Protein AF-A0A5M6C715-F1 (afdb_monomer)

Structure (mmCIF, N/CA/C/O backbone):
data_AF-A0A5M6C715-F1
#
_entry.id   AF-A0A5M6C715-F1
#
loop_
_atom_site.group_PDB
_atom_site.id
_atom_site.type_symbol
_atom_site.label_atom_id
_atom_site.label_alt_id
_atom_site.label_comp_id
_atom_site.label_asym_id
_atom_site.label_entity_id
_atom_site.label_seq_id
_atom_site.pdbx_PDB_ins_code
_atom_site.Cartn_x
_atom_site.Cartn_y
_atom_site.Cartn_z
_atom_site.occupancy
_atom_site.B_iso_or_equiv
_atom_site.auth_seq_id
_atom_site.auth_comp_id
_atom_site.auth_asym_id
_atom_site.auth_atom_id
_atom_site.pdbx_PDB_model_num
ATOM 1 N N . MET A 1 1 ? -2.049 -54.029 -29.406 1.00 42.44 1 MET A N 1
ATOM 2 C CA . MET A 1 1 ? -2.277 -53.420 -30.731 1.00 42.44 1 MET A CA 1
ATOM 3 C C . MET A 1 1 ? -1.573 -52.079 -30.721 1.00 42.44 1 MET A C 1
ATOM 5 O O . MET A 1 1 ? -2.089 -51.138 -30.138 1.00 42.44 1 MET A O 1
ATOM 9 N N . ASN A 1 2 ? -0.345 -52.061 -31.240 1.00 42.41 2 ASN A N 1
ATOM 10 C CA . ASN A 1 2 ? 0.445 -50.852 -31.456 1.00 42.41 2 ASN A CA 1
ATOM 11 C C . ASN A 1 2 ? -0.103 -50.161 -32.704 1.00 42.41 2 ASN A C 1
ATOM 13 O O . ASN A 1 2 ? -0.203 -50.813 -33.741 1.00 42.41 2 ASN A O 1
ATOM 17 N N . SER A 1 3 ? -0.476 -48.888 -32.599 1.00 48.03 3 SER A N 1
ATOM 18 C CA . SER A 1 3 ? -0.854 -48.067 -33.748 1.00 48.03 3 SER A CA 1
ATOM 19 C C . SER A 1 3 ? 0.257 -47.070 -34.053 1.00 48.03 3 SER A C 1
ATOM 21 O O . SER A 1 3 ? 0.543 -46.180 -33.253 1.00 48.03 3 SER A O 1
ATOM 23 N N . ASP A 1 4 ? 0.849 -47.284 -35.220 1.00 56.34 4 ASP A N 1
ATOM 24 C CA . ASP A 1 4 ? 1.847 -46.501 -35.938 1.00 56.34 4 ASP A CA 1
ATOM 25 C C . ASP A 1 4 ? 1.695 -44.975 -35.811 1.00 56.34 4 ASP A C 1
ATOM 27 O O . ASP A 1 4 ? 0.746 -44.374 -36.322 1.00 56.34 4 ASP A O 1
ATOM 31 N N . ALA A 1 5 ? 2.698 -44.337 -35.205 1.00 50.59 5 ALA A N 1
ATOM 32 C CA . ALA A 1 5 ? 2.987 -42.927 -35.419 1.00 50.59 5 ALA A CA 1
ATOM 33 C C . ALA A 1 5 ? 3.745 -42.805 -36.750 1.00 50.59 5 ALA A C 1
ATOM 35 O O . ALA A 1 5 ? 4.927 -43.125 -36.835 1.00 50.59 5 ALA A O 1
ATOM 36 N N . LYS A 1 6 ? 3.038 -42.408 -37.813 1.00 55.91 6 LYS A N 1
ATOM 37 C CA . LYS A 1 6 ? 3.650 -42.063 -39.100 1.00 55.91 6 LYS A CA 1
ATOM 38 C C . LYS A 1 6 ? 4.364 -40.719 -38.980 1.00 55.91 6 LYS A C 1
ATOM 40 O O . LYS A 1 6 ? 3.710 -39.696 -38.786 1.00 55.91 6 LYS A O 1
ATOM 45 N N . ASP A 1 7 ? 5.678 -40.750 -39.168 1.00 56.16 7 ASP A N 1
ATOM 46 C CA . ASP A 1 7 ? 6.518 -39.593 -39.459 1.00 56.16 7 ASP A CA 1
ATOM 47 C C . ASP A 1 7 ? 5.948 -38.824 -40.664 1.00 56.16 7 ASP A C 1
ATOM 49 O O . ASP A 1 7 ? 5.970 -39.300 -41.801 1.00 56.16 7 ASP A O 1
ATOM 53 N N . GLN A 1 8 ? 5.386 -37.639 -40.418 1.00 46.41 8 GLN A N 1
ATOM 54 C CA . GLN A 1 8 ? 5.122 -36.668 -41.476 1.00 46.41 8 GLN A CA 1
ATOM 55 C C . GLN A 1 8 ? 6.442 -35.970 -41.805 1.00 46.41 8 GLN A C 1
ATOM 57 O O . GLN A 1 8 ? 6.926 -35.149 -41.027 1.00 46.41 8 GLN A O 1
ATOM 62 N N . GLU A 1 9 ? 7.018 -36.304 -42.962 1.00 56.84 9 GLU A N 1
ATOM 63 C CA . GLU A 1 9 ? 8.110 -35.537 -43.561 1.00 56.84 9 GLU A CA 1
ATOM 64 C C . GLU A 1 9 ? 7.719 -34.048 -43.632 1.00 56.84 9 GLU A C 1
ATOM 66 O O . GLU A 1 9 ? 6.632 -33.722 -44.128 1.00 56.84 9 GLU A O 1
ATOM 71 N N . PRO A 1 10 ? 8.572 -33.124 -43.151 1.00 54.81 10 PRO A N 1
ATOM 72 C CA . PRO A 1 10 ? 8.289 -31.700 -43.224 1.00 54.81 10 PRO A CA 1
ATOM 73 C C . PRO A 1 10 ? 8.176 -31.295 -44.695 1.00 54.81 10 PRO A C 1
ATOM 75 O O . PRO A 1 10 ? 9.129 -31.411 -45.466 1.00 54.81 10 PRO A O 1
ATOM 78 N N . SER A 1 11 ? 6.993 -30.817 -45.088 1.00 59.91 11 SER A N 1
ATOM 79 C CA . SER A 1 11 ? 6.740 -30.281 -46.424 1.00 59.91 11 SER A CA 1
ATOM 80 C C . SER A 1 11 ? 7.835 -29.271 -46.780 1.00 59.91 11 SER A C 1
ATOM 82 O O . SER A 1 11 ? 7.972 -28.263 -46.078 1.00 59.91 11 SER A O 1
ATOM 84 N N . LYS A 1 12 ? 8.609 -29.535 -47.843 1.00 64.38 12 LYS A N 1
ATOM 85 C CA . LYS A 1 12 ? 9.605 -28.604 -48.398 1.00 64.38 12 LYS A CA 1
ATOM 86 C C . LYS A 1 12 ? 8.918 -27.266 -48.682 1.00 64.38 12 LYS A C 1
ATOM 88 O O . LYS A 1 12 ? 8.213 -27.136 -49.679 1.00 64.38 12 LYS A O 1
ATOM 93 N N . LYS A 1 13 ? 9.066 -26.293 -47.779 1.00 68.50 13 LYS A N 1
ATOM 94 C CA . LYS A 1 13 ? 8.599 -24.923 -48.001 1.00 68.50 13 LYS A CA 1
ATOM 95 C C . LYS A 1 13 ? 9.434 -24.345 -49.140 1.00 68.50 13 LYS A C 1
ATOM 97 O O . LYS A 1 13 ? 10.658 -24.379 -49.061 1.00 68.50 13 LYS A O 1
ATOM 102 N N . GLU A 1 14 ? 8.783 -23.861 -50.195 1.00 69.25 14 GLU A N 1
ATOM 103 C CA . GLU A 1 14 ? 9.457 -23.130 -51.270 1.00 69.25 14 GLU A CA 1
ATOM 104 C C . GLU A 1 14 ? 10.216 -21.940 -50.669 1.00 69.25 14 GLU A C 1
ATOM 106 O O . GLU A 1 14 ? 9.618 -21.026 -50.096 1.00 69.25 14 GLU A O 1
ATOM 111 N N . GLU A 1 15 ? 11.543 -21.976 -50.760 1.00 74.06 15 GLU A N 1
ATOM 112 C CA . GLU A 1 15 ? 12.403 -20.886 -50.314 1.00 74.06 15 GLU A CA 1
ATOM 113 C C . GLU A 1 15 ? 12.181 -19.675 -51.233 1.00 74.06 15 GLU A C 1
ATOM 115 O O . GLU A 1 15 ? 12.421 -19.739 -52.439 1.00 74.06 15 GLU A O 1
ATOM 120 N N . ARG A 1 16 ? 11.694 -18.560 -50.675 1.00 77.06 16 ARG A N 1
ATOM 121 C CA . ARG A 1 16 ? 11.564 -17.290 -51.403 1.00 77.06 16 ARG A CA 1
ATOM 122 C C . ARG A 1 16 ? 12.898 -16.549 -51.373 1.00 77.06 16 ARG A C 1
ATOM 124 O O . ARG A 1 16 ? 13.437 -16.298 -50.296 1.00 77.06 16 ARG A O 1
ATOM 131 N N . TYR A 1 17 ? 13.394 -16.184 -52.554 1.00 79.94 17 TYR A N 1
ATOM 132 C CA . TYR A 1 17 ? 14.665 -15.488 -52.751 1.00 79.94 17 TYR A CA 1
ATOM 133 C C . TYR A 1 17 ? 14.431 -14.034 -53.165 1.00 79.94 17 TYR A C 1
ATOM 135 O O . TYR A 1 17 ? 13.761 -13.772 -54.163 1.00 79.94 17 TYR A O 1
ATOM 143 N N . HIS A 1 18 ? 15.037 -13.097 -52.435 1.00 77.81 18 HIS A N 1
ATOM 144 C CA . HIS A 1 18 ? 15.078 -11.678 -52.790 1.00 77.81 18 HIS A CA 1
ATOM 145 C C . HIS A 1 18 ? 16.540 -11.239 -52.945 1.00 77.81 18 HIS A C 1
ATOM 147 O O . HIS A 1 18 ? 17.351 -11.425 -52.036 1.00 77.81 18 HIS A O 1
ATOM 153 N N . ARG A 1 19 ? 16.891 -10.691 -54.113 1.00 80.94 19 ARG A N 1
ATOM 154 C CA . ARG A 1 19 ? 18.262 -10.287 -54.457 1.00 80.94 19 ARG A CA 1
ATOM 155 C C . ARG A 1 19 ? 18.351 -8.765 -54.539 1.00 80.94 19 ARG A C 1
ATOM 157 O O . ARG A 1 19 ? 17.631 -8.167 -55.337 1.00 80.94 19 ARG A O 1
ATOM 164 N N . TYR A 1 20 ? 19.251 -8.160 -53.766 1.00 73.75 20 TYR A N 1
ATOM 165 C CA . TYR A 1 20 ? 19.563 -6.729 -53.851 1.00 73.75 20 TYR A CA 1
ATOM 166 C C . TYR A 1 20 ? 20.879 -6.527 -54.583 1.00 73.75 20 TYR A C 1
ATOM 168 O O . TYR A 1 20 ? 21.851 -7.201 -54.269 1.00 73.75 20 TYR A O 1
ATOM 176 N N . HIS A 1 21 ? 20.870 -5.604 -55.552 1.00 64.62 21 HIS A N 1
ATOM 177 C CA . HIS A 1 21 ? 22.023 -5.035 -56.262 1.00 64.62 21 HIS A CA 1
ATOM 178 C C . HIS A 1 21 ? 23.316 -5.867 -56.194 1.00 64.62 21 HIS A C 1
ATOM 180 O O . HIS A 1 21 ? 24.138 -5.676 -55.305 1.00 64.62 21 HIS A O 1
ATOM 186 N N . THR A 1 22 ? 23.520 -6.754 -57.167 1.00 60.31 22 THR A N 1
ATOM 187 C CA . THR A 1 22 ? 24.778 -7.493 -57.313 1.00 60.31 22 THR A CA 1
ATOM 188 C C . THR A 1 22 ? 25.868 -6.543 -57.805 1.00 60.31 22 THR A C 1
ATOM 190 O O . THR A 1 22 ? 25.785 -6.057 -58.937 1.00 60.31 22 THR A O 1
ATOM 193 N N . SER A 1 23 ? 26.867 -6.252 -56.968 1.00 60.84 23 SER A N 1
ATOM 194 C CA . SER A 1 23 ? 28.121 -5.663 -57.447 1.00 60.84 23 SER A CA 1
ATOM 195 C C . SER A 1 23 ? 28.817 -6.636 -58.402 1.00 60.84 23 SER A C 1
ATOM 197 O O . SER A 1 23 ? 28.644 -7.851 -58.301 1.00 60.84 23 SER A O 1
ATOM 199 N N . HIS A 1 24 ? 29.630 -6.106 -59.316 1.00 61.41 24 HIS A N 1
ATOM 200 C CA . HIS A 1 24 ? 30.467 -6.914 -60.204 1.00 61.41 24 HIS A CA 1
ATOM 201 C C . HIS A 1 24 ? 31.550 -7.716 -59.452 1.00 61.41 24 HIS A C 1
ATOM 203 O O . HIS A 1 24 ? 32.090 -8.662 -60.019 1.00 61.41 24 HIS A O 1
ATOM 209 N N . ASP A 1 25 ? 31.807 -7.402 -58.175 1.00 65.12 25 ASP A N 1
ATOM 210 C CA . ASP A 1 25 ? 32.863 -8.026 -57.362 1.00 65.12 25 ASP A CA 1
ATOM 211 C C . ASP A 1 25 ? 32.444 -9.336 -56.653 1.00 65.12 25 ASP A C 1
ATOM 213 O O . ASP A 1 25 ? 33.209 -9.887 -55.863 1.00 65.12 25 ASP A O 1
ATOM 217 N N . ASN A 1 26 ? 31.258 -9.880 -56.964 1.00 63.00 26 ASN A N 1
ATOM 218 C CA . ASN A 1 26 ? 30.814 -11.255 -56.657 1.00 63.00 26 ASN A CA 1
ATOM 219 C C . ASN A 1 26 ? 30.853 -11.727 -55.183 1.00 63.00 26 ASN A C 1
ATOM 221 O O . ASN A 1 26 ? 30.684 -12.919 -54.927 1.00 63.00 26 ASN A O 1
ATOM 225 N N . ARG A 1 27 ? 31.015 -10.848 -54.188 1.00 83.38 27 ARG A N 1
ATOM 226 C CA . ARG A 1 27 ? 30.917 -11.237 -52.768 1.00 83.38 27 ARG A CA 1
ATOM 227 C C . ARG A 1 27 ? 29.476 -11.118 -52.275 1.00 83.38 27 ARG A C 1
ATOM 229 O O . ARG A 1 27 ? 29.084 -10.108 -51.691 1.00 83.38 27 ARG A O 1
ATOM 236 N N . GLU A 1 28 ? 28.687 -12.154 -52.546 1.00 89.75 28 GLU A N 1
ATOM 237 C CA . GLU A 1 28 ? 27.314 -12.281 -52.049 1.00 89.75 28 GLU A CA 1
ATOM 238 C C . GLU A 1 28 ? 27.306 -12.764 -50.585 1.00 89.75 28 GLU A C 1
ATOM 240 O O . GLU A 1 28 ? 27.994 -13.713 -50.217 1.00 89.75 28 GLU A O 1
ATOM 245 N N . VAL A 1 29 ? 26.501 -12.115 -49.743 1.00 91.50 29 VAL A N 1
ATOM 246 C CA . VAL A 1 29 ? 26.232 -12.519 -48.356 1.00 91.50 29 VAL A CA 1
ATOM 247 C C . VAL A 1 29 ? 24.763 -12.884 -48.237 1.00 91.50 29 VAL A C 1
ATOM 249 O O . VAL A 1 29 ? 23.883 -12.147 -48.689 1.00 91.50 29 VAL A O 1
ATOM 252 N N . HIS A 1 30 ? 24.485 -14.019 -47.600 1.00 93.62 30 HIS A N 1
ATOM 253 C CA . HIS A 1 30 ? 23.122 -14.457 -47.331 1.00 93.62 30 HIS A CA 1
ATOM 254 C C . HIS A 1 30 ? 22.691 -14.021 -45.932 1.00 93.62 30 HIS A C 1
ATOM 256 O O . HIS A 1 30 ? 23.274 -14.460 -44.945 1.00 93.62 30 HIS A O 1
ATOM 262 N N . LEU A 1 31 ? 21.641 -13.205 -45.846 1.00 95.44 31 LEU A N 1
ATOM 263 C CA . LEU A 1 31 ? 20.945 -12.904 -44.595 1.00 95.44 31 LEU A CA 1
ATOM 264 C C . LEU A 1 31 ? 19.631 -13.688 -44.550 1.00 95.44 31 LEU A C 1
ATOM 266 O O . LEU A 1 31 ? 18.914 -13.756 -45.549 1.00 95.44 31 LEU A O 1
ATOM 270 N N . ILE A 1 32 ? 19.286 -14.267 -43.404 1.00 96.56 32 ILE A N 1
ATOM 271 C CA . ILE A 1 32 ? 17.999 -14.940 -43.197 1.00 96.56 32 ILE A CA 1
ATOM 272 C C . ILE A 1 32 ? 17.180 -14.120 -42.204 1.00 96.56 32 ILE A C 1
ATOM 274 O O . ILE A 1 32 ? 17.616 -13.846 -41.089 1.00 96.56 32 ILE A O 1
ATOM 278 N N . SER A 1 33 ? 15.991 -13.699 -42.622 1.00 97.38 33 SER A N 1
ATOM 279 C CA . SER A 1 33 ? 15.014 -13.055 -41.735 1.00 97.38 33 SER A CA 1
ATOM 280 C C . SER A 1 33 ? 14.391 -14.050 -40.760 1.00 97.38 33 SER A C 1
ATOM 282 O O . SER A 1 33 ? 14.377 -15.257 -41.000 1.00 97.38 33 SER A O 1
ATOM 284 N N . ARG A 1 34 ? 13.801 -13.545 -39.676 1.00 97.44 34 ARG A N 1
ATOM 285 C CA . ARG A 1 34 ? 13.132 -14.357 -38.648 1.00 97.44 34 ARG A CA 1
ATOM 286 C C . ARG A 1 34 ? 12.021 -15.259 -39.199 1.00 97.44 34 ARG A C 1
ATOM 288 O O . ARG A 1 34 ? 11.748 -16.313 -38.636 1.00 97.44 34 ARG A O 1
ATOM 295 N N . ASP A 1 35 ? 11.351 -14.841 -40.265 1.00 96.31 35 ASP A N 1
ATOM 296 C CA . ASP A 1 35 ? 10.308 -15.601 -40.959 1.00 96.31 35 ASP A CA 1
ATOM 297 C C . ASP A 1 35 ? 10.858 -16.543 -42.047 1.00 96.31 35 ASP A C 1
ATOM 299 O O . ASP A 1 35 ? 10.091 -17.171 -42.778 1.00 96.31 35 ASP A O 1
ATOM 303 N N . GLY A 1 36 ? 12.183 -16.705 -42.114 1.00 95.19 36 GLY A N 1
ATOM 304 C CA . GLY A 1 36 ? 12.871 -17.676 -42.963 1.00 95.19 36 GLY A CA 1
ATOM 305 C C . GLY A 1 36 ? 13.098 -17.209 -44.400 1.00 95.19 36 GLY A C 1
ATOM 306 O O . GLY A 1 36 ? 13.560 -17.996 -45.225 1.00 95.19 36 GLY A O 1
ATOM 307 N N . VAL A 1 37 ? 12.791 -15.950 -44.729 1.00 95.50 37 VAL A N 1
ATOM 308 C CA . VAL A 1 37 ? 13.071 -15.394 -46.060 1.00 95.50 37 VAL A CA 1
ATOM 309 C C . VAL A 1 37 ? 14.565 -15.116 -46.181 1.00 95.50 37 VAL A C 1
ATOM 311 O O . VAL A 1 37 ? 15.142 -14.432 -45.327 1.00 95.50 37 VAL A O 1
ATOM 314 N N . ARG A 1 38 ? 15.176 -15.645 -47.247 1.00 95.50 38 ARG A N 1
ATOM 315 C CA . ARG A 1 38 ? 16.597 -15.476 -47.555 1.00 95.50 38 ARG A CA 1
ATOM 316 C C . ARG A 1 38 ? 16.795 -14.265 -48.461 1.00 95.50 38 ARG A C 1
ATOM 318 O O . ARG A 1 38 ? 16.228 -14.174 -49.553 1.00 95.50 38 ARG A O 1
ATOM 325 N N . PHE A 1 39 ? 17.666 -13.376 -48.017 1.00 94.94 39 PHE A N 1
ATOM 326 C CA . PHE A 1 39 ? 18.095 -12.193 -48.736 1.00 94.94 39 PHE A CA 1
ATOM 327 C C . PHE A 1 39 ? 19.540 -12.351 -49.185 1.00 94.94 39 PHE A C 1
ATOM 329 O O . PHE A 1 39 ? 20.396 -12.769 -48.406 1.00 94.94 39 PHE A O 1
ATOM 336 N N . VAL A 1 40 ? 19.801 -12.023 -50.447 1.00 93.06 40 VAL A N 1
ATOM 337 C CA . VAL A 1 40 ? 21.154 -11.960 -51.006 1.00 93.06 40 VAL A CA 1
ATOM 338 C C . VAL A 1 40 ? 21.559 -10.493 -51.070 1.00 93.06 40 VAL A C 1
ATOM 340 O O . VAL A 1 40 ? 20.887 -9.700 -51.735 1.00 93.06 40 VAL A O 1
ATOM 343 N N . ALA A 1 41 ? 22.620 -10.142 -50.349 1.00 92.94 41 ALA A N 1
ATOM 344 C CA . ALA A 1 41 ? 23.115 -8.780 -50.203 1.00 92.94 41 ALA A CA 1
ATOM 345 C C . ALA A 1 41 ? 24.591 -8.680 -50.604 1.00 92.94 41 ALA A C 1
ATOM 347 O O . ALA A 1 41 ? 25.342 -9.651 -50.529 1.00 92.94 41 ALA A O 1
ATOM 348 N N . ASP A 1 42 ? 25.002 -7.486 -51.017 1.00 91.44 42 ASP A N 1
ATOM 349 C CA . ASP A 1 42 ? 26.389 -7.180 -51.351 1.00 91.44 42 ASP A CA 1
ATOM 350 C C . ASP A 1 42 ? 27.238 -7.007 -50.078 1.00 91.44 42 ASP A C 1
ATOM 352 O O . ASP A 1 42 ? 26.919 -6.177 -49.220 1.00 91.44 42 ASP A O 1
ATOM 356 N N . ALA A 1 43 ? 28.325 -7.780 -49.959 1.00 91.81 43 ALA A N 1
ATOM 357 C CA . ALA A 1 43 ? 29.230 -7.726 -48.808 1.00 91.81 43 ALA A CA 1
ATOM 358 C C . ALA A 1 43 ? 29.829 -6.329 -48.598 1.00 91.81 43 ALA A C 1
ATOM 360 O O . ALA A 1 43 ? 29.950 -5.875 -47.461 1.00 91.81 43 ALA A O 1
ATOM 361 N N . GLY A 1 44 ? 30.192 -5.649 -49.690 1.00 91.12 44 GLY A N 1
ATOM 362 C CA . GLY A 1 44 ? 30.818 -4.329 -49.653 1.00 91.12 44 GLY A CA 1
ATOM 363 C C . GLY A 1 44 ? 29.879 -3.266 -49.092 1.00 91.12 44 GLY A C 1
ATOM 364 O O . GLY A 1 44 ? 30.278 -2.484 -48.237 1.00 91.12 44 GLY A O 1
ATOM 365 N N . ARG A 1 45 ? 28.606 -3.275 -49.498 1.00 92.56 45 ARG A N 1
ATOM 366 C CA . ARG A 1 45 ? 27.576 -2.372 -48.957 1.00 92.56 45 ARG A CA 1
ATOM 367 C C . ARG A 1 45 ? 27.281 -2.633 -47.488 1.00 92.56 45 ARG A C 1
ATOM 369 O O . ARG A 1 45 ? 27.129 -1.680 -46.731 1.00 92.56 45 ARG A O 1
ATOM 376 N N . LEU A 1 46 ? 27.208 -3.902 -47.081 1.00 94.88 46 LEU A N 1
ATOM 377 C CA . LEU A 1 46 ? 27.034 -4.259 -45.672 1.00 94.88 46 LEU A CA 1
ATOM 378 C C . LEU A 1 46 ? 28.220 -3.779 -44.828 1.00 94.88 46 LEU A C 1
ATOM 380 O O . LEU A 1 46 ? 28.006 -3.149 -43.796 1.00 94.88 46 LEU A O 1
ATOM 384 N N . ALA A 1 47 ? 29.447 -4.021 -45.294 1.00 93.81 47 ALA A N 1
ATOM 385 C CA . ALA A 1 47 ? 30.670 -3.565 -44.639 1.00 93.81 47 ALA A CA 1
ATOM 386 C C . ALA A 1 47 ? 30.782 -2.033 -44.594 1.00 93.81 47 ALA A C 1
ATOM 388 O O . ALA A 1 47 ? 31.164 -1.467 -43.574 1.00 93.81 47 ALA A O 1
ATOM 389 N N . GLY A 1 48 ? 30.407 -1.348 -45.675 1.00 93.19 48 GLY A N 1
ATOM 390 C CA . GLY A 1 48 ? 30.378 0.112 -45.717 1.00 93.19 48 GLY A CA 1
ATOM 391 C C . GLY A 1 48 ? 29.363 0.692 -44.735 1.00 93.19 48 GLY A C 1
ATOM 392 O O . GLY A 1 48 ? 29.658 1.648 -44.037 1.00 93.19 48 GLY A O 1
ATOM 393 N N . ALA A 1 49 ? 28.185 0.080 -44.616 1.00 95.88 49 ALA A N 1
ATOM 394 C CA . ALA A 1 49 ? 27.131 0.588 -43.749 1.00 95.88 49 ALA A CA 1
ATOM 395 C C . ALA A 1 49 ? 27.312 0.262 -42.258 1.00 95.88 49 ALA A C 1
ATOM 397 O O . ALA A 1 49 ? 26.562 0.810 -41.451 1.00 95.88 49 ALA A O 1
ATOM 398 N N . SER A 1 50 ? 28.229 -0.634 -41.876 1.00 97.06 50 SER A N 1
ATOM 399 C CA . SER A 1 50 ? 28.337 -1.164 -40.510 1.00 97.06 50 SER A CA 1
ATOM 400 C C . SER A 1 50 ? 29.733 -1.688 -40.190 1.00 97.06 50 SER A C 1
ATOM 402 O O . SER A 1 50 ? 30.285 -2.533 -40.898 1.00 97.06 50 SER A O 1
ATOM 404 N N . VAL A 1 51 ? 30.264 -1.258 -39.042 1.00 95.75 51 VAL A N 1
ATOM 405 C CA . VAL A 1 51 ? 31.567 -1.725 -38.543 1.00 95.75 51 VAL A CA 1
ATOM 406 C C . VAL A 1 51 ? 31.532 -3.226 -38.256 1.00 95.75 51 VAL A C 1
ATOM 408 O O . VAL A 1 51 ? 32.427 -3.954 -38.675 1.00 95.75 51 VAL A O 1
ATOM 411 N N . VAL A 1 52 ? 30.456 -3.707 -37.626 1.00 95.81 52 VAL A N 1
ATOM 412 C CA . VAL A 1 52 ? 30.293 -5.128 -37.285 1.00 95.81 52 VAL A CA 1
ATOM 413 C C . VAL A 1 52 ? 30.254 -6.004 -38.536 1.00 95.81 52 VAL A C 1
ATOM 415 O O . VAL A 1 52 ? 30.894 -7.053 -38.567 1.00 95.81 52 VAL A O 1
ATOM 418 N N . PHE A 1 53 ? 29.525 -5.595 -39.580 1.00 95.12 53 PHE A N 1
ATOM 419 C CA . PHE A 1 53 ? 29.498 -6.349 -40.834 1.00 95.12 53 PHE A CA 1
ATOM 420 C C . PHE A 1 53 ? 30.856 -6.325 -41.538 1.00 95.12 53 PHE A C 1
ATOM 422 O O . PHE A 1 53 ? 31.271 -7.359 -42.053 1.00 95.12 53 PHE A O 1
ATOM 429 N N . ARG A 1 54 ? 31.577 -5.198 -41.527 1.00 93.50 54 ARG A N 1
ATOM 430 C CA . ARG A 1 54 ? 32.932 -5.114 -42.094 1.00 93.50 54 ARG A CA 1
ATOM 431 C C . ARG A 1 54 ? 33.892 -6.097 -41.433 1.00 93.50 54 ARG A C 1
ATOM 433 O O . ARG A 1 54 ? 34.566 -6.845 -42.143 1.00 93.50 54 ARG A O 1
ATOM 440 N N . ASP A 1 55 ? 33.892 -6.134 -40.104 1.00 91.81 55 ASP A N 1
ATOM 441 C CA . ASP A 1 55 ? 34.749 -7.025 -39.320 1.00 91.81 55 ASP A CA 1
ATOM 442 C C . ASP A 1 55 ? 34.358 -8.494 -39.535 1.00 91.81 55 ASP A C 1
ATOM 444 O O . ASP A 1 55 ? 35.207 -9.342 -39.800 1.00 91.81 55 ASP A O 1
ATOM 448 N N . MET A 1 56 ? 33.057 -8.800 -39.499 1.00 91.62 56 MET A N 1
ATOM 449 C CA . MET A 1 56 ? 32.539 -10.160 -39.688 1.00 91.62 56 MET A CA 1
ATOM 450 C C . MET A 1 56 ? 32.815 -10.714 -41.092 1.00 91.62 56 MET A C 1
ATOM 452 O O . MET A 1 56 ? 33.036 -11.914 -41.253 1.00 91.62 56 MET A O 1
ATOM 456 N N . LEU A 1 57 ? 32.808 -9.852 -42.109 1.00 89.25 57 LEU A N 1
ATOM 457 C CA . LEU A 1 57 ? 33.044 -10.228 -43.503 1.00 89.25 57 LEU A CA 1
ATOM 458 C C . LEU A 1 57 ? 34.527 -10.142 -43.902 1.00 89.25 57 LEU A C 1
ATOM 460 O O . LEU A 1 57 ? 34.858 -10.445 -45.049 1.00 89.25 57 LEU A O 1
ATOM 464 N N . ASN A 1 58 ? 35.417 -9.760 -42.974 1.00 85.06 58 ASN A N 1
ATOM 465 C CA . ASN A 1 58 ? 36.847 -9.539 -43.211 1.00 85.06 58 ASN A CA 1
ATOM 466 C C . ASN A 1 58 ? 37.118 -8.659 -44.443 1.00 85.06 58 ASN A C 1
ATOM 468 O O . ASN A 1 58 ? 38.024 -8.929 -45.237 1.00 85.06 58 ASN A O 1
ATOM 472 N N . VAL A 1 59 ? 36.311 -7.616 -44.642 1.00 75.69 59 VAL A N 1
ATOM 473 C CA . VAL A 1 59 ? 36.535 -6.655 -45.726 1.00 75.69 59 VAL A CA 1
ATOM 474 C C . VAL A 1 59 ? 37.614 -5.688 -45.247 1.00 75.69 59 VAL A C 1
ATOM 476 O O . VAL A 1 59 ? 37.324 -4.677 -44.617 1.00 75.69 59 VAL A O 1
ATOM 479 N N . THR A 1 60 ? 38.881 -6.048 -45.464 1.00 66.75 60 THR A N 1
ATOM 480 C CA . THR A 1 60 ? 40.012 -5.159 -45.190 1.00 66.75 60 THR A CA 1
ATOM 481 C C . THR A 1 60 ? 40.106 -4.107 -46.294 1.00 66.75 60 THR A C 1
ATOM 483 O O . THR A 1 60 ? 40.118 -4.464 -47.472 1.00 66.75 60 THR A O 1
ATOM 486 N N . ASP A 1 61 ? 40.231 -2.828 -45.924 1.00 64.00 61 ASP A N 1
ATOM 487 C CA . ASP A 1 61 ? 40.377 -1.665 -46.829 1.00 64.00 61 ASP A CA 1
ATOM 488 C C . ASP A 1 61 ? 41.740 -1.639 -47.568 1.00 64.00 61 ASP A C 1
ATOM 490 O O . ASP A 1 61 ? 42.358 -0.596 -47.773 1.00 64.00 61 ASP A O 1
ATOM 494 N N . SER A 1 62 ? 42.283 -2.806 -47.917 1.00 57.03 62 SER A N 1
ATOM 495 C CA . SER A 1 62 ? 43.634 -2.973 -48.442 1.00 57.03 62 SER A CA 1
ATOM 496 C C . SER A 1 62 ? 43.725 -2.525 -49.901 1.00 57.03 62 SER A C 1
ATOM 498 O O . SER A 1 62 ? 43.772 -3.342 -50.815 1.00 57.03 62 SER A O 1
ATOM 500 N N . GLU A 1 63 ? 43.840 -1.215 -50.116 1.00 58.56 63 GLU A N 1
ATOM 501 C CA . GLU A 1 63 ? 44.343 -0.637 -51.371 1.00 58.56 63 GLU A CA 1
ATOM 502 C C . GLU A 1 63 ? 45.844 -0.946 -51.594 1.00 58.56 63 GLU A C 1
ATOM 504 O O . GLU A 1 63 ? 46.382 -0.736 -52.680 1.00 58.56 63 GLU A O 1
ATOM 509 N N . SER A 1 64 ? 46.549 -1.494 -50.594 1.00 54.06 64 SER A N 1
ATOM 510 C CA . SER A 1 64 ? 47.952 -1.910 -50.695 1.00 54.06 64 SER A CA 1
ATOM 511 C C . SER A 1 64 ? 48.084 -3.365 -51.159 1.00 54.06 64 SER A C 1
ATOM 513 O O . SER A 1 64 ? 48.264 -4.296 -50.373 1.00 54.06 64 SER A O 1
ATOM 515 N N . GLY A 1 65 ? 48.003 -3.541 -52.477 1.00 56.78 65 GLY A N 1
ATOM 516 C CA . GLY A 1 65 ? 48.119 -4.819 -53.171 1.00 56.78 65 GLY A CA 1
ATOM 517 C C . GLY A 1 65 ? 49.309 -5.688 -52.744 1.00 56.78 65 GLY A C 1
ATOM 518 O O . GLY A 1 65 ? 50.473 -5.330 -52.913 1.00 56.78 65 GLY A O 1
ATOM 519 N N . THR A 1 66 ? 48.989 -6.896 -52.286 1.00 58.12 66 THR A N 1
ATOM 520 C CA . THR A 1 66 ? 49.772 -8.105 -52.566 1.00 58.12 66 THR A CA 1
ATOM 521 C C . THR A 1 66 ? 48.774 -9.192 -52.971 1.00 58.12 66 THR A C 1
ATOM 523 O O . THR A 1 66 ? 48.011 -9.698 -52.156 1.00 58.12 66 THR A O 1
ATOM 526 N N . GLU A 1 67 ? 48.720 -9.494 -54.268 1.00 60.44 67 GLU A N 1
ATOM 527 C CA . GLU A 1 67 ? 47.661 -10.247 -54.971 1.00 60.44 67 GLU A CA 1
ATOM 528 C C . GLU A 1 67 ? 47.519 -11.742 -54.590 1.00 60.44 67 GLU A C 1
ATOM 530 O O . GLU A 1 67 ? 46.862 -12.498 -55.300 1.00 60.44 67 GLU A O 1
ATOM 535 N N . ASN A 1 68 ? 48.093 -12.211 -53.477 1.00 57.38 68 ASN A N 1
ATOM 536 C CA . ASN A 1 68 ? 48.316 -13.647 -53.258 1.00 57.38 68 ASN A CA 1
ATOM 537 C C . ASN A 1 68 ? 47.454 -14.338 -52.185 1.00 57.38 68 ASN A C 1
ATOM 539 O O . ASN A 1 68 ? 47.642 -15.536 -51.987 1.00 57.38 68 ASN A O 1
ATOM 543 N N . ASP A 1 69 ? 46.487 -13.670 -51.538 1.00 55.25 69 ASP A N 1
ATOM 544 C CA . ASP A 1 69 ? 45.623 -14.320 -50.518 1.00 55.25 69 ASP A CA 1
ATOM 545 C C . ASP A 1 69 ? 44.105 -14.229 -50.802 1.00 55.25 69 ASP A C 1
ATOM 547 O O . ASP A 1 69 ? 43.264 -14.556 -49.967 1.00 55.25 69 ASP A O 1
ATOM 551 N N . ALA A 1 70 ? 43.722 -13.847 -52.027 1.00 56.19 70 ALA A N 1
ATOM 552 C CA . ALA A 1 70 ? 42.322 -13.665 -52.436 1.00 56.19 70 ALA A CA 1
ATOM 553 C C . ALA A 1 70 ? 41.508 -14.973 -52.598 1.00 56.19 70 ALA A C 1
ATOM 555 O O . ALA A 1 70 ? 40.322 -14.915 -52.911 1.00 56.19 70 ALA A O 1
ATOM 556 N N . SER A 1 71 ? 42.108 -16.151 -52.378 1.00 55.72 71 SER A N 1
ATOM 557 C CA . SER A 1 71 ? 41.436 -17.455 -52.552 1.00 55.72 71 SER A CA 1
ATOM 558 C C . SER A 1 71 ? 40.877 -18.070 -51.262 1.00 55.72 71 SER A C 1
ATOM 560 O O . SER A 1 71 ? 40.288 -19.148 -51.309 1.00 55.72 71 SER A O 1
ATOM 562 N N . ARG A 1 72 ? 41.036 -17.413 -50.102 1.00 52.25 72 ARG A N 1
ATOM 563 C CA . ARG A 1 72 ? 40.628 -17.973 -48.797 1.00 52.25 72 ARG A CA 1
ATOM 564 C C . ARG A 1 72 ? 39.331 -17.427 -48.208 1.00 52.25 72 ARG A C 1
ATOM 566 O O . ARG A 1 72 ? 38.921 -17.888 -47.145 1.00 52.25 72 ARG A O 1
ATOM 573 N N . ILE A 1 73 ? 38.636 -16.519 -48.889 1.00 54.56 73 ILE A N 1
ATOM 574 C CA . ILE A 1 73 ? 37.326 -16.043 -48.424 1.00 54.56 73 ILE A CA 1
ATOM 575 C C . ILE A 1 73 ? 36.244 -17.027 -48.892 1.00 54.56 73 ILE A C 1
ATOM 577 O O . ILE A 1 73 ? 35.605 -16.856 -49.919 1.00 54.56 73 ILE A O 1
ATOM 581 N N . HIS A 1 74 ? 36.157 -18.112 -48.120 1.00 53.09 74 HIS A N 1
ATOM 582 C CA . HIS A 1 74 ? 35.012 -18.978 -47.844 1.00 53.09 74 HIS A CA 1
ATOM 583 C C . HIS A 1 74 ? 33.823 -18.963 -48.823 1.00 53.09 74 HIS A C 1
ATOM 585 O O . HIS A 1 74 ? 32.848 -18.246 -48.625 1.00 53.09 74 HIS A O 1
ATOM 591 N N . ASP A 1 75 ? 33.803 -19.959 -49.707 1.00 53.91 75 ASP A N 1
ATOM 592 C CA . ASP A 1 75 ? 32.625 -20.431 -50.462 1.00 53.91 75 ASP A CA 1
ATOM 593 C C . ASP A 1 75 ? 31.569 -21.144 -49.568 1.00 53.91 75 ASP A C 1
ATOM 595 O O . ASP A 1 75 ? 30.659 -21.807 -50.049 1.00 53.91 75 ASP A O 1
ATOM 599 N N . ASN A 1 76 ? 31.700 -21.046 -48.236 1.00 57.41 76 ASN A N 1
ATOM 600 C CA . ASN A 1 76 ? 30.893 -21.764 -47.237 1.00 57.41 76 ASN A CA 1
ATOM 601 C C . ASN A 1 76 ? 30.370 -20.842 -46.119 1.00 57.41 76 ASN A C 1
ATOM 603 O O . ASN A 1 76 ? 30.134 -21.304 -45.000 1.00 57.41 76 ASN A O 1
ATOM 607 N N . GLY A 1 77 ? 30.233 -19.537 -46.375 1.00 74.31 77 GLY A N 1
ATOM 608 C CA . GLY A 1 77 ? 29.670 -18.605 -45.399 1.00 74.31 77 GLY A CA 1
ATOM 609 C C . GLY A 1 77 ? 28.257 -19.032 -45.007 1.00 74.31 77 GLY A C 1
ATOM 610 O O . GLY A 1 77 ? 27.323 -18.900 -45.798 1.00 74.31 77 GLY A O 1
ATOM 611 N N . ALA A 1 78 ? 28.103 -19.577 -43.797 1.00 87.75 78 ALA A N 1
ATOM 612 C CA . ALA A 1 78 ? 26.791 -19.884 -43.250 1.00 87.75 78 ALA A CA 1
ATOM 613 C C . ALA A 1 78 ? 25.924 -18.611 -43.310 1.00 87.75 78 ALA A C 1
ATOM 615 O O . ALA A 1 78 ? 26.426 -17.533 -42.977 1.00 87.75 78 ALA A O 1
ATOM 616 N N . PRO A 1 79 ? 24.654 -18.701 -43.749 1.00 93.56 79 PRO A N 1
ATOM 617 C CA . PRO A 1 79 ? 23.782 -17.538 -43.782 1.00 93.56 79 PRO A CA 1
ATOM 618 C C . PRO A 1 79 ? 23.701 -16.871 -42.407 1.00 93.56 79 PRO A C 1
ATOM 620 O O . PRO A 1 79 ? 23.585 -17.549 -41.388 1.00 93.56 79 PRO A O 1
ATOM 623 N N . ILE A 1 80 ? 23.742 -15.543 -42.382 1.00 94.94 80 ILE A N 1
ATOM 624 C CA . ILE A 1 80 ? 23.634 -14.772 -41.147 1.00 94.94 80 ILE A CA 1
ATOM 625 C C . ILE A 1 80 ? 22.154 -14.673 -40.792 1.00 94.94 80 ILE A C 1
ATOM 627 O O . ILE A 1 80 ? 21.370 -14.009 -41.474 1.00 94.94 80 ILE A O 1
ATOM 631 N N . GLU A 1 81 ? 21.764 -15.349 -39.722 1.00 96.50 81 GLU A N 1
ATOM 632 C CA . GLU A 1 81 ? 20.409 -15.271 -39.194 1.00 96.50 81 GLU A CA 1
ATOM 633 C C . GLU A 1 81 ? 20.179 -13.934 -38.479 1.00 96.50 81 GLU A C 1
ATOM 635 O O . GLU A 1 81 ? 20.999 -13.462 -37.690 1.00 96.50 81 GLU A O 1
ATOM 640 N N . THR A 1 82 ? 19.037 -13.313 -38.760 1.00 96.69 82 THR A N 1
ATOM 641 C CA . THR A 1 82 ? 18.626 -12.022 -38.206 1.00 96.69 82 THR A CA 1
ATOM 642 C C . THR A 1 82 ? 17.305 -12.162 -37.454 1.00 96.69 82 THR A C 1
ATOM 644 O O . THR A 1 82 ? 16.451 -12.985 -37.779 1.00 96.69 82 THR A O 1
ATOM 647 N N . ASP A 1 83 ? 17.112 -11.320 -36.444 1.00 96.38 83 ASP A N 1
ATOM 648 C CA . ASP A 1 83 ? 15.887 -11.229 -35.641 1.00 96.38 83 ASP A CA 1
ATOM 649 C C . ASP A 1 83 ? 14.795 -10.360 -36.294 1.00 96.38 83 ASP A C 1
ATOM 651 O O . ASP A 1 83 ? 13.653 -10.309 -35.814 1.00 96.38 83 ASP A O 1
ATOM 655 N N . LEU A 1 84 ? 15.112 -9.700 -37.411 1.00 97.62 84 LEU A N 1
ATOM 656 C CA . LEU A 1 84 ? 14.174 -8.868 -38.152 1.00 97.62 84 LEU A CA 1
ATOM 657 C C . LEU A 1 84 ? 13.222 -9.710 -39.018 1.00 97.62 84 LEU A C 1
ATOM 659 O O . LEU A 1 84 ? 13.647 -10.678 -39.648 1.00 97.62 84 LEU A O 1
ATOM 663 N N . PRO A 1 85 ? 11.929 -9.342 -39.092 1.00 97.69 85 PRO A N 1
ATOM 664 C CA . PRO A 1 85 ? 11.040 -9.868 -40.120 1.00 97.69 85 PRO A CA 1
ATOM 665 C C . PRO A 1 85 ? 11.451 -9.355 -41.508 1.00 97.69 85 PRO A C 1
ATOM 667 O O . PRO A 1 85 ? 12.052 -8.280 -41.634 1.00 97.69 85 PRO A O 1
ATOM 670 N N . SER A 1 86 ? 11.119 -10.126 -42.543 1.00 97.25 86 SER A N 1
ATOM 671 C CA . SER A 1 86 ? 11.561 -9.904 -43.921 1.00 97.25 86 SER A CA 1
ATOM 672 C C . SER A 1 86 ? 11.257 -8.496 -44.433 1.00 97.25 86 SER A C 1
ATOM 674 O O . SER A 1 86 ? 12.075 -7.884 -45.110 1.00 97.25 86 SER A O 1
ATOM 676 N N . ASP A 1 87 ? 10.102 -7.951 -44.065 1.00 96.62 87 ASP A N 1
ATOM 677 C CA . ASP A 1 87 ? 9.626 -6.640 -44.489 1.00 96.62 87 ASP A CA 1
ATOM 678 C C . ASP A 1 87 ? 10.342 -5.462 -43.810 1.00 96.62 87 ASP A C 1
ATOM 680 O O . ASP A 1 87 ? 10.240 -4.340 -44.290 1.00 96.62 87 ASP A O 1
ATOM 684 N N . ILE A 1 88 ? 11.042 -5.669 -42.692 1.00 97.88 88 ILE A N 1
ATOM 685 C CA . ILE A 1 88 ? 11.921 -4.658 -42.077 1.00 97.88 88 ILE A CA 1
ATOM 686 C C . ILE A 1 88 ? 13.348 -4.821 -42.606 1.00 97.88 88 ILE A C 1
ATOM 688 O O . ILE A 1 88 ? 14.012 -3.821 -42.883 1.00 97.88 88 ILE A O 1
ATOM 692 N N . LEU A 1 89 ? 13.802 -6.066 -42.784 1.00 97.50 89 LEU A N 1
ATOM 693 C CA . LEU A 1 89 ? 15.122 -6.360 -43.338 1.00 97.50 89 LEU A CA 1
ATOM 694 C C . LEU A 1 89 ? 15.259 -5.860 -44.787 1.00 97.50 89 LEU A C 1
ATOM 696 O O . LEU A 1 89 ? 16.290 -5.294 -45.137 1.00 97.50 89 LEU A O 1
ATOM 700 N N . ASP A 1 90 ? 14.201 -5.966 -45.594 1.00 96.31 90 ASP A N 1
ATOM 701 C CA . ASP A 1 90 ? 14.114 -5.368 -46.935 1.00 96.31 90 ASP A CA 1
ATOM 702 C C . ASP A 1 90 ? 14.350 -3.846 -46.897 1.00 96.31 90 ASP A C 1
ATOM 704 O O . ASP A 1 90 ? 15.174 -3.311 -47.641 1.00 96.31 90 ASP A O 1
ATOM 708 N N . VAL A 1 91 ? 13.709 -3.130 -45.963 1.00 96.69 91 VAL A N 1
ATOM 709 C CA . VAL A 1 91 ? 13.928 -1.681 -45.803 1.00 96.69 91 VAL A CA 1
ATOM 710 C C . VAL A 1 91 ? 15.370 -1.369 -45.422 1.00 96.69 91 VAL A C 1
ATOM 712 O O . VAL A 1 91 ? 15.937 -0.418 -45.961 1.00 96.69 91 VAL A O 1
ATOM 715 N N . PHE A 1 92 ? 15.972 -2.153 -44.526 1.0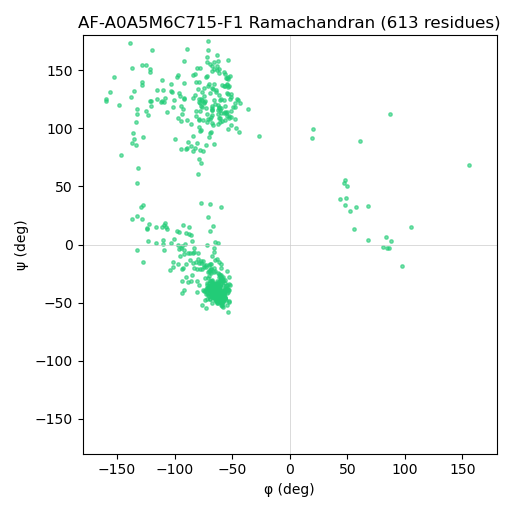0 97.50 92 PHE A N 1
ATOM 716 C CA . PHE A 1 92 ? 17.378 -1.996 -44.153 1.00 97.50 92 PHE A CA 1
ATOM 717 C C . PHE A 1 92 ? 18.301 -2.156 -45.369 1.00 97.50 92 PHE A C 1
ATOM 719 O O . PHE A 1 92 ? 19.082 -1.252 -45.668 1.00 97.50 92 PHE A O 1
ATOM 726 N N . LEU A 1 93 ? 18.154 -3.254 -46.115 1.00 96.25 93 LEU A N 1
ATOM 727 C CA . LEU A 1 93 ? 18.987 -3.571 -47.278 1.00 96.25 93 LEU A CA 1
ATOM 728 C C . LEU A 1 93 ? 18.836 -2.550 -48.413 1.00 96.25 93 LEU A C 1
ATOM 730 O O . LEU A 1 93 ? 19.825 -2.171 -49.048 1.00 96.25 93 LEU A O 1
ATOM 734 N N . ASN A 1 94 ? 17.626 -2.033 -48.625 1.00 93.50 94 ASN A N 1
ATOM 735 C CA . ASN A 1 94 ? 17.399 -0.922 -49.547 1.00 93.50 94 ASN A CA 1
ATOM 736 C C . ASN A 1 94 ? 18.024 0.387 -49.042 1.00 93.50 94 ASN A C 1
ATOM 738 O O . ASN A 1 94 ? 18.560 1.155 -49.838 1.00 93.50 94 ASN A O 1
ATOM 742 N N . SER A 1 95 ? 17.995 0.641 -47.730 1.00 94.88 95 SER A N 1
ATOM 743 C CA . SER A 1 95 ? 18.524 1.877 -47.135 1.00 94.88 95 SER A CA 1
ATOM 744 C C . SER A 1 95 ? 20.046 1.969 -47.224 1.00 94.88 95 SER A C 1
ATOM 746 O O . SER A 1 95 ? 20.560 3.048 -47.496 1.00 94.88 95 SER A O 1
ATOM 748 N N . ILE A 1 96 ? 20.761 0.853 -47.053 1.00 95.38 96 ILE A N 1
ATOM 749 C CA . ILE A 1 96 ? 22.227 0.798 -47.223 1.00 95.38 96 ILE A CA 1
ATOM 750 C C . ILE A 1 96 ? 22.654 0.773 -48.697 1.00 95.38 96 ILE A C 1
ATOM 752 O O . ILE A 1 96 ? 23.820 0.958 -49.025 1.00 95.38 96 ILE A O 1
ATOM 756 N N . SER A 1 97 ? 21.706 0.517 -49.600 1.00 92.06 97 SER A N 1
ATOM 757 C CA . SER A 1 97 ? 21.952 0.408 -51.038 1.00 92.06 97 SER A CA 1
ATOM 758 C C . SER A 1 97 ? 21.959 1.746 -51.774 1.00 92.06 97 SER A C 1
ATOM 760 O O . SER A 1 97 ? 22.281 1.783 -52.965 1.00 92.06 97 SER A O 1
ATOM 762 N N . VAL A 1 98 ? 21.597 2.833 -51.092 1.00 89.06 98 VAL A N 1
ATOM 763 C CA . VAL A 1 98 ? 21.477 4.178 -51.658 1.00 89.06 98 VAL A CA 1
ATOM 764 C C . VAL A 1 98 ? 22.402 5.151 -50.931 1.00 89.06 98 VAL A C 1
ATOM 766 O O . VAL A 1 98 ? 22.635 5.031 -49.734 1.00 89.06 98 VAL A O 1
ATOM 769 N N . SER A 1 99 ? 22.901 6.160 -51.644 1.00 84.06 99 SER A N 1
ATOM 770 C CA . SER A 1 99 ? 23.792 7.185 -51.075 1.00 84.06 99 SER A CA 1
ATOM 771 C C . SER A 1 99 ? 23.103 8.110 -50.068 1.00 84.06 99 SER A C 1
ATOM 773 O O . SER A 1 99 ? 23.760 8.759 -49.260 1.00 84.06 99 SER A O 1
ATOM 775 N N . THR A 1 100 ? 21.774 8.207 -50.119 1.00 88.50 100 THR A N 1
ATOM 776 C CA . THR A 1 100 ? 20.960 8.964 -49.163 1.00 88.50 100 THR A CA 1
ATOM 777 C C . THR A 1 100 ? 19.867 8.040 -48.629 1.00 88.50 100 THR A C 1
ATOM 779 O O . THR A 1 100 ? 18.820 7.913 -49.271 1.00 88.50 100 THR A O 1
ATOM 782 N N . PRO A 1 101 ? 20.113 7.351 -47.497 1.00 92.19 101 PRO A N 1
ATOM 783 C CA . PRO A 1 101 ? 19.173 6.395 -46.925 1.00 92.19 101 PRO A CA 1
ATOM 784 C C . PRO A 1 101 ? 17.785 7.003 -46.728 1.00 92.19 101 PRO A C 1
ATOM 786 O O . PRO A 1 101 ? 17.656 8.122 -46.230 1.00 92.19 101 PRO A O 1
ATOM 789 N N . CYS A 1 102 ? 16.737 6.259 -47.084 1.00 90.62 102 CYS A N 1
ATOM 790 C CA . CYS A 1 102 ? 15.351 6.670 -46.876 1.00 90.62 102 CYS A CA 1
ATOM 791 C C . CYS A 1 102 ? 14.539 5.529 -46.255 1.00 90.62 102 CYS A C 1
ATOM 793 O O . CYS A 1 102 ? 14.332 4.480 -46.867 1.00 90.62 102 CYS A O 1
ATOM 795 N N . VAL A 1 103 ? 14.042 5.755 -45.038 1.00 95.38 103 VAL A N 1
ATOM 796 C CA . VAL A 1 103 ? 13.266 4.766 -44.283 1.00 95.38 103 VAL A CA 1
ATOM 797 C C . VAL A 1 103 ? 11.773 4.996 -44.510 1.00 95.38 103 VAL A C 1
ATOM 799 O O . VAL A 1 103 ? 11.177 5.924 -43.965 1.00 95.38 103 VAL A O 1
ATOM 802 N N . HIS A 1 104 ? 11.143 4.120 -45.290 1.00 93.12 104 HIS A N 1
ATOM 803 C CA . HIS A 1 104 ? 9.736 4.235 -45.695 1.00 93.12 104 HIS A CA 1
ATOM 804 C C . HIS A 1 104 ? 8.747 3.499 -44.766 1.00 93.12 104 HIS A C 1
ATOM 806 O O . HIS A 1 104 ? 7.586 3.287 -45.112 1.00 93.12 104 HIS A O 1
ATOM 812 N N . LEU A 1 105 ? 9.168 3.139 -43.550 1.00 95.31 105 LEU A N 1
ATOM 813 C CA . LEU A 1 105 ? 8.307 2.521 -42.535 1.00 95.31 105 LEU A CA 1
ATOM 814 C C . LEU A 1 105 ? 7.437 3.583 -41.851 1.00 95.31 105 LEU A C 1
ATOM 816 O O . LEU A 1 105 ? 7.969 4.572 -41.362 1.00 95.31 105 LEU A O 1
ATOM 820 N N . ASN A 1 106 ? 6.111 3.423 -41.832 1.00 95.75 106 ASN A N 1
ATOM 821 C CA . ASN A 1 106 ? 5.182 4.356 -41.161 1.00 95.75 106 ASN A CA 1
ATOM 822 C C . ASN A 1 106 ? 4.794 3.920 -39.737 1.00 95.75 106 ASN A C 1
ATOM 824 O O . ASN A 1 106 ? 4.157 4.683 -39.020 1.00 95.75 106 ASN A O 1
ATOM 828 N N . ASP A 1 107 ? 5.145 2.698 -39.346 1.00 96.94 107 ASP A N 1
ATOM 829 C CA . ASP A 1 107 ? 4.777 2.127 -38.055 1.00 96.94 107 ASP A CA 1
ATOM 830 C C . ASP A 1 107 ? 5.898 2.311 -37.023 1.00 96.94 107 ASP A C 1
ATOM 832 O O . ASP A 1 107 ? 7.053 1.972 -37.289 1.00 96.94 107 ASP A O 1
ATOM 836 N N . PHE A 1 108 ? 5.543 2.824 -35.843 1.00 97.25 108 PHE A N 1
ATOM 837 C CA . PHE A 1 108 ? 6.490 3.129 -34.768 1.00 97.25 108 PHE A CA 1
ATOM 838 C C . PHE A 1 108 ? 7.276 1.888 -34.316 1.00 97.25 108 PHE A C 1
ATOM 840 O O . PHE A 1 108 ? 8.499 1.942 -34.211 1.00 97.25 108 PHE A O 1
ATOM 847 N N . GLU A 1 109 ? 6.607 0.747 -34.120 1.00 97.81 109 GLU A N 1
ATOM 848 C CA . GLU A 1 109 ? 7.248 -0.476 -33.614 1.00 97.81 109 GLU A CA 1
ATOM 849 C C . GLU A 1 109 ? 8.215 -1.074 -34.635 1.00 97.81 109 GLU A C 1
ATOM 851 O O . GLU A 1 109 ? 9.275 -1.600 -34.285 1.00 97.81 109 GLU A O 1
ATOM 856 N N . ARG A 1 110 ? 7.874 -0.985 -35.922 1.00 97.75 110 ARG A N 1
ATOM 857 C CA . ARG A 1 110 ? 8.757 -1.416 -37.008 1.00 97.75 110 ARG A CA 1
ATOM 858 C C . ARG A 1 110 ? 9.992 -0.527 -37.124 1.00 97.75 110 ARG A C 1
ATOM 860 O O . ARG A 1 110 ? 11.089 -1.058 -37.288 1.00 97.75 110 ARG A O 1
ATOM 867 N N . VAL A 1 111 ? 9.842 0.795 -37.007 1.00 98.19 111 VAL A N 1
ATOM 868 C CA . VAL A 1 111 ? 10.991 1.719 -37.017 1.00 98.19 111 VAL A CA 1
ATOM 869 C C . VAL A 1 111 ? 11.871 1.509 -35.781 1.00 98.19 111 VAL A C 1
ATOM 871 O O . VAL A 1 111 ? 13.092 1.497 -35.903 1.00 98.19 111 VAL A O 1
ATOM 874 N N . GLN A 1 112 ? 11.275 1.269 -34.611 1.00 97.94 112 GLN A N 1
ATOM 875 C CA . GLN A 1 112 ? 11.995 0.959 -33.374 1.00 97.94 112 GLN A CA 1
ATOM 876 C C . GLN A 1 112 ? 12.854 -0.310 -33.513 1.00 97.94 112 GLN A C 1
ATOM 878 O O . GLN A 1 112 ? 14.035 -0.297 -33.161 1.00 97.94 112 GLN A O 1
ATOM 883 N N . LYS A 1 113 ? 12.294 -1.388 -34.084 1.00 97.81 113 LYS A N 1
ATOM 884 C CA . LYS A 1 113 ? 13.032 -2.632 -34.378 1.00 97.81 113 LYS A CA 1
ATOM 885 C C . LYS A 1 113 ? 14.186 -2.394 -35.348 1.00 97.81 113 LYS A C 1
ATOM 887 O O . LYS A 1 113 ? 15.281 -2.898 -35.115 1.00 97.81 113 LYS A O 1
ATOM 892 N N . LEU A 1 114 ? 13.956 -1.601 -36.397 1.00 98.19 114 LEU A N 1
ATOM 893 C CA . LEU A 1 114 ? 15.007 -1.224 -37.340 1.00 98.19 114 LEU A CA 1
ATOM 894 C C . LEU A 1 114 ? 16.125 -0.430 -36.649 1.00 98.19 114 LEU A C 1
ATOM 896 O O . LEU A 1 114 ? 17.291 -0.728 -36.870 1.00 98.19 114 LEU A O 1
ATOM 900 N N . LEU A 1 115 ? 15.790 0.528 -35.777 1.00 98.06 115 LEU A N 1
ATOM 901 C CA . LEU A 1 115 ? 16.791 1.292 -35.028 1.00 98.06 115 LEU A CA 1
ATOM 902 C C . LEU A 1 115 ? 17.624 0.387 -34.116 1.00 98.06 115 LEU A C 1
ATOM 904 O O . LEU A 1 115 ? 18.848 0.463 -34.148 1.00 98.06 115 LEU A O 1
ATOM 908 N N . THR A 1 116 ? 16.969 -0.499 -33.358 1.00 97.31 116 THR A N 1
ATOM 909 C CA . THR A 1 116 ? 17.658 -1.465 -32.487 1.00 97.31 116 THR A CA 1
ATOM 910 C C . THR A 1 116 ? 18.614 -2.345 -33.293 1.00 97.31 116 THR A C 1
ATOM 912 O O . THR A 1 116 ? 19.738 -2.587 -32.858 1.00 97.31 116 THR A O 1
ATOM 915 N N . PHE A 1 117 ? 18.195 -2.795 -34.479 1.00 97.62 117 PHE A N 1
ATOM 916 C CA . PHE A 1 117 ? 19.047 -3.565 -35.379 1.00 97.62 117 PHE A CA 1
ATOM 917 C C . PHE A 1 117 ? 20.242 -2.743 -35.877 1.00 97.62 117 PHE A C 1
ATOM 919 O O . PHE A 1 117 ? 21.376 -3.199 -35.768 1.00 97.62 117 PHE A O 1
ATOM 926 N N . CYS A 1 118 ? 20.019 -1.514 -36.350 1.00 97.88 118 CYS A N 1
ATOM 927 C CA . CYS A 1 118 ? 21.105 -0.649 -36.810 1.00 97.88 118 CYS A CA 1
ATOM 928 C C . CYS A 1 118 ? 22.133 -0.363 -35.703 1.00 97.88 118 CYS A C 1
ATOM 930 O O . CYS A 1 118 ? 23.331 -0.354 -35.969 1.00 97.88 118 CYS A O 1
ATOM 932 N N . GLU A 1 119 ? 21.685 -0.157 -34.462 1.00 96.75 119 GLU A N 1
ATOM 933 C CA . GLU A 1 119 ? 22.566 0.070 -33.310 1.00 96.75 119 GLU A CA 1
ATOM 934 C C . GLU A 1 119 ? 23.314 -1.210 -32.900 1.00 96.75 119 GLU A C 1
ATOM 936 O O . GLU A 1 119 ? 24.501 -1.152 -32.597 1.00 96.75 119 GLU A O 1
ATOM 941 N N . LYS A 1 120 ? 22.658 -2.378 -32.953 1.00 96.25 120 LYS A N 1
ATOM 942 C CA . LYS A 1 120 ? 23.273 -3.689 -32.669 1.00 96.25 120 LYS A CA 1
ATOM 943 C C . LYS A 1 120 ? 24.432 -4.012 -33.613 1.00 96.25 120 LYS A C 1
ATOM 945 O O . LYS A 1 120 ? 25.402 -4.629 -33.188 1.00 96.25 120 LYS A O 1
ATOM 950 N N . PHE A 1 121 ? 24.319 -3.607 -34.875 1.00 96.56 121 PHE A N 1
ATOM 951 C CA . PHE A 1 121 ? 25.355 -3.806 -35.887 1.00 96.56 121 PHE A CA 1
ATOM 952 C C . PHE A 1 121 ? 26.273 -2.588 -36.058 1.00 96.56 121 PHE A C 1
ATOM 954 O O . PHE A 1 121 ? 27.046 -2.558 -37.006 1.00 96.56 121 PHE A O 1
ATOM 961 N N . ASP A 1 122 ? 26.218 -1.592 -35.171 1.00 97.38 122 ASP A N 1
ATOM 962 C CA . ASP A 1 122 ? 27.053 -0.382 -35.244 1.00 97.38 122 ASP A CA 1
ATOM 963 C C . ASP A 1 122 ? 27.060 0.252 -36.649 1.00 97.38 122 ASP A C 1
ATOM 965 O O . ASP A 1 122 ? 28.086 0.365 -37.329 1.00 97.38 122 ASP A O 1
ATOM 969 N N . CYS A 1 123 ? 25.856 0.550 -37.144 1.00 97.62 123 CYS A N 1
ATOM 970 C CA . CYS A 1 123 ? 25.684 1.144 -38.461 1.00 97.62 123 CYS A CA 1
ATOM 971 C C . CYS A 1 123 ? 26.194 2.588 -38.516 1.00 97.62 123 CYS A C 1
ATOM 973 O O . CYS A 1 123 ? 26.187 3.313 -37.521 1.00 97.62 123 CYS A O 1
ATOM 975 N N . GLU A 1 124 ? 26.548 3.045 -39.716 1.00 96.81 124 GLU A N 1
ATOM 976 C CA . GLU A 1 124 ? 26.996 4.414 -39.939 1.00 96.81 124 GLU A CA 1
ATOM 977 C C . GLU A 1 124 ? 25.996 5.454 -39.418 1.00 96.81 124 GLU A C 1
ATOM 979 O O . GLU A 1 124 ? 24.771 5.336 -39.556 1.00 96.81 124 GLU A O 1
ATOM 984 N N . LYS A 1 125 ? 26.542 6.553 -38.887 1.00 96.00 125 LYS A N 1
ATOM 985 C CA . LYS A 1 125 ? 25.768 7.641 -38.284 1.00 96.00 125 LYS A CA 1
ATOM 986 C C . LYS A 1 125 ? 24.693 8.206 -39.218 1.00 96.00 125 LYS A C 1
ATOM 988 O O . LYS A 1 125 ? 23.597 8.500 -38.757 1.00 96.00 125 LYS A O 1
ATOM 993 N N . ASN A 1 126 ? 24.970 8.315 -40.519 1.00 95.50 126 ASN A N 1
ATOM 994 C CA . ASN A 1 126 ? 24.006 8.828 -41.499 1.00 95.50 126 ASN A CA 1
ATOM 995 C C . ASN A 1 126 ? 22.737 7.962 -41.569 1.00 95.50 126 ASN A C 1
ATOM 997 O O . ASN A 1 126 ? 21.624 8.492 -41.619 1.00 95.50 126 ASN A O 1
ATOM 1001 N N . LEU A 1 127 ? 22.894 6.634 -41.537 1.00 96.50 127 LEU A N 1
ATOM 1002 C CA . LEU A 1 127 ? 21.769 5.704 -41.513 1.00 96.50 127 LEU A CA 1
ATOM 1003 C C . LEU A 1 127 ? 21.029 5.786 -40.175 1.00 96.50 127 LEU A C 1
ATOM 1005 O O . LEU A 1 127 ? 19.804 5.905 -40.166 1.00 96.50 127 LEU A O 1
ATOM 1009 N N . LEU A 1 128 ? 21.760 5.772 -39.055 1.00 96.94 128 LEU A N 1
ATOM 1010 C CA . LEU A 1 128 ? 21.175 5.894 -37.715 1.00 96.94 128 LEU A CA 1
ATOM 1011 C C . LEU A 1 128 ? 20.363 7.183 -37.555 1.00 96.94 128 LEU A C 1
ATOM 1013 O O . LEU A 1 128 ? 19.238 7.139 -37.059 1.00 96.94 128 LEU A O 1
ATOM 1017 N N . ASP A 1 129 ? 20.889 8.319 -38.011 1.00 95.81 129 ASP A N 1
ATOM 1018 C CA . ASP A 1 129 ? 20.212 9.612 -37.938 1.00 95.81 129 ASP A CA 1
ATOM 1019 C C . ASP A 1 129 ? 18.941 9.623 -38.802 1.00 95.81 129 ASP A C 1
ATOM 1021 O O . ASP A 1 129 ? 17.906 10.123 -38.356 1.00 95.81 129 ASP A O 1
ATOM 1025 N N . CYS A 1 130 ? 18.964 9.002 -39.988 1.00 96.69 130 CYS A N 1
ATOM 1026 C CA . CYS A 1 130 ? 17.771 8.838 -40.825 1.00 96.69 130 CYS A CA 1
ATOM 1027 C C . CYS A 1 130 ? 16.694 7.980 -40.135 1.00 96.69 130 CYS A C 1
ATOM 1029 O O . CYS A 1 130 ? 15.526 8.377 -40.062 1.00 96.69 130 CYS A O 1
ATOM 1031 N N . VAL A 1 131 ? 17.077 6.837 -39.553 1.00 97.69 131 VAL A N 1
ATOM 1032 C CA . VAL A 1 131 ? 16.148 5.964 -38.814 1.00 97.69 131 VAL A CA 1
ATOM 1033 C C . VAL A 1 131 ? 15.594 6.678 -37.572 1.00 97.69 131 VAL A C 1
ATOM 1035 O O . VAL A 1 131 ? 14.392 6.606 -37.319 1.00 97.69 131 VAL A O 1
ATOM 1038 N N . ARG A 1 132 ? 16.418 7.430 -36.826 1.00 97.69 132 ARG A N 1
ATOM 1039 C CA . ARG A 1 132 ? 15.982 8.226 -35.661 1.00 97.69 132 ARG A CA 1
ATOM 1040 C C . ARG A 1 132 ? 15.011 9.336 -36.044 1.00 97.69 132 ARG A C 1
ATOM 1042 O O . ARG A 1 132 ? 13.974 9.480 -35.402 1.00 97.69 132 ARG A O 1
ATOM 1049 N N . GLN A 1 133 ? 15.301 10.094 -37.102 1.00 96.50 133 GLN A N 1
ATOM 1050 C CA . GLN A 1 133 ? 14.379 11.110 -37.622 1.00 96.50 133 GLN A CA 1
ATOM 1051 C C . GLN A 1 133 ? 13.034 10.490 -37.989 1.00 96.50 133 GLN A C 1
ATOM 1053 O O . GLN A 1 133 ? 11.978 11.044 -37.669 1.00 96.50 133 GLN A O 1
ATOM 1058 N N . ARG A 1 134 ? 13.066 9.308 -38.611 1.00 97.56 134 ARG A N 1
ATOM 1059 C CA . ARG A 1 134 ? 11.849 8.580 -38.933 1.00 97.56 134 ARG A CA 1
ATOM 1060 C C . ARG A 1 134 ? 11.099 8.132 -37.682 1.00 97.56 134 ARG A C 1
ATOM 1062 O O . ARG A 1 134 ? 9.884 8.311 -37.633 1.00 97.56 134 ARG A O 1
ATOM 1069 N N . LEU A 1 135 ? 11.809 7.632 -36.670 1.00 97.94 135 LEU A N 1
ATOM 1070 C CA . LEU A 1 135 ? 11.224 7.229 -35.391 1.00 97.94 135 LEU A CA 1
ATOM 1071 C C . LEU A 1 135 ? 10.497 8.408 -34.740 1.00 97.94 135 LEU A C 1
ATOM 1073 O O . LEU A 1 135 ? 9.331 8.272 -34.377 1.00 97.94 135 LEU A O 1
ATOM 1077 N N . PHE A 1 136 ? 11.137 9.581 -34.685 1.00 97.19 136 PHE A N 1
ATOM 1078 C CA . PHE A 1 136 ? 10.527 10.806 -34.164 1.00 97.19 136 PHE A CA 1
ATOM 1079 C C . PHE A 1 136 ? 9.274 11.212 -34.937 1.00 97.19 136 PHE A C 1
ATOM 1081 O O . PHE A 1 136 ? 8.272 11.562 -34.322 1.00 97.19 136 PHE A O 1
ATOM 1088 N N . ALA A 1 137 ? 9.292 11.117 -36.268 1.00 96.56 137 ALA A N 1
ATOM 1089 C CA . ALA A 1 137 ? 8.115 11.413 -37.079 1.00 96.56 137 ALA A CA 1
ATOM 1090 C C . ALA A 1 137 ? 6.949 10.449 -36.785 1.00 96.56 137 ALA A C 1
ATOM 1092 O O . ALA A 1 137 ? 5.803 10.886 -36.689 1.00 96.56 137 ALA A O 1
ATOM 1093 N N . THR A 1 138 ? 7.235 9.154 -36.604 1.00 97.25 138 THR A N 1
ATOM 1094 C CA . THR A 1 138 ? 6.222 8.134 -36.265 1.00 97.25 138 THR A CA 1
ATOM 1095 C C . THR A 1 138 ? 5.785 8.153 -34.798 1.00 97.25 138 THR A C 1
ATOM 1097 O O . THR A 1 138 ? 4.748 7.587 -34.467 1.00 97.25 138 THR A O 1
ATOM 1100 N N . ALA A 1 139 ? 6.547 8.808 -33.918 1.00 97.00 139 ALA A N 1
ATOM 1101 C CA . ALA A 1 139 ? 6.249 8.920 -32.491 1.00 97.00 139 ALA A CA 1
ATOM 1102 C C . ALA A 1 139 ? 5.191 9.985 -32.167 1.00 97.00 139 ALA A C 1
ATOM 1104 O O . ALA A 1 139 ? 4.761 10.081 -31.020 1.00 97.00 139 ALA A O 1
ATOM 1105 N N . LYS A 1 140 ? 4.767 10.792 -33.146 1.00 95.38 140 LYS A N 1
ATOM 1106 C CA . LYS A 1 140 ? 3.730 11.809 -32.950 1.00 95.38 140 LYS A CA 1
ATOM 1107 C C . LYS A 1 140 ? 2.406 11.145 -32.544 1.00 95.38 140 LYS A C 1
ATOM 1109 O O . LYS A 1 140 ? 1.864 10.337 -33.293 1.00 95.38 140 LYS A O 1
ATOM 1114 N N . GLY A 1 141 ? 1.888 11.488 -31.366 1.00 94.81 141 GLY A N 1
ATOM 1115 C CA . GLY A 1 141 ? 0.748 10.831 -30.714 1.00 94.81 141 GLY A CA 1
ATOM 1116 C C . GLY A 1 141 ? 1.104 9.582 -29.890 1.00 94.81 141 GLY A C 1
ATOM 1117 O O . GLY A 1 141 ? 0.224 8.991 -29.265 1.00 94.81 141 GLY A O 1
ATOM 1118 N N . ARG A 1 142 ? 2.377 9.173 -29.882 1.00 96.44 142 ARG A N 1
ATOM 1119 C CA . ARG A 1 142 ? 2.950 8.059 -29.105 1.00 96.44 142 ARG A CA 1
ATOM 1120 C C . ARG A 1 142 ? 4.174 8.515 -28.306 1.00 96.44 142 ARG A C 1
ATOM 1122 O O . ARG A 1 142 ? 5.119 7.758 -28.094 1.00 96.44 142 ARG A O 1
ATOM 1129 N N . GLU A 1 143 ? 4.172 9.758 -27.837 1.00 96.44 143 GLU A N 1
ATOM 1130 C CA . GLU A 1 143 ? 5.330 10.380 -27.190 1.00 96.44 143 GLU A CA 1
ATOM 1131 C C . GLU A 1 143 ? 5.764 9.611 -25.935 1.00 96.44 143 GLU A C 1
ATOM 1133 O O . GLU A 1 143 ? 6.952 9.518 -25.640 1.00 96.44 143 GLU A O 1
ATOM 1138 N N . TRP A 1 144 ? 4.814 9.016 -25.206 1.00 96.94 144 TRP A N 1
ATOM 1139 C CA . TRP A 1 144 ? 5.114 8.184 -24.039 1.00 96.94 144 TRP A CA 1
ATOM 1140 C C . TRP A 1 144 ? 5.812 6.878 -24.399 1.00 96.94 144 TRP A C 1
ATOM 1142 O O . TRP A 1 144 ? 6.691 6.458 -23.654 1.00 96.94 144 TRP A O 1
ATOM 1152 N N . ASP A 1 145 ? 5.469 6.261 -25.529 1.00 97.31 145 ASP A N 1
ATOM 1153 C CA . ASP A 1 145 ? 6.139 5.039 -25.978 1.00 97.31 145 ASP A CA 1
ATOM 1154 C C . ASP A 1 145 ? 7.586 5.351 -26.380 1.00 97.31 145 ASP A C 1
ATOM 1156 O O . ASP A 1 145 ? 8.497 4.605 -26.031 1.00 97.31 145 ASP A O 1
ATOM 1160 N N . LEU A 1 146 ? 7.819 6.507 -27.016 1.00 97.81 146 LEU A N 1
ATOM 1161 C CA . LEU A 1 146 ? 9.170 7.006 -27.286 1.00 97.81 146 LEU A CA 1
ATOM 1162 C C . LEU A 1 146 ? 9.938 7.317 -25.992 1.00 97.81 146 LEU A C 1
ATOM 1164 O O . LEU A 1 146 ? 11.125 7.019 -25.908 1.00 97.81 146 LEU A O 1
ATOM 1168 N N . LEU A 1 147 ? 9.277 7.891 -24.980 1.00 97.62 147 LEU A N 1
ATOM 1169 C CA . LEU A 1 147 ? 9.901 8.185 -23.688 1.00 97.62 147 LEU A CA 1
ATOM 1170 C C . LEU A 1 147 ? 10.286 6.909 -22.926 1.00 97.62 147 LEU A C 1
ATOM 1172 O O . LEU A 1 147 ? 11.366 6.849 -22.344 1.00 97.62 147 LEU A O 1
ATOM 1176 N N . ILE A 1 148 ? 9.424 5.890 -22.950 1.00 97.56 148 ILE A N 1
ATOM 1177 C CA . ILE A 1 148 ? 9.693 4.574 -22.358 1.00 97.56 148 ILE A CA 1
ATOM 1178 C C . ILE A 1 148 ? 10.848 3.899 -23.090 1.00 97.56 148 ILE A C 1
ATOM 1180 O O . ILE A 1 148 ? 11.809 3.485 -22.450 1.00 97.56 148 ILE A O 1
ATOM 1184 N N . TYR A 1 149 ? 10.815 3.886 -24.422 1.00 97.69 149 TYR A N 1
ATOM 1185 C CA . TYR A 1 149 ? 11.895 3.322 -25.224 1.00 97.69 149 TYR A CA 1
ATOM 1186 C C . TYR A 1 149 ? 13.240 4.027 -24.980 1.00 97.69 149 TYR A C 1
ATOM 1188 O O . TYR A 1 149 ? 14.272 3.373 -24.846 1.00 97.69 149 TYR A O 1
ATOM 1196 N N . ALA A 1 150 ? 13.236 5.357 -24.849 1.00 97.62 150 ALA A N 1
ATOM 1197 C CA . ALA A 1 150 ? 14.422 6.119 -24.472 1.00 97.62 150 ALA A CA 1
ATOM 1198 C C . ALA A 1 150 ? 14.926 5.742 -23.070 1.00 97.62 150 ALA A C 1
ATOM 1200 O O . ALA A 1 150 ? 16.128 5.603 -22.857 1.00 97.62 150 ALA A O 1
ATOM 1201 N N . SER A 1 151 ? 14.008 5.542 -22.124 1.00 97.56 151 SER A N 1
ATOM 1202 C CA . SER A 1 151 ? 14.315 5.189 -20.739 1.00 97.56 151 SER A CA 1
ATOM 1203 C C . SER A 1 151 ? 14.929 3.798 -20.582 1.00 97.56 151 SER A C 1
ATOM 1205 O O . SER A 1 151 ? 15.851 3.637 -19.784 1.00 97.56 151 SER A O 1
ATOM 1207 N N . GLU A 1 152 ? 14.475 2.815 -21.362 1.00 96.88 152 GLU A N 1
ATOM 1208 C CA . GLU A 1 152 ? 15.048 1.460 -21.403 1.00 96.88 152 GLU A CA 1
ATOM 1209 C C . GLU A 1 152 ? 16.510 1.452 -21.875 1.00 96.88 152 GLU A C 1
ATOM 1211 O O . GLU A 1 152 ? 17.268 0.541 -21.544 1.00 96.88 152 GLU A O 1
ATOM 1216 N N . ARG A 1 153 ? 16.908 2.473 -22.641 1.00 95.38 153 ARG A N 1
ATOM 1217 C CA . ARG A 1 153 ? 18.231 2.604 -23.269 1.00 95.38 153 ARG A CA 1
ATOM 1218 C C . ARG A 1 153 ? 19.096 3.704 -22.650 1.00 95.38 153 ARG A C 1
ATOM 1220 O O . ARG A 1 153 ? 20.198 3.940 -23.131 1.00 95.38 153 ARG A O 1
ATOM 1227 N N . ASP A 1 154 ? 18.573 4.399 -21.640 1.00 95.56 154 ASP A N 1
ATOM 1228 C CA . ASP A 1 154 ? 19.119 5.648 -21.092 1.00 95.56 154 ASP A CA 1
ATOM 1229 C C . ASP A 1 154 ? 19.485 6.705 -22.166 1.00 95.56 154 ASP A C 1
ATOM 1231 O O . ASP A 1 154 ? 20.414 7.500 -22.022 1.00 95.56 154 ASP A O 1
ATOM 1235 N N . ASP A 1 155 ? 18.720 6.769 -23.263 1.00 95.94 155 ASP A N 1
ATOM 1236 C CA . ASP A 1 155 ? 18.920 7.743 -24.344 1.00 95.94 155 ASP A CA 1
ATOM 1237 C C . ASP A 1 155 ? 18.271 9.088 -23.977 1.00 95.94 155 ASP A C 1
ATOM 1239 O O . ASP A 1 155 ? 17.140 9.421 -24.349 1.00 95.94 155 ASP A O 1
ATOM 1243 N N . ARG A 1 156 ? 18.999 9.892 -23.197 1.00 94.31 156 ARG A N 1
ATOM 1244 C CA . ARG A 1 156 ? 18.541 11.215 -22.738 1.00 94.31 156 ARG A CA 1
ATOM 1245 C C . ARG A 1 156 ? 18.172 12.169 -23.884 1.00 94.31 156 ARG A C 1
ATOM 1247 O O . ARG A 1 156 ? 17.139 12.833 -23.755 1.00 94.31 156 ARG A O 1
ATOM 1254 N N . PRO A 1 157 ? 18.936 12.273 -24.993 1.00 95.31 157 PRO A N 1
ATOM 1255 C CA . PRO A 1 157 ? 18.519 13.048 -26.162 1.00 95.31 157 PRO A CA 1
ATOM 1256 C C . PRO A 1 157 ? 17.160 12.624 -26.730 1.00 95.31 157 PRO A C 1
ATOM 1258 O O . PRO A 1 157 ? 16.322 13.491 -26.991 1.00 95.31 157 PRO A O 1
ATOM 1261 N N . MET A 1 158 ? 16.916 11.319 -26.880 1.00 97.19 158 MET A N 1
ATOM 1262 C CA . MET A 1 158 ? 15.638 10.783 -27.353 1.00 97.19 158 MET A CA 1
ATOM 1263 C C . MET A 1 158 ? 14.503 11.087 -26.373 1.00 97.19 158 MET A C 1
ATOM 1265 O O . MET A 1 158 ? 13.440 11.548 -26.788 1.00 97.19 158 MET A O 1
ATOM 1269 N N . GLY A 1 159 ? 14.742 10.923 -25.070 1.00 96.75 159 GLY A N 1
ATOM 1270 C CA . GLY A 1 159 ? 13.762 11.261 -24.037 1.00 96.75 159 GLY A CA 1
ATOM 1271 C C . GLY A 1 159 ? 13.426 12.748 -24.001 1.00 96.75 159 GLY A C 1
ATOM 1272 O O . GLY A 1 159 ? 12.260 13.125 -23.913 1.00 96.75 159 GLY A O 1
ATOM 1273 N N . ALA A 1 160 ? 14.427 13.616 -24.153 1.00 95.31 160 ALA A N 1
ATOM 1274 C CA . ALA A 1 160 ? 14.213 15.053 -24.272 1.00 95.31 160 ALA A CA 1
ATOM 1275 C C . ALA A 1 160 ? 13.378 15.393 -25.516 1.00 95.31 160 ALA A C 1
ATOM 1277 O O . ALA A 1 160 ? 12.483 16.237 -25.437 1.00 95.31 160 ALA A O 1
ATOM 1278 N N . GLN A 1 161 ? 13.630 14.727 -26.644 1.00 95.56 161 GLN A N 1
ATOM 1279 C CA . GLN A 1 161 ? 12.854 14.895 -27.872 1.00 95.56 161 GLN A CA 1
ATOM 1280 C C . GLN A 1 161 ? 11.419 14.354 -27.747 1.00 95.56 161 GLN A C 1
ATOM 1282 O O . GLN A 1 161 ? 10.508 14.895 -28.372 1.00 95.56 161 GLN A O 1
ATOM 1287 N N . ALA A 1 162 ? 11.197 13.313 -26.942 1.00 96.56 162 ALA A N 1
ATOM 1288 C CA . ALA A 1 162 ? 9.860 12.833 -26.602 1.00 96.56 162 ALA A CA 1
ATOM 1289 C C . ALA A 1 162 ? 9.112 13.866 -25.748 1.00 96.56 162 ALA A C 1
ATOM 1291 O O . ALA A 1 162 ? 8.010 14.281 -26.097 1.00 96.56 162 ALA A O 1
ATOM 1292 N N . LEU A 1 163 ? 9.748 14.357 -24.679 1.00 95.19 163 LEU A N 1
ATOM 1293 C CA . LEU A 1 163 ? 9.174 15.366 -23.784 1.00 95.19 163 LEU A CA 1
ATOM 1294 C C . LEU A 1 163 ? 8.868 16.683 -24.503 1.00 95.19 163 LEU A C 1
ATOM 1296 O O . LEU A 1 163 ? 7.855 17.302 -24.207 1.00 95.19 163 LEU A O 1
ATOM 1300 N N . SER A 1 164 ? 9.701 17.122 -25.454 1.00 94.44 164 SER A N 1
ATOM 1301 C CA . SER A 1 164 ? 9.457 18.367 -26.202 1.00 94.44 164 SER A CA 1
ATOM 1302 C C . SER A 1 164 ? 8.244 18.291 -27.133 1.00 94.44 164 SER A C 1
ATOM 1304 O O . SER A 1 164 ? 7.693 19.332 -27.489 1.00 94.44 164 SER A O 1
ATOM 1306 N N . GLN A 1 165 ? 7.825 17.082 -27.513 1.00 93.81 165 GLN A N 1
ATOM 1307 C CA . GLN A 1 165 ? 6.637 16.837 -28.332 1.00 93.81 165 GLN A CA 1
ATOM 1308 C C . GLN A 1 165 ? 5.368 16.646 -27.495 1.00 93.81 165 GLN A C 1
ATOM 1310 O O . GLN A 1 165 ? 4.265 16.760 -28.028 1.00 93.81 165 GLN A O 1
ATOM 1315 N N . MET A 1 166 ? 5.498 16.383 -26.191 1.00 94.38 166 MET A N 1
ATOM 1316 C CA . MET A 1 166 ? 4.348 16.212 -25.309 1.00 94.38 166 MET A CA 1
ATOM 1317 C C . MET A 1 166 ? 3.635 17.542 -25.063 1.00 94.38 166 MET A C 1
ATOM 1319 O O . MET A 1 166 ? 4.245 18.575 -24.786 1.00 94.38 166 MET A O 1
ATOM 1323 N N . THR A 1 167 ? 2.307 17.497 -25.116 1.00 91.25 167 THR A N 1
ATOM 1324 C CA . THR A 1 167 ? 1.457 18.559 -24.572 1.00 91.25 167 THR A CA 1
ATOM 1325 C C . THR A 1 167 ? 1.150 18.277 -23.102 1.00 91.25 167 THR A C 1
ATOM 1327 O O . THR A 1 167 ? 1.394 17.171 -22.614 1.00 91.25 167 THR A O 1
ATOM 1330 N N . ARG A 1 168 ? 0.584 19.262 -22.387 1.00 85.94 168 ARG A N 1
ATOM 1331 C CA . ARG A 1 168 ? 0.068 19.036 -21.026 1.00 85.94 168 ARG A CA 1
ATOM 1332 C C . ARG A 1 168 ? -0.900 17.857 -21.022 1.00 85.94 168 ARG A C 1
ATOM 1334 O O . ARG A 1 168 ? -0.678 16.934 -20.258 1.00 85.94 168 ARG A O 1
ATOM 1341 N N . ASP A 1 169 ? -1.862 17.836 -21.938 1.00 89.38 169 ASP A N 1
ATOM 1342 C CA . ASP A 1 169 ? -2.880 16.785 -22.011 1.00 89.38 169 ASP A CA 1
ATOM 1343 C C . ASP A 1 169 ? -2.272 15.413 -22.331 1.00 89.38 169 ASP A C 1
ATOM 1345 O O . ASP A 1 169 ? -2.634 14.409 -21.720 1.00 89.38 169 ASP A O 1
ATOM 1349 N N . THR A 1 170 ? -1.284 15.363 -23.233 1.00 90.12 170 THR A N 1
ATOM 1350 C CA . THR A 1 170 ? -0.541 14.129 -23.540 1.00 90.12 170 THR A CA 1
ATOM 1351 C C . THR A 1 170 ? 0.204 13.605 -22.310 1.00 90.12 170 THR A C 1
ATOM 1353 O O . THR A 1 170 ? 0.252 12.394 -22.080 1.00 90.12 170 THR A O 1
ATOM 1356 N N . PHE A 1 171 ? 0.802 14.503 -21.523 1.00 89.75 171 PHE A N 1
ATOM 1357 C CA . PHE A 1 171 ? 1.580 14.147 -20.342 1.00 89.75 171 PHE A CA 1
ATOM 1358 C C . PHE A 1 171 ? 0.690 13.765 -19.157 1.00 89.75 171 PHE A C 1
ATOM 1360 O O . PHE A 1 171 ? 0.863 12.694 -18.589 1.00 89.75 171 PHE A O 1
ATOM 1367 N N . THR A 1 172 ? -0.276 14.611 -18.797 1.00 84.88 172 THR A N 1
ATOM 1368 C CA . THR A 1 172 ? -1.085 14.492 -17.576 1.00 84.88 172 THR A CA 1
ATOM 1369 C C . THR A 1 172 ? -2.362 13.682 -17.756 1.00 84.88 172 THR A C 1
ATOM 1371 O O . THR A 1 172 ? -3.192 13.725 -16.859 1.00 84.88 172 THR A O 1
ATOM 1374 N N . CYS A 1 173 ? -2.566 12.981 -18.879 1.00 83.19 173 CYS A N 1
ATOM 1375 C CA . CYS A 1 173 ? -3.763 12.164 -19.104 1.00 83.19 173 CYS A CA 1
ATOM 1376 C C . CYS A 1 173 ? -4.003 11.222 -17.904 1.00 83.19 173 CYS A C 1
ATOM 1378 O O . CYS A 1 173 ? -3.294 10.223 -17.735 1.00 83.19 173 CYS A O 1
ATOM 1380 N N . GLU A 1 174 ? -4.967 11.591 -17.049 1.00 64.38 174 GLU A N 1
ATOM 1381 C CA . GLU A 1 174 ? -5.037 11.150 -15.644 1.00 64.38 174 GLU A CA 1
ATOM 1382 C C . GLU A 1 174 ? -5.191 9.634 -15.518 1.00 64.38 174 GLU A C 1
ATOM 1384 O O . GLU A 1 174 ? -4.573 9.011 -14.658 1.00 64.38 174 GLU A O 1
ATOM 1389 N N . SER A 1 175 ? -5.903 9.021 -16.465 1.00 75.94 175 SER A N 1
ATOM 1390 C CA . SER A 1 175 ? -6.147 7.576 -16.499 1.00 75.94 175 SER A CA 1
ATOM 1391 C C . SER A 1 175 ? -4.893 6.723 -16.729 1.00 75.94 175 SER A C 1
ATOM 1393 O O . SER A 1 175 ? -4.898 5.542 -16.389 1.00 75.94 175 SER A O 1
ATOM 1395 N N . TYR A 1 176 ? -3.803 7.282 -17.274 1.00 84.38 176 TYR A N 1
ATOM 1396 C CA . TYR A 1 176 ? -2.620 6.495 -17.656 1.00 84.38 176 TYR A CA 1
ATOM 1397 C C . TYR A 1 176 ? -1.282 7.067 -17.197 1.00 84.38 176 TYR A C 1
ATOM 1399 O O . TYR A 1 176 ? -0.261 6.409 -17.409 1.00 84.38 176 TYR A O 1
ATOM 1407 N N . PHE A 1 177 ? -1.251 8.250 -16.578 1.00 88.81 177 PHE A N 1
ATOM 1408 C CA . PHE A 1 177 ? 0.001 8.896 -16.176 1.00 88.81 177 PHE A CA 1
ATOM 1409 C C . PHE A 1 177 ? 0.877 7.964 -15.328 1.00 88.81 177 PHE A C 1
ATOM 1411 O O . PHE A 1 177 ? 1.982 7.602 -15.733 1.00 88.81 177 PHE A O 1
ATOM 1418 N N . TRP A 1 178 ? 0.352 7.479 -14.201 1.00 87.88 178 TRP A N 1
ATOM 1419 C CA . TRP A 1 178 ? 1.103 6.602 -13.300 1.00 87.88 178 TRP A CA 1
ATOM 1420 C C . TRP A 1 178 ? 1.446 5.254 -13.925 1.00 87.88 178 TRP A C 1
ATOM 1422 O O . TRP A 1 178 ? 2.550 4.751 -13.728 1.00 87.88 178 TRP A O 1
ATOM 1432 N N . ALA A 1 179 ? 0.541 4.688 -14.726 1.00 91.25 179 ALA A N 1
ATOM 1433 C CA . ALA A 1 179 ? 0.796 3.440 -15.439 1.00 91.25 179 ALA A CA 1
ATOM 1434 C C . ALA A 1 179 ? 1.966 3.572 -16.428 1.00 91.25 179 ALA A C 1
ATOM 1436 O O . ALA A 1 179 ? 2.727 2.626 -16.610 1.00 91.25 179 ALA A O 1
ATOM 1437 N N . ARG A 1 180 ? 2.130 4.744 -17.052 1.00 94.00 180 ARG A N 1
ATOM 1438 C CA . ARG A 1 180 ? 3.230 5.037 -17.978 1.00 94.00 180 ARG A CA 1
ATOM 1439 C C . ARG A 1 180 ? 4.521 5.391 -17.250 1.00 94.00 180 ARG A C 1
ATOM 1441 O O . ARG A 1 180 ? 5.566 4.875 -17.629 1.00 94.00 180 ARG A O 1
ATOM 1448 N N . VAL A 1 181 ? 4.456 6.173 -16.169 1.00 93.12 181 VAL A N 1
ATOM 1449 C CA . VAL A 1 181 ? 5.623 6.442 -15.310 1.00 93.12 181 VAL A CA 1
ATOM 1450 C C . VAL A 1 181 ? 6.197 5.132 -14.768 1.00 93.12 181 VAL A C 1
ATOM 1452 O O . VAL A 1 181 ? 7.400 4.924 -14.866 1.00 93.12 181 VAL A O 1
ATOM 1455 N N . LYS A 1 182 ? 5.355 4.194 -14.312 1.00 92.12 182 LYS A N 1
ATOM 1456 C CA . LYS A 1 182 ? 5.797 2.874 -13.822 1.00 92.12 182 LYS A CA 1
ATOM 1457 C C . LYS A 1 182 ? 6.546 2.033 -14.870 1.00 92.12 182 LYS A C 1
ATOM 1459 O O . LYS A 1 182 ? 7.268 1.122 -14.476 1.00 92.12 182 LYS A O 1
ATOM 1464 N N . LYS A 1 183 ? 6.393 2.321 -16.170 1.00 95.38 183 LYS A N 1
ATOM 1465 C CA . LYS A 1 183 ? 7.129 1.650 -17.259 1.00 95.38 183 LYS A CA 1
ATOM 1466 C C . LYS A 1 183 ? 8.518 2.240 -17.516 1.00 95.38 183 LYS A C 1
ATOM 1468 O O . LYS A 1 183 ? 9.312 1.601 -18.194 1.00 95.38 183 LYS A O 1
ATOM 1473 N N . LEU A 1 184 ? 8.814 3.437 -17.010 1.00 95.62 184 LEU A N 1
ATOM 1474 C CA . LEU A 1 184 ? 10.153 4.020 -17.104 1.00 95.62 184 LEU A CA 1
ATOM 1475 C C . LEU A 1 184 ? 11.120 3.283 -16.164 1.00 95.62 184 LEU A C 1
ATOM 1477 O O . LEU A 1 184 ? 10.709 2.721 -15.148 1.00 95.62 184 LEU A O 1
ATOM 1481 N N . SER A 1 185 ? 12.417 3.338 -16.444 1.00 94.44 185 SER A N 1
ATOM 1482 C CA . SER A 1 185 ? 13.451 2.927 -15.493 1.00 94.44 185 SER A CA 1
ATOM 1483 C C . SER A 1 185 ? 13.392 3.785 -14.222 1.00 94.44 185 SER A C 1
ATOM 1485 O O . SER A 1 185 ? 12.977 4.944 -14.250 1.00 94.44 185 SER A O 1
ATOM 1487 N N . ILE A 1 186 ? 13.794 3.222 -13.079 1.00 86.25 186 ILE A N 1
ATOM 1488 C CA . ILE A 1 186 ? 13.651 3.867 -11.757 1.00 86.25 186 ILE A CA 1
ATOM 1489 C C . ILE A 1 186 ? 14.324 5.248 -11.719 1.00 86.25 186 ILE A C 1
ATOM 1491 O O . ILE A 1 186 ? 13.769 6.196 -11.164 1.00 86.25 186 ILE A O 1
ATOM 1495 N N . GLU A 1 187 ? 15.488 5.379 -12.352 1.00 88.62 187 GLU A N 1
ATOM 1496 C CA . GLU A 1 187 ? 16.227 6.642 -12.447 1.00 88.62 187 GLU A CA 1
ATOM 1497 C C . GLU A 1 187 ? 15.443 7.700 -13.232 1.00 88.62 187 GLU A C 1
ATOM 1499 O O . GLU A 1 187 ? 15.337 8.851 -12.809 1.00 88.62 187 GLU A O 1
ATOM 1504 N N . TRP A 1 188 ? 14.819 7.300 -14.341 1.00 93.94 188 TRP A N 1
ATOM 1505 C CA . TRP A 1 188 ? 13.988 8.179 -15.157 1.00 93.94 188 TRP A CA 1
ATOM 1506 C C . TRP A 1 188 ? 12.685 8.562 -14.460 1.00 93.94 188 TRP A C 1
ATOM 1508 O O . TRP A 1 188 ? 12.248 9.702 -14.603 1.00 93.94 188 TRP A O 1
ATOM 1518 N N . GLN A 1 189 ? 12.085 7.655 -13.682 1.00 92.31 189 GLN A N 1
ATOM 1519 C CA . GLN A 1 189 ? 10.918 7.966 -12.851 1.00 92.31 189 GLN A CA 1
ATOM 1520 C C . GLN A 1 189 ? 11.246 9.084 -11.860 1.00 92.31 189 GLN A C 1
ATOM 1522 O O . GLN A 1 189 ? 10.543 10.093 -11.814 1.00 92.31 189 GLN A O 1
ATOM 1527 N N . ALA A 1 190 ? 12.337 8.926 -11.106 1.00 82.88 190 ALA A N 1
ATOM 1528 C CA . ALA A 1 190 ? 12.785 9.917 -10.134 1.00 82.88 190 ALA A CA 1
ATOM 1529 C C . ALA A 1 190 ? 13.112 11.261 -10.801 1.00 82.88 190 ALA A C 1
ATOM 1531 O O . ALA A 1 190 ? 12.601 12.296 -10.370 1.00 82.88 190 ALA A O 1
ATOM 1532 N N . ASP A 1 191 ? 13.892 11.245 -11.885 1.00 86.69 191 ASP A N 1
ATOM 1533 C CA . ASP A 1 191 ? 14.269 12.453 -12.621 1.00 86.69 191 ASP A CA 1
ATOM 1534 C C . ASP A 1 191 ? 13.050 13.193 -13.179 1.00 86.69 191 ASP A C 1
ATOM 1536 O O . ASP A 1 191 ? 12.935 14.413 -13.043 1.00 86.69 191 ASP A O 1
ATOM 1540 N N . LEU A 1 192 ? 12.128 12.465 -13.812 1.00 89.94 192 LEU A N 1
ATOM 1541 C CA . LEU A 1 192 ? 10.944 13.052 -14.423 1.00 89.94 192 LEU A CA 1
ATOM 1542 C C . LEU A 1 192 ? 10.023 13.662 -13.362 1.00 89.94 192 LEU A C 1
ATOM 1544 O O . LEU A 1 192 ? 9.580 14.800 -13.524 1.00 89.94 192 LEU A O 1
ATOM 1548 N N . LEU A 1 193 ? 9.774 12.947 -12.260 1.00 86.62 193 LEU A N 1
ATOM 1549 C CA . LEU A 1 193 ? 8.956 13.445 -11.152 1.00 86.62 193 LEU A CA 1
ATOM 1550 C C . LEU A 1 193 ? 9.600 14.658 -10.484 1.00 86.62 193 LEU A C 1
ATOM 1552 O O . LEU A 1 193 ? 8.927 15.663 -10.257 1.00 86.62 193 LEU A O 1
ATOM 1556 N N . GLN A 1 194 ? 10.910 14.611 -10.237 1.00 82.69 194 GLN A N 1
ATOM 1557 C CA . GLN A 1 194 ? 11.643 15.747 -9.696 1.00 82.69 194 GLN A CA 1
ATOM 1558 C C . GLN A 1 194 ? 11.504 16.972 -10.607 1.00 82.69 194 GLN A C 1
ATOM 1560 O O . GLN A 1 194 ? 11.200 18.066 -10.132 1.00 82.69 194 GLN A O 1
ATOM 1565 N N . LEU A 1 195 ? 11.681 16.805 -11.919 1.00 84.38 195 LEU A N 1
ATOM 1566 C CA . LEU A 1 195 ? 11.564 17.905 -12.876 1.00 84.38 195 LEU A CA 1
ATOM 1567 C C . LEU A 1 195 ? 10.154 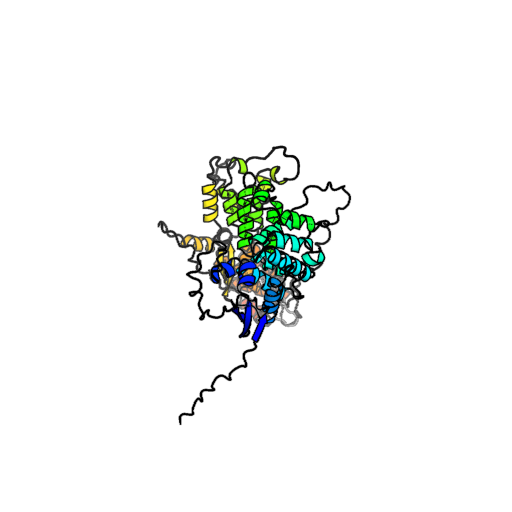18.491 -12.948 1.00 84.38 195 LEU A C 1
ATOM 1569 O O . LEU A 1 195 ? 10.025 19.700 -13.142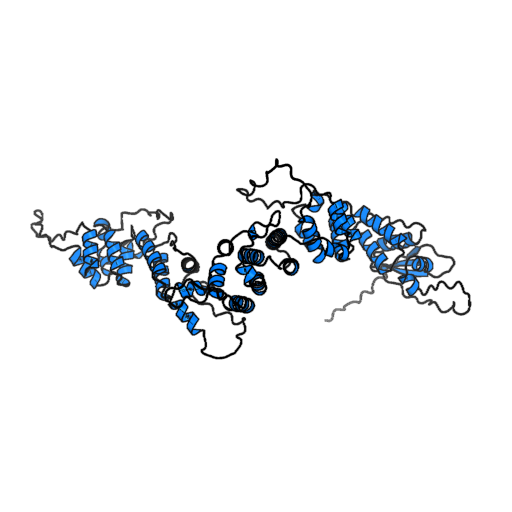 1.00 84.38 195 LEU A O 1
ATOM 1573 N N . CYS A 1 196 ? 9.123 17.664 -12.774 1.00 81.81 196 CYS A N 1
ATOM 1574 C CA . CYS A 1 196 ? 7.735 18.117 -12.757 1.00 81.81 196 CYS A CA 1
ATOM 1575 C C . CYS A 1 196 ? 7.362 18.863 -11.467 1.00 81.81 196 CYS A C 1
ATOM 1577 O O . CYS A 1 196 ? 6.489 19.729 -11.493 1.00 81.81 196 CYS A O 1
ATOM 1579 N N . LEU A 1 197 ? 8.016 18.541 -10.347 1.00 73.56 197 LEU A N 1
ATOM 1580 C CA . LEU A 1 197 ? 7.714 19.104 -9.026 1.00 73.56 197 LEU A CA 1
ATOM 1581 C C . LEU A 1 197 ? 8.619 20.277 -8.639 1.00 73.56 197 LEU A C 1
ATOM 1583 O O . LEU A 1 197 ? 8.295 21.058 -7.740 1.00 73.56 197 LEU A O 1
ATOM 1587 N N . GLU A 1 198 ? 9.749 20.447 -9.320 1.00 76.31 198 GLU A N 1
ATOM 1588 C CA . GLU A 1 198 ? 10.586 21.627 -9.172 1.00 76.31 198 GLU A CA 1
ATOM 1589 C C . GLU A 1 198 ? 9.840 22.895 -9.599 1.00 76.31 198 GLU A C 1
ATOM 1591 O O . GLU A 1 198 ? 9.736 23.223 -10.784 1.00 76.31 198 GLU A O 1
ATOM 1596 N N . ARG A 1 199 ? 9.391 23.675 -8.609 1.00 55.91 199 ARG A N 1
ATOM 1597 C CA . ARG A 1 199 ? 8.831 25.007 -8.851 1.00 55.91 199 ARG A CA 1
ATOM 1598 C C . ARG A 1 199 ? 9.815 25.875 -9.649 1.00 55.91 199 ARG A C 1
ATOM 1600 O O . ARG A 1 199 ? 11.008 25.912 -9.324 1.00 55.91 199 ARG A O 1
ATOM 1607 N N . PRO A 1 200 ? 9.346 26.638 -10.653 1.00 52.50 200 PRO A N 1
ATOM 1608 C CA . PRO A 1 200 ? 10.182 27.642 -11.292 1.00 52.50 200 PRO A CA 1
ATOM 1609 C C . PRO A 1 200 ? 10.611 28.681 -10.243 1.00 52.50 200 PRO A C 1
ATOM 1611 O O . PRO A 1 200 ? 9.783 29.394 -9.689 1.00 52.50 200 PRO A O 1
ATOM 1614 N N . ARG A 1 201 ? 11.922 28.771 -9.969 1.00 45.25 201 ARG A N 1
ATOM 1615 C CA . ARG A 1 201 ? 12.524 29.659 -8.948 1.00 45.25 201 ARG A CA 1
ATOM 1616 C C . ARG A 1 201 ? 12.367 31.168 -9.228 1.00 45.25 201 ARG A C 1
ATOM 1618 O O . ARG A 1 201 ? 12.868 31.980 -8.463 1.00 45.25 201 ARG A O 1
ATOM 1625 N N . THR A 1 202 ? 11.692 31.563 -10.306 1.00 40.09 202 THR A N 1
ATOM 1626 C CA . THR A 1 202 ? 11.593 32.960 -10.755 1.00 40.09 202 THR A CA 1
ATOM 1627 C C . THR A 1 202 ? 10.238 33.238 -11.399 1.00 40.09 202 THR A C 1
ATOM 1629 O O . THR A 1 202 ? 10.130 33.301 -12.621 1.00 40.09 202 THR A O 1
ATOM 1632 N N . ILE A 1 203 ? 9.203 33.403 -10.580 1.00 35.50 203 ILE A N 1
ATOM 1633 C CA . ILE A 1 203 ? 8.025 34.198 -10.942 1.00 35.50 203 ILE A CA 1
ATOM 1634 C C . ILE A 1 203 ? 7.764 35.108 -9.742 1.00 35.50 203 ILE A C 1
ATOM 1636 O O . ILE A 1 203 ? 7.436 34.625 -8.658 1.00 35.50 203 ILE A O 1
ATOM 1640 N N . SER A 1 204 ? 7.962 36.419 -9.898 1.00 33.41 204 SER A N 1
ATOM 1641 C CA . SER A 1 204 ? 7.457 37.381 -8.921 1.00 33.41 204 SER A CA 1
ATOM 1642 C C . SER A 1 204 ? 5.934 37.359 -9.010 1.00 33.41 204 SER A C 1
ATOM 1644 O O . SER A 1 204 ? 5.334 37.856 -9.960 1.00 33.41 204 SER A O 1
ATOM 1646 N N . ILE A 1 205 ? 5.293 36.725 -8.033 1.00 31.94 205 ILE A N 1
ATOM 1647 C CA . ILE A 1 205 ? 3.836 36.687 -7.954 1.00 31.94 205 ILE A CA 1
ATOM 1648 C C . ILE A 1 205 ? 3.367 38.089 -7.555 1.00 31.94 205 ILE A C 1
ATOM 1650 O O . ILE A 1 205 ? 3.496 38.497 -6.399 1.00 31.94 205 ILE A O 1
ATOM 1654 N N . ASN A 1 206 ? 2.818 38.830 -8.519 1.00 30.47 206 ASN A N 1
ATOM 1655 C CA . ASN A 1 206 ? 1.942 39.954 -8.216 1.00 30.47 206 ASN A CA 1
ATOM 1656 C C . ASN A 1 206 ? 0.691 39.402 -7.515 1.00 30.47 206 ASN A C 1
ATOM 1658 O O . ASN A 1 206 ? 0.110 38.395 -7.916 1.00 30.47 206 ASN A O 1
ATOM 1662 N N . ARG A 1 207 ? 0.334 40.031 -6.401 1.00 33.06 207 ARG A N 1
ATOM 1663 C CA . ARG A 1 207 ? -0.352 39.439 -5.245 1.00 33.06 207 ARG A CA 1
ATOM 1664 C C . ARG A 1 207 ? -1.867 39.198 -5.401 1.00 33.06 207 ARG A C 1
ATOM 1666 O O . ARG A 1 207 ? -2.580 39.348 -4.414 1.00 33.06 207 ARG A O 1
ATOM 1673 N N . THR A 1 208 ? -2.381 38.826 -6.576 1.00 28.11 208 THR A N 1
ATOM 1674 C CA . THR A 1 208 ? -3.837 38.947 -6.835 1.00 28.11 208 THR A CA 1
ATOM 1675 C C . THR A 1 208 ? -4.592 37.677 -7.233 1.00 28.11 208 THR A C 1
ATOM 1677 O O . THR A 1 208 ? -5.799 37.760 -7.421 1.00 28.11 208 THR A O 1
ATOM 1680 N N . VAL A 1 209 ? -3.991 36.484 -7.282 1.00 31.52 209 VAL A N 1
ATOM 1681 C CA . VAL A 1 209 ? -4.788 35.256 -7.506 1.00 31.52 209 VAL A CA 1
ATOM 1682 C C . VAL A 1 209 ? -4.391 34.160 -6.522 1.00 31.52 209 VAL A C 1
ATOM 1684 O O . VAL A 1 209 ? -3.550 33.310 -6.787 1.00 31.52 209 VAL A O 1
ATOM 1687 N N . VAL A 1 210 ? -5.011 34.201 -5.342 1.00 31.34 210 VAL A N 1
ATOM 1688 C CA . VAL A 1 210 ? -5.064 33.078 -4.399 1.00 31.34 210 VAL A CA 1
ATOM 1689 C C . VAL A 1 210 ? -6.423 32.409 -4.590 1.00 31.34 210 VAL A C 1
ATOM 1691 O O . VAL A 1 210 ? -7.397 32.789 -3.948 1.00 31.34 210 VAL A O 1
ATOM 1694 N N . TYR A 1 211 ? -6.491 31.424 -5.485 1.00 31.06 211 TYR A N 1
ATOM 1695 C CA . TYR A 1 211 ? -7.665 30.562 -5.664 1.00 31.06 211 TYR A CA 1
ATOM 1696 C C . TYR A 1 211 ? -7.266 29.078 -5.728 1.00 31.06 211 TYR A C 1
ATOM 1698 O O . TYR A 1 211 ? -7.657 28.356 -6.625 1.00 31.06 211 TYR A O 1
ATOM 1706 N N . CYS A 1 212 ? -6.508 28.597 -4.733 1.00 29.58 212 CYS A N 1
ATOM 1707 C CA . CYS A 1 212 ? -6.262 27.154 -4.543 1.00 29.58 212 CYS A CA 1
ATOM 1708 C C . CYS A 1 212 ? -6.533 26.682 -3.104 1.00 29.58 212 CYS A C 1
ATOM 1710 O O . CYS A 1 212 ? -5.858 25.788 -2.604 1.00 29.58 212 CYS A O 1
ATOM 1712 N N . ARG A 1 213 ? -7.501 27.284 -2.395 1.00 29.58 213 ARG A N 1
ATOM 1713 C CA . ARG A 1 213 ? -7.830 26.888 -1.007 1.00 29.58 213 ARG A CA 1
ATOM 1714 C C . ARG A 1 213 ? -9.280 26.453 -0.777 1.00 29.58 213 ARG A C 1
ATOM 1716 O O . ARG A 1 213 ? -9.710 26.426 0.369 1.00 29.58 213 ARG A O 1
ATOM 1723 N N . LYS A 1 214 ? -10.043 26.117 -1.825 1.00 29.52 214 LYS A N 1
ATOM 1724 C CA . LYS A 1 214 ? -11.480 25.814 -1.670 1.00 29.52 214 LYS A CA 1
ATOM 1725 C C . LYS A 1 214 ? -12.038 24.609 -2.443 1.00 29.52 214 LYS A C 1
ATOM 1727 O O . LYS A 1 214 ? -13.243 24.545 -2.624 1.00 29.52 214 LYS A O 1
ATOM 1732 N N . LEU A 1 215 ? -11.202 23.649 -2.852 1.00 30.80 215 LEU A N 1
ATOM 1733 C CA . LEU A 1 215 ? -11.660 22.434 -3.558 1.00 30.80 215 LEU A CA 1
ATOM 1734 C C . LEU A 1 215 ? -11.415 21.110 -2.806 1.00 30.80 215 LEU A C 1
ATOM 1736 O O . LEU A 1 215 ? -11.536 20.053 -3.402 1.00 30.80 215 LEU A O 1
ATOM 1740 N N . VAL A 1 216 ? -11.109 21.130 -1.501 1.00 36.38 216 VAL A N 1
ATOM 1741 C CA . VAL A 1 216 ? -10.879 19.887 -0.713 1.00 36.38 216 VAL A CA 1
ATOM 1742 C C . VAL A 1 216 ? -11.986 19.623 0.317 1.00 36.38 216 VAL A C 1
ATOM 1744 O O . VAL A 1 216 ? -11.854 18.792 1.205 1.00 36.38 216 VAL A O 1
ATOM 1747 N N . THR A 1 217 ? -13.129 20.291 0.198 1.00 36.44 217 THR A N 1
ATOM 1748 C CA . THR A 1 217 ? -14.307 19.953 0.999 1.00 36.44 217 THR A CA 1
ATOM 1749 C C . THR A 1 217 ? -15.461 19.656 0.053 1.00 36.44 217 THR A C 1
ATOM 1751 O O . THR A 1 217 ? -15.952 20.573 -0.596 1.00 36.44 217 THR A O 1
ATOM 1754 N N . GLU A 1 218 ? -15.857 18.376 0.017 1.00 36.25 218 GLU A N 1
ATOM 1755 C CA . GLU A 1 218 ? -17.184 17.848 -0.372 1.00 36.25 218 GLU A CA 1
ATOM 1756 C C . GLU A 1 218 ? -17.403 17.143 -1.726 1.00 36.25 218 GLU A C 1
ATOM 1758 O O . GLU A 1 218 ? -18.547 16.839 -2.046 1.00 36.25 218 GLU A O 1
ATOM 1763 N N . THR A 1 219 ? -16.383 16.714 -2.474 1.00 35.16 219 THR A N 1
ATOM 1764 C CA . THR A 1 219 ? -16.617 15.745 -3.574 1.00 35.16 219 THR A CA 1
ATOM 1765 C C . THR A 1 219 ? -15.680 14.544 -3.488 1.00 35.16 219 THR A C 1
ATOM 1767 O O . THR A 1 219 ? -14.501 14.678 -3.178 1.00 35.16 219 THR A O 1
ATOM 1770 N N . LYS A 1 220 ? -16.235 13.345 -3.715 1.00 39.53 220 LYS A N 1
ATOM 1771 C CA . LYS A 1 220 ? -15.551 12.036 -3.771 1.00 39.53 220 LYS A CA 1
ATOM 1772 C C . LYS A 1 220 ? -14.669 11.878 -5.025 1.00 39.53 220 LYS A C 1
ATOM 1774 O O . LYS A 1 220 ? -14.410 10.754 -5.442 1.00 39.53 220 LYS A O 1
ATOM 1779 N N . ASP A 1 221 ? -14.228 12.978 -5.620 1.00 41.03 221 ASP A N 1
ATOM 1780 C CA . ASP A 1 221 ? -13.526 12.958 -6.895 1.00 41.03 221 ASP A CA 1
ATOM 1781 C C . ASP A 1 221 ? -12.013 12.999 -6.697 1.00 41.03 221 ASP A C 1
ATOM 1783 O O . ASP A 1 221 ? -11.485 13.561 -5.731 1.00 41.03 221 ASP A O 1
ATOM 1787 N N . GLU A 1 222 ? -11.329 12.309 -7.606 1.00 40.06 222 GLU A N 1
ATOM 1788 C CA . GLU A 1 222 ? -9.901 12.051 -7.567 1.00 40.06 222 GLU A CA 1
ATOM 1789 C C . GLU A 1 222 ? -9.071 13.345 -7.414 1.00 40.06 222 GLU A C 1
ATOM 1791 O O . GLU A 1 222 ? -9.413 14.410 -7.930 1.00 40.06 222 GLU A O 1
ATOM 1796 N N . PRO A 1 223 ? -7.955 13.282 -6.676 1.00 42.16 223 PRO A N 1
ATOM 1797 C CA . PRO A 1 223 ? -7.147 14.444 -6.344 1.00 42.16 223 PRO A CA 1
ATOM 1798 C C . PRO A 1 223 ? -6.411 14.961 -7.583 1.00 42.16 223 PRO A C 1
ATOM 1800 O O . PRO A 1 223 ? -5.422 14.368 -8.014 1.00 42.16 223 PRO A O 1
ATOM 1803 N N . VAL A 1 224 ? -6.853 16.109 -8.096 1.00 48.03 224 VAL A N 1
ATOM 1804 C CA . VAL A 1 224 ? -6.191 16.841 -9.184 1.00 48.03 224 VAL A CA 1
ATOM 1805 C C . VAL A 1 224 ? -4.780 17.249 -8.746 1.00 48.03 224 VAL A C 1
ATOM 1807 O O . VAL A 1 224 ? -4.595 17.992 -7.777 1.00 48.03 224 VAL A O 1
ATOM 1810 N N . LEU A 1 225 ? -3.763 16.753 -9.454 1.00 50.06 225 LEU A N 1
ATOM 1811 C CA . LEU A 1 225 ? -2.361 17.066 -9.173 1.00 50.06 225 LEU A CA 1
ATOM 1812 C C . LEU A 1 225 ? -2.061 18.538 -9.523 1.00 50.06 225 LEU A C 1
ATOM 1814 O O . LEU A 1 225 ? -2.358 18.968 -10.641 1.00 50.06 225 LEU A O 1
ATOM 1818 N N . PRO A 1 226 ? -1.425 19.321 -8.627 1.00 49.91 226 PRO A N 1
ATOM 1819 C CA . PRO A 1 226 ? -1.048 20.704 -8.901 1.00 49.91 226 PRO A CA 1
ATOM 1820 C C . PRO A 1 226 ? 0.200 20.746 -9.798 1.00 49.91 226 PRO A C 1
ATOM 1822 O O . PRO A 1 226 ? 1.293 21.098 -9.354 1.00 49.91 226 PRO A O 1
ATOM 1825 N N . PHE A 1 227 ? 0.066 20.354 -11.066 1.00 54.62 227 PHE A N 1
ATOM 1826 C CA . PHE A 1 227 ? 1.117 20.574 -12.058 1.00 54.62 227 PHE A CA 1
ATOM 1827 C C . PHE A 1 227 ? 1.206 22.061 -12.418 1.00 54.62 227 PHE A C 1
ATOM 1829 O O . PHE A 1 227 ? 0.205 22.775 -12.444 1.00 54.62 227 PHE A O 1
ATOM 1836 N N . VAL A 1 228 ? 2.431 22.523 -12.682 1.00 53.34 228 VAL A N 1
ATOM 1837 C CA . VAL A 1 228 ? 2.761 23.923 -12.978 1.00 53.34 228 VAL A CA 1
ATOM 1838 C C . VAL A 1 228 ? 1.902 24.437 -14.142 1.00 53.34 228 VAL A C 1
ATOM 1840 O O . VAL A 1 228 ? 2.061 23.975 -15.271 1.00 53.34 228 VAL A O 1
ATOM 1843 N N . GLU A 1 229 ? 1.016 25.402 -13.867 1.00 50.44 229 GLU A N 1
ATOM 1844 C CA . GLU A 1 229 ? 0.041 25.948 -14.832 1.00 50.44 229 GLU A CA 1
ATOM 1845 C C . GLU A 1 229 ? 0.681 26.587 -16.076 1.00 50.44 229 GLU A C 1
ATOM 1847 O O . GLU A 1 229 ? 0.029 26.693 -17.110 1.00 50.44 229 GLU A O 1
ATOM 1852 N N . GLU A 1 230 ? 1.976 26.907 -16.028 1.00 46.25 230 GLU A N 1
ATOM 1853 C CA . GLU A 1 230 ? 2.753 27.383 -17.172 1.00 46.25 230 GLU A CA 1
ATOM 1854 C C . GLU A 1 230 ? 4.133 26.716 -17.211 1.00 46.25 230 GLU A C 1
ATOM 1856 O O . GLU A 1 230 ? 5.129 27.233 -16.698 1.00 46.25 230 GLU A O 1
ATOM 1861 N N . THR A 1 231 ? 4.230 25.549 -17.847 1.00 52.91 231 THR A N 1
ATOM 1862 C CA . THR A 1 231 ? 5.527 25.000 -18.261 1.00 52.91 231 THR A CA 1
ATOM 1863 C C . THR A 1 231 ? 5.519 24.700 -19.749 1.00 52.91 231 THR A C 1
ATOM 1865 O O . THR A 1 231 ? 4.814 23.827 -20.238 1.00 52.91 231 THR A O 1
ATOM 1868 N N . SER A 1 232 ? 6.353 25.428 -20.493 1.00 68.00 232 SER A N 1
ATOM 1869 C CA . SER A 1 232 ? 6.809 24.971 -21.801 1.00 68.00 232 SER A CA 1
ATOM 1870 C C . SER A 1 232 ? 7.539 23.645 -21.582 1.00 68.00 232 SER A C 1
ATOM 1872 O O . SER A 1 232 ? 8.596 23.635 -20.946 1.00 68.00 232 SER A O 1
ATOM 1874 N N . TRP A 1 233 ? 6.993 22.532 -22.078 1.00 79.06 233 TRP A N 1
ATOM 1875 C CA . TRP A 1 233 ? 7.633 21.209 -22.031 1.00 79.06 233 TRP A CA 1
ATOM 1876 C C . TRP A 1 233 ? 9.039 21.215 -22.640 1.00 79.06 233 TRP A C 1
ATOM 1878 O O . TRP A 1 233 ? 9.902 20.449 -22.222 1.00 79.06 233 TRP A O 1
ATOM 1888 N N . SER A 1 234 ? 9.330 22.186 -23.508 1.00 78.62 234 SER A N 1
ATOM 1889 C CA . SER A 1 234 ? 10.680 22.507 -23.983 1.00 78.62 234 SER A CA 1
ATOM 1890 C C . SER A 1 234 ? 11.677 22.770 -22.846 1.00 78.62 234 SER A C 1
ATOM 1892 O O . SER A 1 234 ? 12.843 22.410 -22.955 1.00 78.62 234 SER A O 1
ATOM 1894 N N . ARG A 1 235 ? 11.247 23.367 -21.726 1.00 79.50 235 ARG A N 1
ATOM 1895 C CA . ARG A 1 235 ? 12.098 23.616 -20.549 1.00 79.50 235 ARG A CA 1
ATOM 1896 C C . ARG A 1 235 ? 12.345 22.345 -19.743 1.00 79.50 235 ARG A C 1
ATOM 1898 O O . ARG A 1 235 ? 13.458 22.156 -19.254 1.00 79.50 235 ARG A O 1
ATOM 1905 N N . VAL A 1 236 ? 11.326 21.495 -19.597 1.00 80.94 236 VAL A N 1
ATOM 1906 C CA . VAL A 1 236 ? 11.470 20.176 -18.959 1.00 80.94 236 VAL A CA 1
ATOM 1907 C C . VAL A 1 236 ? 12.420 19.327 -19.795 1.00 80.94 236 VAL A C 1
ATOM 1909 O O . VAL A 1 236 ? 13.418 18.855 -19.268 1.00 80.94 236 VAL A O 1
ATOM 1912 N N . SER A 1 237 ? 12.191 19.263 -21.107 1.00 84.44 237 SER A N 1
ATOM 1913 C CA . SER A 1 237 ? 13.066 18.639 -22.102 1.00 84.44 237 SER A CA 1
ATOM 1914 C C . SER A 1 237 ? 14.509 19.157 -22.030 1.00 84.44 237 SER A C 1
ATOM 1916 O O . SER A 1 237 ? 15.443 18.365 -21.921 1.00 84.44 237 SER A O 1
ATOM 1918 N N . PHE A 1 238 ? 14.712 20.479 -21.993 1.00 84.12 238 PHE A N 1
ATOM 1919 C CA . PHE A 1 238 ? 16.044 21.075 -21.877 1.00 84.12 238 PHE A CA 1
ATOM 1920 C C . PHE A 1 238 ? 16.758 20.652 -20.588 1.00 84.12 238 PHE A C 1
ATOM 1922 O O . PHE A 1 238 ? 17.907 20.220 -20.634 1.00 84.12 238 PHE A O 1
ATOM 1929 N N . LYS A 1 239 ? 16.074 20.729 -19.437 1.00 82.38 239 LYS A N 1
ATOM 1930 C CA . LYS A 1 239 ? 16.629 20.273 -18.154 1.00 82.38 239 LYS A CA 1
ATOM 1931 C C . LYS A 1 239 ? 16.904 18.767 -18.155 1.00 82.38 239 LYS A C 1
ATOM 1933 O O . LYS A 1 239 ? 17.886 18.338 -17.561 1.00 82.38 239 LYS A O 1
ATOM 1938 N N . PHE A 1 240 ? 16.048 17.988 -18.810 1.00 82.19 240 PHE A N 1
ATOM 1939 C CA . PHE A 1 240 ? 16.178 16.541 -18.932 1.00 82.19 240 PHE A CA 1
ATOM 1940 C C . PHE A 1 240 ? 17.400 16.150 -19.775 1.00 82.19 240 PHE A C 1
ATOM 1942 O O . PHE A 1 240 ? 18.086 15.180 -19.465 1.00 82.19 240 PHE A O 1
ATOM 1949 N N . LYS A 1 241 ? 17.721 16.947 -20.801 1.00 82.81 241 LYS A N 1
ATOM 1950 C CA . LYS A 1 241 ? 18.890 16.757 -21.668 1.00 82.81 241 LYS A CA 1
ATOM 1951 C C . LYS A 1 241 ? 20.229 17.030 -20.967 1.00 82.81 241 LYS A C 1
ATOM 1953 O O . LYS A 1 241 ? 21.249 16.530 -21.430 1.00 82.81 241 LYS A O 1
ATOM 1958 N N . MET A 1 242 ? 20.254 17.826 -19.893 1.00 80.06 242 MET A N 1
ATOM 1959 C CA . MET A 1 242 ? 21.503 18.131 -19.179 1.00 80.06 242 MET A CA 1
ATOM 1960 C C . MET A 1 242 ? 22.084 16.875 -18.518 1.00 80.06 242 MET A C 1
ATOM 1962 O O . MET A 1 242 ? 21.333 16.086 -17.931 1.00 80.06 242 MET A O 1
ATOM 1966 N N . SER A 1 243 ? 23.410 16.718 -18.615 1.00 58.94 243 SER A N 1
ATOM 1967 C CA . SER A 1 243 ? 24.156 15.567 -18.098 1.00 58.94 243 SER A CA 1
ATOM 1968 C C . SER A 1 243 ? 24.036 15.445 -16.573 1.00 58.94 243 SER A C 1
ATOM 1970 O O . SER A 1 243 ? 23.758 16.426 -15.879 1.00 58.94 243 SER A O 1
ATOM 1972 N N . ASN A 1 244 ? 24.258 14.245 -16.029 1.00 57.03 244 ASN A N 1
ATOM 1973 C CA . ASN A 1 244 ? 24.258 14.026 -14.577 1.00 57.03 244 ASN A CA 1
ATOM 1974 C C . ASN A 1 244 ? 25.322 14.872 -13.849 1.00 57.03 244 ASN A C 1
ATOM 1976 O O . ASN A 1 244 ? 25.083 15.305 -12.720 1.00 57.03 244 ASN A O 1
ATOM 1980 N N . GLU A 1 245 ? 26.445 15.175 -14.505 1.00 51.91 245 GLU A N 1
ATOM 1981 C CA . GLU A 1 245 ? 27.519 16.017 -13.962 1.00 51.91 245 GLU A CA 1
ATOM 1982 C C . GLU A 1 245 ? 27.084 17.487 -13.836 1.00 51.91 245 GLU A C 1
ATOM 1984 O O . GLU A 1 245 ? 27.302 18.114 -12.799 1.00 51.91 245 GLU A O 1
ATOM 1989 N N . ASP A 1 246 ? 26.345 18.010 -14.821 1.00 54.12 246 ASP A N 1
ATOM 1990 C CA . ASP A 1 246 ? 25.805 19.378 -14.784 1.00 54.12 246 ASP A CA 1
ATOM 1991 C C . ASP A 1 246 ? 24.677 19.548 -13.747 1.00 54.12 246 ASP A C 1
ATOM 1993 O O . ASP A 1 246 ? 24.393 20.657 -13.277 1.00 54.12 246 ASP A O 1
ATOM 1997 N N . ARG A 1 247 ? 24.011 18.450 -13.364 1.00 55.12 247 ARG A N 1
ATOM 1998 C CA . ARG A 1 247 ? 22.908 18.457 -12.386 1.00 55.12 247 ARG A CA 1
ATOM 1999 C C . ARG A 1 247 ? 23.389 18.545 -10.941 1.00 55.12 247 ARG A C 1
ATOM 2001 O O . ARG A 1 247 ? 22.720 19.208 -10.142 1.00 55.12 247 ARG A O 1
ATOM 2008 N N . ALA A 1 248 ? 24.531 17.939 -10.610 1.00 49.69 248 ALA A N 1
ATOM 2009 C CA . ALA A 1 248 ? 25.084 17.936 -9.251 1.00 49.69 248 ALA A CA 1
ATOM 2010 C C . ALA A 1 248 ? 25.362 19.356 -8.719 1.00 49.69 248 ALA A C 1
ATOM 2012 O O . ALA A 1 248 ? 25.238 19.616 -7.525 1.00 49.69 248 ALA A O 1
ATOM 2013 N N . VAL A 1 249 ? 25.653 20.303 -9.615 1.00 43.72 249 VAL A N 1
ATOM 2014 C CA . VAL A 1 249 ? 25.985 21.693 -9.270 1.00 43.72 249 VAL A CA 1
ATOM 2015 C C . VAL A 1 249 ? 24.736 22.559 -9.004 1.00 43.72 249 VAL A C 1
ATOM 2017 O O . VAL A 1 249 ? 24.844 23.641 -8.430 1.00 43.72 249 VAL A O 1
ATOM 2020 N N . SER A 1 250 ? 23.522 22.122 -9.377 1.00 42.28 250 SER A N 1
ATOM 2021 C CA . SER A 1 250 ? 22.375 23.043 -9.496 1.00 42.28 250 SER A CA 1
ATOM 2022 C C . SER A 1 250 ? 21.323 23.011 -8.369 1.00 42.28 250 SER A C 1
ATOM 2024 O O . SER A 1 250 ? 20.568 23.989 -8.242 1.00 42.28 250 SER A O 1
ATOM 2026 N N . ARG A 1 251 ? 21.160 21.951 -7.553 1.00 50.00 251 ARG A N 1
ATOM 2027 C CA . ARG A 1 251 ? 19.918 21.836 -6.741 1.00 50.00 251 ARG A CA 1
ATOM 2028 C C . ARG A 1 251 ? 20.053 21.150 -5.379 1.00 50.00 251 ARG A C 1
ATOM 2030 O O . ARG A 1 251 ? 20.275 19.950 -5.315 1.00 50.00 251 ARG A O 1
ATOM 2037 N N . SER A 1 252 ? 19.724 21.882 -4.306 1.00 52.91 252 SER A N 1
ATOM 2038 C CA . SER A 1 252 ? 19.103 21.277 -3.123 1.00 52.91 252 SER A CA 1
ATOM 2039 C C . SER A 1 252 ? 17.592 21.141 -3.358 1.00 52.91 252 SER A C 1
ATOM 2041 O O . SER A 1 252 ? 16.918 22.090 -3.784 1.00 52.91 252 SER A O 1
ATOM 2043 N N . LEU A 1 253 ? 17.062 19.937 -3.137 1.00 57.41 253 LEU A N 1
ATOM 2044 C CA . LEU A 1 253 ? 15.629 19.705 -2.974 1.00 57.41 253 LEU A CA 1
ATOM 2045 C C . LEU A 1 253 ? 15.195 20.357 -1.656 1.00 57.41 253 LEU A C 1
ATOM 2047 O O . LEU A 1 253 ? 15.867 20.223 -0.634 1.00 57.41 253 LEU A O 1
ATOM 2051 N N . THR A 1 254 ? 14.076 21.083 -1.662 1.00 67.88 254 THR A N 1
ATOM 2052 C CA . THR A 1 254 ? 13.507 21.569 -0.398 1.00 67.88 254 THR A CA 1
ATOM 2053 C C . THR A 1 254 ? 12.891 20.394 0.352 1.00 67.88 254 THR A C 1
ATOM 2055 O O . THR A 1 254 ? 12.298 19.507 -0.259 1.00 67.88 254 THR A O 1
ATOM 2058 N N . LEU A 1 255 ? 12.982 20.399 1.681 1.00 63.38 255 LEU A N 1
ATOM 2059 C CA . LEU A 1 255 ? 12.408 19.331 2.503 1.00 63.38 255 LEU A CA 1
ATOM 2060 C C . LEU A 1 255 ? 10.893 19.169 2.286 1.00 63.38 255 LEU A C 1
ATOM 2062 O O . LEU A 1 255 ? 10.366 18.064 2.346 1.00 63.38 255 LEU A O 1
ATOM 2066 N N . LYS A 1 256 ? 10.203 20.271 1.974 1.00 68.38 256 LYS A N 1
ATOM 2067 C CA . LYS A 1 256 ? 8.792 20.245 1.593 1.00 68.38 256 LYS A CA 1
ATOM 2068 C C . LYS A 1 256 ? 8.563 19.431 0.317 1.00 68.38 256 LYS A C 1
ATOM 2070 O O . LYS A 1 256 ? 7.702 18.569 0.315 1.00 68.38 256 LYS A O 1
ATOM 2075 N N . ALA A 1 257 ? 9.362 19.658 -0.727 1.00 65.50 257 ALA A N 1
ATOM 2076 C CA . ALA A 1 257 ? 9.242 18.912 -1.979 1.00 65.50 257 ALA A CA 1
ATOM 2077 C C . ALA A 1 257 ? 9.504 17.410 -1.788 1.00 65.50 257 ALA A C 1
ATOM 2079 O O . ALA A 1 257 ? 8.841 16.600 -2.420 1.00 65.50 257 ALA A O 1
ATOM 2080 N N . VAL A 1 258 ? 10.427 17.043 -0.892 1.00 69.75 258 VAL A N 1
ATOM 2081 C CA . VAL A 1 258 ? 10.656 15.643 -0.497 1.00 69.75 258 VAL A CA 1
ATOM 2082 C C . VAL A 1 258 ? 9.431 15.064 0.217 1.00 69.75 258 VAL A C 1
ATOM 2084 O O . VAL A 1 258 ? 9.013 13.957 -0.105 1.00 69.75 258 VAL A O 1
ATOM 2087 N N . GLY A 1 259 ? 8.844 15.804 1.164 1.00 68.69 259 GLY A N 1
ATOM 2088 C CA . GLY A 1 259 ? 7.627 15.382 1.862 1.00 68.69 259 GLY A CA 1
ATOM 2089 C C . GLY A 1 259 ? 6.452 15.167 0.906 1.00 68.69 259 GLY A C 1
ATOM 2090 O O . GLY A 1 259 ? 5.847 14.098 0.926 1.00 68.69 259 GLY A O 1
ATOM 2091 N N . ASP A 1 260 ? 6.205 16.139 0.023 1.00 72.06 260 ASP A N 1
ATOM 2092 C CA . ASP A 1 260 ? 5.150 16.084 -0.994 1.00 72.06 260 ASP A CA 1
ATOM 2093 C C . ASP A 1 260 ? 5.379 14.896 -1.960 1.00 72.06 260 ASP A C 1
ATOM 2095 O O . ASP A 1 260 ? 4.440 14.181 -2.299 1.00 72.06 260 ASP A O 1
ATOM 2099 N N . LEU A 1 261 ? 6.633 14.638 -2.363 1.00 67.19 261 LEU A N 1
ATOM 2100 C CA . LEU A 1 261 ? 7.030 13.500 -3.208 1.00 67.19 261 LEU A CA 1
ATOM 2101 C C . LEU A 1 261 ? 6.750 12.146 -2.555 1.00 67.19 261 LEU A C 1
ATOM 2103 O O . LEU A 1 261 ? 6.248 11.236 -3.214 1.00 67.19 261 LEU A O 1
ATOM 2107 N N . LEU A 1 262 ? 7.109 12.001 -1.280 1.00 70.38 262 LEU A N 1
ATOM 2108 C CA . LEU A 1 262 ? 6.929 10.756 -0.544 1.00 70.38 262 LEU A CA 1
ATOM 2109 C C . LEU A 1 262 ? 5.445 10.453 -0.293 1.00 70.38 262 LEU A C 1
ATOM 2111 O O . LEU A 1 262 ? 5.034 9.307 -0.454 1.00 70.38 262 LEU A O 1
ATOM 2115 N N . GLU A 1 263 ? 4.637 11.469 0.030 1.00 71.31 263 GLU A N 1
ATOM 2116 C CA . GLU A 1 263 ? 3.179 11.332 0.165 1.00 71.31 263 GLU A CA 1
ATOM 2117 C C . GLU A 1 263 ? 2.535 10.906 -1.162 1.00 71.31 263 GLU A C 1
ATOM 2119 O O . GLU A 1 263 ? 1.693 10.007 -1.200 1.00 71.31 263 GLU A O 1
ATOM 2124 N N . LEU A 1 264 ? 2.985 11.496 -2.274 1.00 65.69 264 LEU A N 1
ATOM 2125 C CA . LEU A 1 264 ? 2.558 11.090 -3.609 1.00 65.69 264 LEU A CA 1
ATOM 2126 C C . LEU A 1 264 ? 2.926 9.629 -3.898 1.00 65.69 264 LEU A C 1
ATOM 2128 O O . LEU A 1 264 ? 2.110 8.870 -4.413 1.00 65.69 264 LEU A O 1
ATOM 2132 N N . CYS A 1 265 ? 4.154 9.232 -3.558 1.00 69.62 265 CYS A N 1
ATOM 2133 C CA . CYS A 1 265 ? 4.644 7.883 -3.808 1.00 69.62 265 CYS A CA 1
ATOM 2134 C C . CYS A 1 265 ? 3.837 6.822 -3.053 1.00 69.62 265 CYS A C 1
ATOM 2136 O O . CYS A 1 265 ? 3.532 5.779 -3.622 1.00 69.62 265 CYS A O 1
ATOM 2138 N N . GLU A 1 266 ? 3.459 7.083 -1.804 1.00 67.88 266 GLU A N 1
ATOM 2139 C CA . GLU A 1 266 ? 2.612 6.171 -1.026 1.00 67.88 266 GLU A CA 1
ATOM 2140 C C . GLU A 1 266 ? 1.196 6.089 -1.580 1.00 67.88 266 GLU A C 1
ATOM 2142 O O . GLU A 1 266 ? 0.648 5.003 -1.725 1.00 67.88 266 GLU A O 1
ATOM 2147 N N . LYS A 1 267 ? 0.616 7.234 -1.947 1.00 69.31 267 LYS A N 1
ATOM 2148 C CA . LYS A 1 267 ? -0.746 7.300 -2.480 1.00 69.31 267 LYS A CA 1
ATOM 2149 C C . LYS A 1 267 ? -0.935 6.501 -3.770 1.00 69.31 267 LYS A C 1
ATOM 2151 O O . LYS A 1 267 ? -2.038 6.034 -4.037 1.00 69.31 267 LYS A O 1
ATOM 2156 N N . PHE A 1 268 ? 0.117 6.380 -4.575 1.00 63.06 268 PHE A N 1
ATOM 2157 C CA . PHE A 1 268 ? 0.072 5.731 -5.886 1.00 63.06 268 PHE A CA 1
ATOM 2158 C C . PHE A 1 268 ? 0.797 4.373 -5.933 1.00 63.06 268 PHE A C 1
ATOM 2160 O O . PHE A 1 268 ? 1.078 3.865 -7.030 1.00 63.06 268 PHE A O 1
ATOM 2167 N N . ASP A 1 269 ? 1.086 3.769 -4.771 1.00 68.00 269 ASP A N 1
ATOM 2168 C CA . ASP A 1 269 ? 1.826 2.504 -4.644 1.00 68.00 269 ASP A CA 1
ATOM 2169 C C . ASP A 1 269 ? 3.103 2.505 -5.503 1.00 68.00 269 ASP A C 1
ATOM 2171 O O . ASP A 1 269 ? 3.317 1.658 -6.384 1.00 68.00 269 ASP A O 1
ATOM 2175 N N . CYS A 1 270 ? 3.931 3.534 -5.326 1.00 65.81 270 CYS A N 1
ATOM 2176 C CA . CYS A 1 270 ? 5.237 3.604 -5.963 1.00 65.81 270 CYS A CA 1
ATOM 2177 C C . CYS A 1 270 ? 6.170 2.526 -5.399 1.00 65.81 270 CYS A C 1
ATOM 2179 O O . CYS A 1 270 ? 6.099 2.134 -4.236 1.00 65.81 270 CYS A O 1
ATOM 2181 N N . ASN A 1 271 ? 7.090 2.064 -6.245 1.00 68.38 271 ASN A N 1
ATOM 2182 C CA . ASN A 1 271 ? 8.066 1.042 -5.886 1.00 68.38 271 ASN A CA 1
ATOM 2183 C C . ASN A 1 271 ? 8.906 1.485 -4.670 1.00 68.38 271 ASN A C 1
ATOM 2185 O O . ASN A 1 271 ? 9.395 2.616 -4.625 1.00 68.38 271 ASN A O 1
ATOM 2189 N N . THR A 1 272 ? 9.135 0.579 -3.714 1.00 67.19 272 THR A N 1
ATOM 2190 C CA . THR A 1 272 ? 9.968 0.808 -2.521 1.00 67.19 272 THR A CA 1
ATOM 2191 C C . THR A 1 272 ? 11.368 1.331 -2.864 1.00 67.19 272 THR A C 1
ATOM 2193 O O . THR A 1 272 ? 11.949 2.081 -2.089 1.00 67.19 272 THR A O 1
ATOM 2196 N N . LEU A 1 273 ? 11.905 1.004 -4.043 1.00 62.22 273 LEU A N 1
ATOM 2197 C CA . LEU A 1 273 ? 13.180 1.529 -4.537 1.00 62.22 273 LEU A CA 1
ATOM 2198 C C . LEU A 1 273 ? 13.137 3.036 -4.833 1.00 62.22 273 LEU A C 1
ATOM 2200 O O . LEU A 1 273 ? 14.121 3.723 -4.584 1.00 62.22 273 LEU A O 1
ATOM 2204 N N . ILE A 1 274 ? 12.001 3.565 -5.297 1.00 62.50 274 ILE A N 1
ATOM 2205 C CA . ILE A 1 274 ? 11.801 5.007 -5.523 1.00 62.50 274 ILE A CA 1
ATOM 2206 C C . ILE A 1 274 ? 11.725 5.724 -4.181 1.00 62.50 274 ILE A C 1
ATOM 2208 O O . ILE A 1 274 ? 12.386 6.741 -3.987 1.00 62.50 274 ILE A O 1
ATOM 2212 N N . ILE A 1 275 ? 10.983 5.150 -3.230 1.00 67.06 275 ILE A N 1
ATOM 2213 C CA . ILE A 1 275 ? 10.924 5.651 -1.854 1.00 67.06 275 ILE A CA 1
ATOM 2214 C C . ILE A 1 275 ? 12.334 5.664 -1.256 1.00 67.06 275 ILE A C 1
ATOM 2216 O O . ILE A 1 275 ? 12.756 6.684 -0.730 1.00 67.06 275 ILE A O 1
ATOM 2220 N N . ASN A 1 276 ? 13.108 4.588 -1.418 1.00 66.88 276 ASN A N 1
ATOM 2221 C CA . ASN A 1 276 ? 14.485 4.516 -0.931 1.00 66.88 276 ASN A CA 1
ATOM 2222 C C . ASN A 1 276 ? 15.416 5.524 -1.617 1.00 66.88 276 ASN A C 1
ATOM 2224 O O . ASN A 1 276 ? 16.269 6.083 -0.939 1.00 66.88 276 ASN A O 1
ATOM 2228 N N . ALA A 1 277 ? 15.256 5.788 -2.917 1.00 66.00 277 ALA A N 1
ATOM 2229 C CA . ALA A 1 277 ? 16.050 6.782 -3.642 1.00 66.00 277 ALA A CA 1
ATOM 2230 C C . ALA A 1 277 ? 15.711 8.223 -3.217 1.00 66.00 277 ALA A C 1
ATOM 2232 O O . ALA A 1 277 ? 16.599 9.062 -3.056 1.00 66.00 277 ALA A O 1
ATOM 2233 N N . ILE A 1 278 ? 14.427 8.516 -2.981 1.00 68.25 278 ILE A N 1
ATOM 2234 C CA . ILE A 1 278 ? 13.995 9.804 -2.426 1.00 68.25 278 ILE A CA 1
ATOM 2235 C C . ILE A 1 278 ? 14.528 9.947 -0.999 1.00 68.25 278 ILE A C 1
ATOM 2237 O O . ILE A 1 278 ? 15.119 10.974 -0.673 1.00 68.25 278 ILE A O 1
ATOM 2241 N N . THR A 1 279 ? 14.401 8.900 -0.178 1.00 66.94 279 THR A N 1
ATOM 2242 C CA . THR A 1 279 ? 14.926 8.844 1.192 1.00 66.94 279 THR A CA 1
ATOM 2243 C C . THR A 1 279 ? 16.446 8.979 1.224 1.00 66.94 279 THR A C 1
ATOM 2245 O O . THR A 1 279 ? 16.971 9.702 2.067 1.00 66.94 279 THR A O 1
ATOM 2248 N N . SER A 1 280 ? 17.174 8.386 0.273 1.00 68.19 280 SER A N 1
ATOM 2249 C CA . SER A 1 280 ? 18.630 8.510 0.220 1.00 68.19 280 SER A CA 1
ATOM 2250 C C . SER A 1 280 ? 19.072 9.932 -0.114 1.00 68.19 280 SER A C 1
ATOM 2252 O O . SER A 1 280 ? 20.089 10.388 0.390 1.00 68.19 280 SER A O 1
ATOM 2254 N N . LYS A 1 281 ? 18.286 10.675 -0.905 1.00 70.12 281 LYS A N 1
ATOM 2255 C CA . LYS A 1 281 ? 18.518 12.108 -1.147 1.00 70.12 281 LYS A CA 1
ATOM 2256 C C . LYS A 1 281 ? 18.235 12.979 0.075 1.00 70.12 281 LYS A C 1
ATOM 2258 O O . LYS A 1 281 ? 18.737 14.098 0.138 1.00 70.12 281 LYS A O 1
ATOM 2263 N N . ILE A 1 282 ? 17.494 12.481 1.068 1.00 68.31 282 ILE A N 1
ATOM 2264 C CA . ILE A 1 282 ? 17.341 13.168 2.358 1.00 68.31 282 ILE A CA 1
ATOM 2265 C C . ILE A 1 282 ? 18.690 13.217 3.085 1.00 68.31 282 ILE A C 1
ATOM 2267 O O . ILE A 1 282 ? 18.974 14.238 3.706 1.00 68.31 282 ILE A O 1
ATOM 2271 N N . HIS A 1 283 ? 19.563 12.208 2.936 1.00 65.94 283 HIS A N 1
ATOM 2272 C CA . HIS A 1 283 ? 20.912 12.217 3.527 1.00 65.94 283 HIS A CA 1
ATOM 2273 C C . HIS A 1 283 ? 21.713 13.472 3.154 1.00 65.94 283 HIS A C 1
ATOM 2275 O O . HIS A 1 283 ? 22.340 14.077 4.021 1.00 65.94 283 HIS A O 1
ATOM 2281 N N . ASP A 1 284 ? 21.595 13.927 1.904 1.00 65.12 284 ASP A N 1
ATOM 2282 C CA . ASP A 1 284 ? 22.300 15.109 1.393 1.00 65.12 284 ASP A CA 1
ATOM 2283 C C . ASP A 1 284 ? 21.732 16.438 1.950 1.00 65.12 284 ASP A C 1
ATOM 2285 O O . ASP A 1 284 ? 22.386 17.479 1.888 1.00 65.12 284 ASP A O 1
ATOM 2289 N N . ILE A 1 285 ? 20.508 16.426 2.496 1.00 67.31 285 ILE A N 1
ATOM 2290 C CA . ILE A 1 285 ? 19.747 17.617 2.930 1.00 67.31 285 ILE A CA 1
ATOM 2291 C C . ILE A 1 285 ? 19.805 17.817 4.459 1.00 67.31 285 ILE A C 1
ATOM 2293 O O . ILE A 1 285 ? 19.454 18.884 4.968 1.00 67.31 285 ILE A O 1
ATOM 2297 N N . ILE A 1 286 ? 20.228 16.798 5.211 1.00 66.56 286 ILE A N 1
ATOM 2298 C CA . ILE A 1 286 ? 20.049 16.714 6.669 1.00 66.56 286 ILE A CA 1
ATOM 2299 C C . ILE A 1 286 ? 20.879 17.676 7.524 1.00 66.56 286 ILE A C 1
ATOM 2301 O O . ILE A 1 286 ? 20.336 18.091 8.555 1.00 66.56 286 ILE A O 1
ATOM 2305 N N . PRO A 1 287 ? 22.119 18.077 7.178 1.00 74.12 287 PRO A N 1
ATOM 2306 C CA . PRO A 1 287 ? 22.877 18.995 8.024 1.00 74.12 287 PRO A CA 1
ATOM 2307 C C . PRO A 1 287 ? 22.088 20.289 8.307 1.00 74.12 287 PRO A C 1
ATOM 2309 O O . PRO A 1 287 ? 21.831 21.090 7.409 1.00 74.12 287 PRO A O 1
ATOM 2312 N N . GLY A 1 288 ? 21.658 20.475 9.561 1.00 76.12 288 GLY A N 1
ATOM 2313 C CA . GLY A 1 288 ? 20.857 21.625 10.002 1.00 76.12 288 GLY A CA 1
ATOM 2314 C C . GLY A 1 288 ? 19.331 21.489 9.873 1.00 76.12 288 GLY A C 1
ATOM 2315 O O . GLY A 1 288 ? 18.620 22.446 10.181 1.00 76.12 288 GLY A O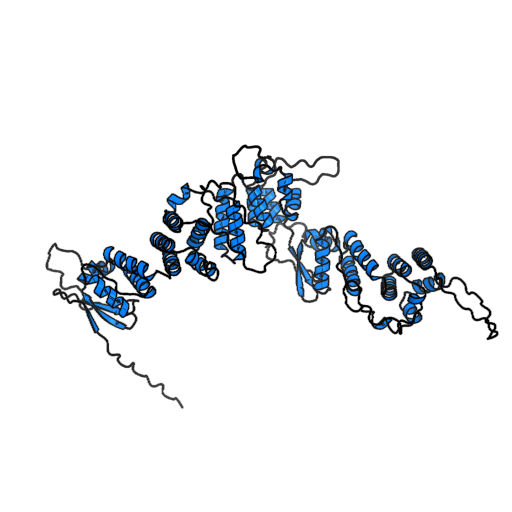 1
ATOM 2316 N N . ARG A 1 289 ? 18.796 20.341 9.427 1.00 81.75 289 ARG A N 1
ATOM 2317 C CA . ARG A 1 289 ? 17.349 20.110 9.198 1.00 81.75 289 ARG A CA 1
ATOM 2318 C C . ARG A 1 289 ? 16.765 18.907 9.956 1.00 81.75 289 ARG A C 1
ATOM 2320 O O . ARG A 1 289 ? 15.638 18.498 9.673 1.00 81.75 289 ARG A O 1
ATOM 2327 N N . GLN A 1 290 ? 17.475 18.369 10.947 1.00 87.06 290 GLN A N 1
ATOM 2328 C CA . GLN A 1 290 ? 17.120 17.140 11.672 1.00 87.06 290 GLN A CA 1
ATOM 2329 C C . GLN A 1 290 ? 15.707 17.175 12.278 1.00 87.06 290 GLN A C 1
ATOM 2331 O O . GLN A 1 290 ? 14.961 16.213 12.141 1.00 87.06 290 GLN A O 1
ATOM 2336 N N . TRP A 1 291 ? 15.289 18.300 12.872 1.00 84.81 291 TRP A N 1
ATOM 2337 C CA . TRP A 1 291 ? 13.930 18.462 13.414 1.00 84.81 291 TRP A CA 1
ATOM 2338 C C . TRP A 1 291 ? 12.841 18.323 12.359 1.00 84.81 291 TRP A C 1
ATOM 2340 O O . TRP A 1 291 ? 11.812 17.699 12.592 1.00 84.81 291 TRP A O 1
ATOM 2350 N N . ALA A 1 292 ? 13.062 18.903 11.187 1.00 81.94 292 ALA A N 1
ATOM 2351 C CA . ALA A 1 292 ? 12.074 18.880 10.129 1.00 81.94 292 ALA A CA 1
ATOM 2352 C C . ALA A 1 292 ? 11.969 17.472 9.510 1.00 81.94 292 ALA A C 1
ATOM 2354 O O . ALA A 1 292 ? 10.868 17.037 9.174 1.00 81.94 292 ALA A O 1
ATOM 2355 N N . VAL A 1 293 ? 13.081 16.727 9.454 1.00 84.06 293 VAL A N 1
ATOM 2356 C CA . VAL A 1 293 ? 13.086 15.297 9.099 1.00 84.06 293 VAL A CA 1
ATOM 2357 C C . VAL A 1 293 ? 12.391 14.460 10.169 1.00 84.06 293 VAL A C 1
ATOM 2359 O O . VAL A 1 293 ? 11.578 13.611 9.826 1.00 84.06 293 VAL A O 1
ATOM 2362 N N . LEU A 1 294 ? 12.629 14.732 11.453 1.00 86.81 294 LEU A N 1
ATOM 2363 C CA . LEU A 1 294 ? 11.985 14.028 12.563 1.00 86.81 294 LEU A CA 1
ATOM 2364 C C . LEU A 1 294 ? 10.466 14.262 12.597 1.00 86.81 294 LEU A C 1
ATOM 2366 O O . LEU A 1 294 ? 9.707 13.321 12.814 1.00 86.81 294 LEU A O 1
ATOM 2370 N N . ILE A 1 295 ? 10.009 15.487 12.315 1.00 84.75 295 ILE A N 1
ATOM 2371 C CA . ILE A 1 295 ? 8.582 15.823 12.179 1.00 84.75 295 ILE A CA 1
ATOM 2372 C C . ILE A 1 295 ? 7.969 15.109 10.974 1.00 84.75 295 ILE A C 1
ATOM 2374 O O . ILE A 1 295 ? 6.882 14.541 11.089 1.00 84.75 295 ILE A O 1
ATOM 2378 N N . LEU A 1 296 ? 8.655 15.113 9.827 1.00 84.06 296 LEU A N 1
ATOM 2379 C CA . LEU A 1 296 ? 8.207 14.394 8.635 1.00 84.06 296 LEU A CA 1
ATOM 2380 C C . LEU A 1 296 ? 8.095 12.888 8.913 1.00 84.06 296 LEU A C 1
ATOM 2382 O O . LEU A 1 296 ? 7.063 12.287 8.624 1.00 84.06 296 LEU A O 1
ATOM 2386 N N . ALA A 1 297 ? 9.120 12.307 9.532 1.00 84.69 297 ALA A N 1
ATOM 2387 C CA . ALA A 1 297 ? 9.157 10.909 9.931 1.00 84.69 297 ALA A CA 1
ATOM 2388 C C . ALA A 1 297 ? 8.029 10.570 10.911 1.00 84.69 297 ALA A C 1
ATOM 2390 O O . ALA A 1 297 ? 7.312 9.595 10.710 1.00 84.69 297 ALA A O 1
ATOM 2391 N N . GLY A 1 298 ? 7.792 11.426 11.909 1.00 82.75 298 GLY A N 1
ATOM 2392 C CA . GLY A 1 298 ? 6.698 11.269 12.862 1.00 82.75 298 GLY A CA 1
ATOM 2393 C C . GLY A 1 298 ? 5.325 11.283 12.201 1.00 82.75 298 GLY A C 1
ATOM 2394 O O . GLY A 1 298 ? 4.527 10.376 12.428 1.00 82.75 298 GLY A O 1
ATOM 2395 N N . LYS A 1 299 ? 5.056 12.259 11.326 1.00 81.12 299 LYS A N 1
ATOM 2396 C CA . LYS A 1 299 ? 3.794 12.315 10.567 1.00 81.12 299 LYS A CA 1
ATOM 2397 C C . LYS A 1 299 ? 3.565 11.063 9.722 1.00 81.12 299 LYS A C 1
ATOM 2399 O O . LYS A 1 299 ? 2.429 10.620 9.596 1.00 81.12 299 LYS A O 1
ATOM 2404 N N . ARG A 1 300 ? 4.643 10.490 9.184 1.00 78.81 300 ARG A N 1
ATOM 2405 C CA . ARG A 1 300 ? 4.624 9.285 8.343 1.00 78.81 300 ARG A CA 1
ATOM 2406 C C . ARG A 1 300 ? 4.684 7.981 9.136 1.00 78.81 300 ARG A C 1
ATOM 2408 O O . ARG A 1 300 ? 4.548 6.918 8.547 1.00 78.81 300 ARG A O 1
ATOM 2415 N N . LYS A 1 301 ? 4.903 8.046 10.455 1.00 80.62 301 LYS A N 1
ATOM 2416 C CA . LYS A 1 301 ? 5.252 6.887 11.293 1.00 80.62 301 LYS A CA 1
ATOM 2417 C C . LYS A 1 301 ? 6.461 6.104 10.737 1.00 80.62 301 LYS A C 1
ATOM 2419 O O . LYS A 1 301 ? 6.572 4.898 10.943 1.00 80.62 301 LYS A O 1
ATOM 2424 N N . ASP A 1 302 ? 7.369 6.787 10.034 1.00 81.38 302 ASP A N 1
ATOM 2425 C CA . ASP A 1 302 ? 8.567 6.188 9.443 1.00 81.38 302 ASP A CA 1
ATOM 2426 C C . ASP A 1 302 ? 9.675 6.120 10.486 1.00 81.38 302 ASP A C 1
ATOM 2428 O O . ASP A 1 302 ? 10.447 7.057 10.703 1.00 81.38 302 ASP A O 1
ATOM 2432 N N . LEU A 1 303 ? 9.741 4.970 11.141 1.00 78.06 303 LEU A N 1
ATOM 2433 C CA . LEU A 1 303 ? 10.681 4.738 12.215 1.00 78.06 303 LEU A CA 1
ATOM 2434 C C . LEU A 1 303 ? 12.138 4.857 11.772 1.00 78.06 303 LEU A C 1
ATOM 2436 O O . LEU A 1 303 ? 12.950 5.423 12.498 1.00 78.06 303 LEU A O 1
ATOM 2440 N N . LYS A 1 304 ? 12.480 4.323 10.595 1.00 81.00 304 LYS A N 1
ATOM 2441 C CA . LYS A 1 304 ? 13.866 4.340 10.112 1.00 81.00 304 LYS A CA 1
ATOM 2442 C C . LYS A 1 304 ? 14.319 5.777 9.908 1.00 81.00 304 LYS A C 1
ATOM 2444 O O . LYS A 1 304 ? 15.429 6.124 10.303 1.00 81.00 304 LYS A O 1
ATOM 2449 N N . LEU A 1 305 ? 13.439 6.611 9.356 1.00 82.69 305 LEU A N 1
ATOM 2450 C CA . LEU A 1 305 ? 13.705 8.030 9.170 1.00 82.69 305 LEU A CA 1
ATOM 2451 C C . LEU A 1 305 ? 13.756 8.791 10.506 1.00 82.69 305 LEU A C 1
ATOM 2453 O O . LEU A 1 305 ? 14.609 9.663 10.663 1.00 82.69 305 LEU A O 1
ATOM 2457 N N . SER A 1 306 ? 12.909 8.444 11.486 1.00 86.38 306 SER A N 1
ATOM 2458 C CA . SER A 1 306 ? 12.960 9.021 12.840 1.00 86.38 306 SER A CA 1
ATOM 2459 C C . SER A 1 306 ? 14.274 8.692 13.546 1.00 86.38 306 SER A C 1
ATOM 2461 O O . SER A 1 306 ? 14.943 9.601 14.029 1.00 86.38 306 SER A O 1
ATOM 2463 N N . THR A 1 307 ? 14.674 7.420 13.562 1.00 83.25 307 THR A N 1
ATOM 2464 C CA . THR A 1 307 ? 15.951 6.976 14.131 1.00 83.25 307 THR A CA 1
ATOM 2465 C C . THR A 1 307 ? 17.109 7.678 13.445 1.00 83.25 307 THR A C 1
ATOM 2467 O O . THR A 1 307 ? 17.956 8.254 14.119 1.00 83.25 307 THR A O 1
ATOM 2470 N N . TYR A 1 308 ? 17.116 7.704 12.113 1.00 82.69 308 TYR A N 1
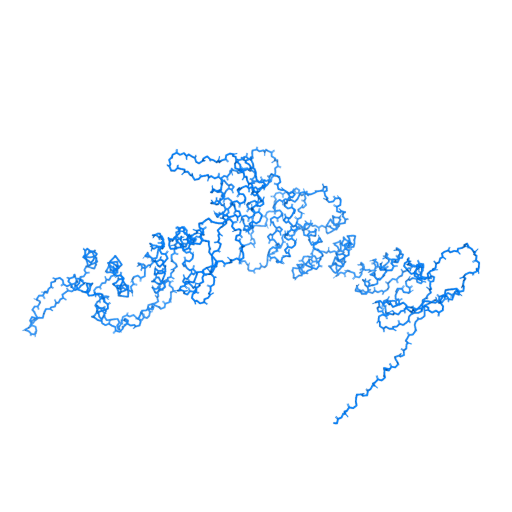ATOM 2471 C CA . TYR A 1 308 ? 18.175 8.357 11.358 1.00 82.69 308 TYR A CA 1
ATOM 2472 C C . TYR A 1 308 ? 18.285 9.852 11.700 1.00 82.69 308 TYR A C 1
ATOM 2474 O O . TYR A 1 308 ? 19.386 10.366 11.911 1.00 82.69 308 TYR A O 1
ATOM 2482 N N . ALA A 1 309 ? 17.148 10.552 11.798 1.00 87.31 309 ALA A N 1
ATOM 2483 C CA . ALA A 1 309 ? 17.116 11.958 12.189 1.00 87.31 309 ALA A CA 1
ATOM 2484 C C . ALA A 1 309 ? 17.705 12.180 13.589 1.00 87.31 309 ALA A C 1
ATOM 2486 O O . ALA A 1 309 ? 18.396 13.177 13.793 1.00 87.31 309 ALA A O 1
ATOM 2487 N N . LEU A 1 310 ? 17.463 11.253 14.522 1.00 87.12 310 LEU A N 1
ATOM 2488 C CA . LEU A 1 310 ? 18.000 11.289 15.883 1.00 87.12 310 LEU A CA 1
ATOM 2489 C C . LEU A 1 310 ? 19.493 10.950 15.942 1.00 87.12 310 LEU A C 1
ATOM 2491 O O . LEU A 1 310 ? 20.218 11.626 16.660 1.00 87.12 310 LEU A O 1
ATOM 2495 N N . GLU A 1 311 ? 19.976 9.977 15.163 1.00 84.38 311 GLU A N 1
ATOM 2496 C CA . GLU A 1 311 ? 21.407 9.622 15.084 1.00 84.38 311 GLU A CA 1
ATOM 2497 C C . GLU A 1 311 ? 22.280 10.798 14.630 1.00 84.38 311 GLU A C 1
ATOM 2499 O O . GLU A 1 311 ? 23.433 10.915 15.041 1.00 84.38 311 GLU A O 1
ATOM 2504 N N . HIS A 1 312 ? 21.720 11.676 13.795 1.00 85.38 312 HIS A N 1
ATOM 2505 C CA . HIS A 1 312 ? 22.401 12.848 13.236 1.00 85.38 312 HIS A CA 1
ATOM 2506 C C . HIS A 1 312 ? 22.040 14.148 13.967 1.00 85.38 312 HIS A C 1
ATOM 2508 O O . HIS A 1 312 ? 22.437 15.239 13.544 1.00 85.38 312 HIS A O 1
ATOM 2514 N N . MET A 1 313 ? 21.254 14.051 15.040 1.00 85.69 313 MET A N 1
ATOM 2515 C CA . MET A 1 313 ? 20.925 15.167 15.911 1.00 85.69 313 MET A CA 1
ATOM 2516 C C . MET A 1 313 ? 22.080 15.384 16.889 1.00 85.69 313 MET A C 1
ATOM 2518 O O . MET A 1 313 ? 22.670 14.434 17.392 1.00 85.69 313 MET A O 1
ATOM 2522 N N . ASP A 1 314 ? 22.419 16.639 17.170 1.00 83.56 314 ASP A N 1
ATOM 2523 C CA . ASP A 1 314 ? 23.338 16.968 18.258 1.00 83.56 314 ASP A CA 1
ATOM 2524 C C . ASP A 1 314 ? 22.646 17.868 19.286 1.00 83.56 314 ASP A C 1
ATOM 2526 O O . ASP A 1 314 ? 21.563 18.418 19.051 1.00 83.56 314 ASP A O 1
ATOM 2530 N N . SER A 1 315 ? 23.278 18.022 20.451 1.00 77.19 315 SER A N 1
ATOM 2531 C CA . SER A 1 315 ? 22.736 18.823 21.552 1.00 77.19 315 SER A CA 1
ATOM 2532 C C . SER A 1 315 ? 22.510 20.285 21.154 1.00 77.19 315 SER A C 1
ATOM 2534 O O . SER A 1 315 ? 21.585 20.925 21.656 1.00 77.19 315 SER A O 1
ATOM 2536 N N . THR A 1 316 ? 23.296 20.811 20.209 1.00 76.38 316 THR A N 1
ATOM 2537 C CA . THR A 1 316 ? 23.124 22.173 19.702 1.00 76.38 316 THR A CA 1
ATOM 2538 C C . THR A 1 316 ? 21.914 22.293 18.781 1.00 76.38 316 THR A C 1
ATOM 2540 O O . THR A 1 316 ? 21.168 23.255 18.922 1.00 76.38 316 THR A O 1
ATOM 2543 N N . HIS A 1 317 ? 21.649 21.320 17.911 1.00 77.75 317 HIS A N 1
ATOM 2544 C CA . HIS A 1 317 ? 20.485 21.288 17.024 1.00 77.75 317 HIS A CA 1
ATOM 2545 C C . HIS A 1 317 ? 19.183 20.999 17.775 1.00 77.75 317 HIS A C 1
ATOM 2547 O O . HIS A 1 317 ? 18.133 21.541 17.417 1.00 77.75 317 HIS A O 1
ATOM 2553 N N . PHE A 1 318 ? 19.241 20.171 18.820 1.00 76.88 318 PHE A N 1
ATOM 2554 C CA . PHE A 1 318 ? 18.074 19.853 19.638 1.00 76.88 318 PHE A CA 1
ATOM 2555 C C . PHE A 1 318 ? 17.620 21.054 20.475 1.00 76.88 318 PHE A C 1
ATOM 2557 O O . PHE A 1 318 ? 16.441 21.399 20.452 1.00 76.88 318 PHE A O 1
ATOM 2564 N N . VAL A 1 319 ? 18.560 21.728 21.154 1.00 70.62 319 VAL A N 1
ATOM 2565 C CA . VAL A 1 319 ? 18.253 22.782 22.139 1.00 70.62 319 VAL A CA 1
ATOM 2566 C C . VAL A 1 319 ? 18.251 24.194 21.542 1.00 70.62 319 VAL A C 1
ATOM 2568 O O . VAL A 1 319 ? 17.508 25.053 22.024 1.00 70.62 319 VAL A O 1
ATOM 2571 N N . ARG A 1 320 ? 19.060 24.507 20.512 1.00 64.75 320 ARG A N 1
ATOM 2572 C CA . ARG A 1 320 ? 19.119 25.894 20.010 1.00 64.75 320 ARG A CA 1
ATOM 2573 C C . ARG A 1 320 ? 17.807 26.307 19.341 1.00 64.75 320 ARG A C 1
ATOM 2575 O O . ARG A 1 320 ? 17.426 25.828 18.270 1.00 64.75 320 ARG A O 1
ATOM 2582 N N . SER A 1 321 ? 17.207 27.348 19.917 1.00 52.12 321 SER A N 1
ATOM 2583 C CA . SER A 1 321 ? 16.396 28.313 19.179 1.00 52.12 321 SER A CA 1
ATOM 2584 C C . SER A 1 321 ? 17.271 28.913 18.072 1.00 52.12 321 SER A C 1
ATOM 2586 O O . SER A 1 321 ? 18.267 29.589 18.348 1.00 52.12 321 SER A O 1
ATOM 2588 N N . PHE A 1 322 ? 16.952 28.641 16.807 1.00 48.50 322 PHE A N 1
ATOM 2589 C CA . PHE A 1 322 ? 17.659 29.275 15.702 1.00 48.50 322 PHE A CA 1
ATOM 2590 C C . PHE A 1 322 ? 17.123 30.707 15.558 1.00 48.50 322 PHE A C 1
ATOM 2592 O O . PHE A 1 322 ? 16.092 30.959 14.941 1.00 48.50 322 PHE A O 1
ATOM 2599 N N . LYS A 1 323 ? 17.851 31.681 16.113 1.00 41.34 323 LYS A N 1
ATOM 2600 C CA . LYS A 1 323 ? 17.615 33.118 15.872 1.00 41.34 323 LYS A CA 1
ATOM 2601 C C . LYS A 1 323 ? 18.350 33.663 14.639 1.00 41.34 323 LYS A C 1
ATOM 2603 O O . LYS A 1 323 ? 18.490 34.876 14.500 1.00 41.34 323 LYS A O 1
ATOM 2608 N N . GLN A 1 324 ? 18.851 32.811 13.744 1.00 39.09 324 GLN A N 1
ATOM 2609 C CA . GLN A 1 324 ? 19.628 33.292 12.602 1.00 39.09 324 GLN A CA 1
ATOM 2610 C C . GLN A 1 324 ? 18.711 33.867 11.512 1.00 39.09 324 GLN A C 1
ATOM 2612 O O . GLN A 1 324 ? 17.807 33.202 11.006 1.00 39.09 324 GLN A O 1
ATOM 2617 N N . VAL A 1 325 ? 18.942 35.138 11.177 1.00 37.78 325 VAL A N 1
ATOM 2618 C CA . VAL A 1 325 ? 18.274 35.867 10.097 1.00 37.78 325 VAL A CA 1
ATOM 2619 C C . VAL A 1 325 ? 18.759 35.295 8.764 1.00 37.78 325 VAL A C 1
ATOM 2621 O O . VAL A 1 325 ? 19.775 35.728 8.233 1.00 37.78 325 VAL A O 1
ATOM 2624 N N . VAL A 1 326 ? 18.038 34.314 8.226 1.00 40.94 326 VAL A N 1
ATOM 2625 C CA . VAL A 1 326 ? 18.109 33.956 6.805 1.00 40.94 326 VAL A CA 1
ATOM 2626 C C . VAL A 1 326 ? 16.794 34.402 6.179 1.00 40.94 326 VAL A C 1
ATOM 2628 O O . VAL A 1 326 ? 15.707 34.088 6.669 1.00 40.94 326 VAL A O 1
ATOM 2631 N N . SER A 1 327 ? 16.891 35.244 5.157 1.00 43.88 327 SER A N 1
ATOM 2632 C CA . SER A 1 327 ? 15.747 35.799 4.447 1.00 43.88 327 SER A CA 1
ATOM 2633 C C . SER A 1 327 ? 14.973 34.700 3.717 1.00 43.88 327 SER A C 1
ATOM 2635 O O . SER A 1 327 ? 15.520 34.072 2.818 1.00 43.88 327 SER A O 1
ATOM 2637 N N . GLY A 1 328 ? 13.692 34.555 4.068 1.00 50.09 328 GLY A N 1
ATOM 2638 C CA . GLY A 1 328 ? 12.660 33.903 3.258 1.00 50.09 328 GLY A CA 1
ATOM 2639 C C . GLY A 1 328 ? 12.524 32.383 3.414 1.00 50.09 328 GLY A C 1
ATOM 2640 O O . GLY A 1 328 ? 13.359 31.630 2.942 1.00 50.09 328 GLY A O 1
ATOM 2641 N N . GLU A 1 329 ? 11.386 31.971 3.983 1.00 44.47 329 GLU A N 1
ATOM 2642 C CA . GLU A 1 329 ? 10.657 30.698 3.766 1.00 44.47 329 GLU A CA 1
ATOM 2643 C C . GLU A 1 329 ? 10.804 29.483 4.709 1.00 44.47 329 GLU A C 1
ATOM 2645 O O . GLU A 1 329 ? 9.846 28.713 4.765 1.00 44.47 329 GLU A O 1
ATOM 2650 N N . ASP A 1 330 ? 11.824 29.325 5.558 1.00 50.19 330 ASP A N 1
ATOM 2651 C CA . ASP A 1 330 ? 11.847 28.186 6.511 1.00 50.19 330 ASP A CA 1
ATOM 2652 C C . ASP A 1 330 ? 11.271 28.563 7.899 1.00 50.19 330 ASP A C 1
ATOM 2654 O O . ASP A 1 330 ? 11.984 28.875 8.854 1.00 50.19 330 ASP A O 1
ATOM 2658 N N . MET A 1 331 ? 9.935 28.534 8.018 1.00 48.09 331 MET A N 1
ATOM 2659 C CA . MET A 1 331 ? 9.180 28.889 9.240 1.00 48.09 331 MET A CA 1
ATOM 2660 C C . MET A 1 331 ? 9.514 27.998 10.459 1.00 48.09 331 MET A C 1
ATOM 2662 O O . MET A 1 331 ? 9.443 28.460 11.595 1.00 48.09 331 MET A O 1
ATOM 2666 N N . LEU A 1 332 ? 9.939 26.749 10.221 1.00 49.75 332 LEU A N 1
ATOM 2667 C CA . LEU A 1 332 ? 10.284 25.741 11.241 1.00 49.75 332 LEU A CA 1
ATOM 2668 C C . LEU A 1 332 ? 11.556 26.061 12.044 1.00 49.75 332 LEU A C 1
AT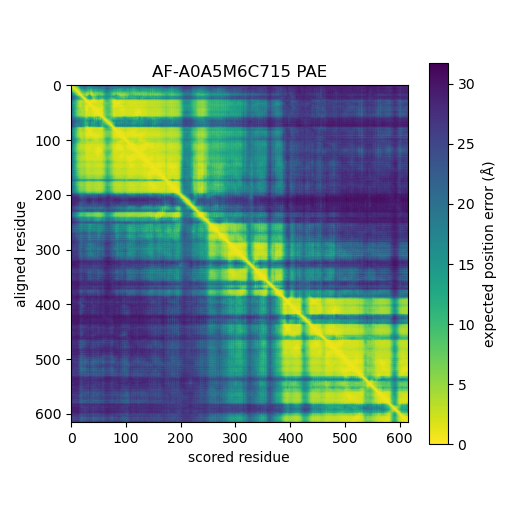OM 2670 O O . LEU A 1 332 ? 11.784 25.488 13.103 1.00 49.75 332 LEU A O 1
ATOM 2674 N N . ILE A 1 333 ? 12.391 26.977 11.556 1.00 50.72 333 ILE A N 1
ATOM 2675 C CA . ILE A 1 333 ? 13.654 27.342 12.208 1.00 50.72 333 ILE A CA 1
ATOM 2676 C C . ILE A 1 333 ? 13.395 28.277 13.412 1.00 50.72 333 ILE A C 1
ATOM 2678 O O . ILE A 1 333 ? 14.193 28.341 14.341 1.00 50.72 333 ILE A O 1
ATOM 2682 N N . ARG A 1 334 ? 12.247 28.967 13.464 1.00 51.81 334 ARG A N 1
ATOM 2683 C CA . ARG A 1 334 ? 11.972 30.013 14.470 1.00 51.81 334 ARG A CA 1
ATOM 2684 C C . ARG A 1 334 ? 11.276 29.545 15.745 1.00 51.81 334 ARG A C 1
ATOM 2686 O O . ARG A 1 334 ? 11.146 30.345 16.667 1.00 51.81 334 ARG A O 1
ATOM 2693 N N . THR A 1 335 ? 10.826 28.301 15.788 1.00 60.56 335 THR A N 1
ATOM 2694 C CA . THR A 1 335 ? 10.099 27.737 16.925 1.00 60.56 335 THR A CA 1
ATOM 2695 C C . THR A 1 335 ? 11.062 27.274 18.012 1.00 60.56 335 THR A C 1
ATOM 2697 O O . THR A 1 335 ? 12.199 26.874 17.712 1.00 60.56 335 THR A O 1
ATOM 2700 N N . ASP A 1 336 ? 10.643 27.385 19.271 1.00 76.88 336 ASP A N 1
ATOM 2701 C CA . ASP A 1 336 ? 11.412 26.830 20.380 1.00 76.88 336 ASP A CA 1
ATOM 2702 C C . ASP A 1 336 ? 11.341 25.287 20.376 1.00 76.88 336 ASP A C 1
ATOM 2704 O O . ASP A 1 336 ? 10.706 24.665 19.522 1.00 76.88 336 ASP A O 1
ATOM 2708 N N . MET A 1 337 ? 12.084 24.637 21.270 1.00 80.75 337 MET A N 1
ATOM 2709 C CA . MET A 1 337 ? 12.101 23.172 21.346 1.00 80.75 337 MET A CA 1
ATOM 2710 C C . MET A 1 337 ? 10.707 22.595 21.650 1.00 80.75 337 MET A C 1
ATOM 2712 O O . MET A 1 337 ? 10.374 21.518 21.157 1.00 80.75 337 MET A O 1
ATOM 2716 N N . TRP A 1 338 ? 9.901 23.302 22.441 1.00 79.69 338 TRP A N 1
ATOM 2717 C CA . TRP A 1 338 ? 8.582 22.854 22.877 1.00 79.69 338 TRP A CA 1
ATOM 2718 C C . TRP A 1 338 ? 7.583 22.886 21.735 1.00 79.69 338 TRP A C 1
ATOM 2720 O O . TRP A 1 338 ? 6.950 21.874 21.457 1.00 79.69 338 TRP A O 1
ATOM 2730 N N . ASP A 1 339 ? 7.558 23.985 20.990 1.00 79.88 339 ASP A N 1
ATOM 2731 C CA . ASP A 1 339 ? 6.787 24.120 19.761 1.00 79.88 339 ASP A CA 1
ATOM 2732 C C . ASP A 1 339 ? 7.111 22.981 18.773 1.00 79.88 339 ASP A C 1
ATOM 2734 O O . ASP A 1 339 ? 6.226 22.422 18.129 1.00 79.88 339 ASP A O 1
ATOM 2738 N N . ARG A 1 340 ? 8.392 22.599 18.638 1.00 81.75 340 ARG A N 1
ATOM 2739 C CA . ARG A 1 340 ? 8.803 21.494 17.749 1.00 81.75 340 ARG A CA 1
ATOM 2740 C C . ARG A 1 340 ? 8.399 20.126 18.289 1.00 81.75 340 ARG A C 1
ATOM 2742 O O . ARG A 1 340 ? 8.028 19.262 17.496 1.00 81.75 340 ARG A O 1
ATOM 2749 N N . MET A 1 341 ? 8.465 19.928 19.606 1.00 81.38 341 MET A N 1
ATOM 2750 C CA . MET A 1 341 ? 7.948 18.730 20.268 1.00 81.38 341 MET A CA 1
ATOM 2751 C C . MET A 1 341 ? 6.446 18.588 20.023 1.00 81.38 341 MET A C 1
ATOM 2753 O O . MET A 1 341 ? 6.016 17.522 19.602 1.00 81.38 341 MET A O 1
ATOM 2757 N N . GLU A 1 342 ? 5.662 19.657 20.164 1.00 83.38 342 GLU A N 1
ATOM 2758 C CA . GLU A 1 342 ? 4.215 19.629 19.913 1.00 83.38 342 GLU A CA 1
ATOM 2759 C C . GLU A 1 342 ? 3.854 19.237 18.470 1.00 83.38 342 GLU A C 1
ATOM 2761 O O . GLU A 1 342 ? 2.796 18.658 18.225 1.00 83.38 342 GLU A O 1
ATOM 2766 N N . MET A 1 343 ? 4.749 19.483 17.504 1.00 81.81 343 MET A N 1
ATOM 2767 C CA . MET A 1 343 ? 4.566 19.059 16.110 1.00 81.81 343 MET A CA 1
ATOM 2768 C C . MET A 1 343 ? 4.802 17.560 15.874 1.00 81.81 343 MET A C 1
ATOM 2770 O O . MET A 1 343 ? 4.455 17.056 14.799 1.00 81.81 343 MET A O 1
ATOM 2774 N N . LEU A 1 344 ? 5.407 16.844 16.827 1.00 83.88 344 LEU A N 1
ATOM 2775 C CA . LEU A 1 344 ? 5.587 15.396 16.754 1.00 83.88 344 LEU A CA 1
ATOM 2776 C C . LEU A 1 344 ? 4.305 14.663 17.177 1.00 83.88 344 LEU A C 1
ATOM 2778 O O . LEU A 1 344 ? 3.557 15.157 18.015 1.00 83.88 344 LEU A O 1
ATOM 2782 N N . PRO A 1 345 ? 4.049 13.446 16.672 1.00 79.12 345 PRO A N 1
ATOM 2783 C CA . PRO A 1 345 ? 3.054 12.561 17.268 1.00 79.12 345 PRO A CA 1
ATOM 2784 C C . PRO A 1 345 ? 3.323 12.348 18.762 1.00 79.12 345 PRO A C 1
ATOM 2786 O O . PRO A 1 345 ? 4.475 12.175 19.162 1.00 79.12 345 PRO A O 1
ATOM 2789 N N . MET A 1 346 ? 2.262 12.274 19.570 1.00 74.62 346 MET A N 1
ATOM 2790 C CA . MET A 1 346 ? 2.349 12.119 21.032 1.00 74.62 346 MET A CA 1
ATOM 2791 C C . MET A 1 346 ? 3.251 10.950 21.471 1.00 74.62 346 MET A C 1
ATOM 2793 O O . MET A 1 346 ? 3.957 11.042 22.470 1.00 74.62 346 MET A O 1
ATOM 2797 N 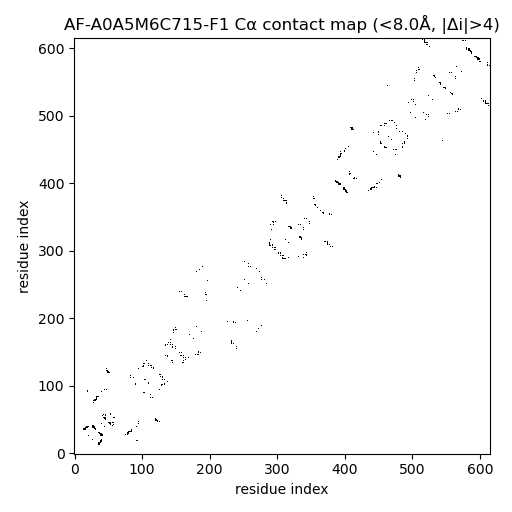N . THR A 1 347 ? 3.274 9.857 20.706 1.00 73.50 347 THR A N 1
ATOM 2798 C CA . THR A 1 347 ? 4.151 8.703 20.961 1.00 73.50 347 THR A CA 1
ATOM 2799 C C . THR A 1 347 ? 5.633 9.066 20.875 1.00 73.50 347 THR A C 1
ATOM 2801 O O . THR A 1 347 ? 6.404 8.692 21.756 1.00 73.50 347 THR A O 1
ATOM 2804 N N . LEU A 1 348 ? 6.032 9.843 19.863 1.00 79.19 348 LEU A N 1
ATOM 2805 C CA . LEU A 1 348 ? 7.404 10.329 19.719 1.00 79.19 348 LEU A CA 1
ATOM 2806 C C . LEU A 1 348 ? 7.745 11.394 20.760 1.00 79.19 348 LEU A C 1
ATOM 2808 O O . LEU A 1 348 ? 8.862 11.383 21.265 1.00 79.19 348 LEU A O 1
ATOM 2812 N N . GLN A 1 349 ? 6.793 12.262 21.120 1.00 83.25 349 GLN A N 1
ATOM 2813 C CA . GLN A 1 349 ? 6.984 13.253 22.184 1.00 83.25 349 GLN A CA 1
ATOM 2814 C C . GLN A 1 349 ? 7.345 12.585 23.510 1.00 83.25 349 GLN A C 1
ATOM 2816 O O . GLN A 1 349 ? 8.371 12.900 24.103 1.00 83.25 349 GLN A O 1
ATOM 2821 N N . VAL A 1 350 ? 6.526 11.626 23.955 1.00 73.88 350 VAL A N 1
ATOM 2822 C CA . VAL A 1 350 ? 6.724 10.919 25.230 1.00 73.88 350 VAL A CA 1
ATOM 2823 C C . VAL A 1 350 ? 8.029 10.128 25.223 1.00 73.88 350 VAL A C 1
ATOM 2825 O O . VAL A 1 350 ? 8.747 10.098 26.223 1.00 73.88 350 VAL A O 1
ATOM 2828 N N . LEU A 1 351 ? 8.352 9.487 24.102 1.00 75.69 351 LEU A N 1
ATOM 2829 C CA . LEU A 1 351 ? 9.542 8.656 24.000 1.00 75.69 351 LEU A CA 1
ATOM 2830 C C . LEU A 1 351 ? 10.823 9.502 23.952 1.00 75.69 351 LEU A C 1
ATOM 2832 O O . LEU A 1 351 ? 11.765 9.203 24.680 1.00 75.69 351 LEU A O 1
ATOM 2836 N N . LEU A 1 352 ? 10.841 10.609 23.204 1.00 82.25 352 LEU A N 1
ATOM 2837 C CA . LEU A 1 352 ? 11.952 11.567 23.240 1.00 82.25 352 LEU A CA 1
ATOM 2838 C C . LEU A 1 352 ? 12.082 12.237 24.601 1.00 82.25 352 LEU A C 1
ATOM 2840 O O . LEU A 1 352 ? 13.195 12.379 25.096 1.00 82.25 352 LEU A O 1
ATOM 2844 N N . TRP A 1 353 ? 10.963 12.573 25.244 1.00 80.31 353 TRP A N 1
ATOM 2845 C CA . TRP A 1 353 ? 10.965 13.101 26.603 1.00 80.31 353 TRP A CA 1
ATOM 2846 C C . TRP A 1 353 ? 11.678 12.148 27.573 1.00 80.31 353 TRP A C 1
ATOM 2848 O O . TRP A 1 353 ? 12.569 12.552 28.308 1.00 80.31 353 TRP A O 1
ATOM 2858 N N . ARG A 1 354 ? 11.367 10.851 27.520 1.00 73.12 354 ARG A N 1
ATOM 2859 C CA . ARG A 1 354 ? 12.018 9.838 28.369 1.00 73.12 354 ARG A CA 1
ATOM 2860 C C . ARG A 1 354 ? 13.485 9.597 28.050 1.00 73.12 354 ARG A C 1
ATOM 2862 O O . ARG A 1 354 ? 14.247 9.216 28.929 1.00 73.12 354 ARG A O 1
ATOM 2869 N N . LEU A 1 355 ? 13.863 9.709 26.782 1.00 76.69 355 LEU A N 1
ATOM 2870 C CA . LEU A 1 355 ? 15.237 9.447 26.364 1.00 76.69 355 LEU A CA 1
ATOM 2871 C C . LEU A 1 355 ? 16.157 10.638 26.633 1.00 76.69 355 LEU A C 1
ATOM 2873 O O . LEU A 1 355 ? 17.344 10.447 26.889 1.00 76.69 355 LEU A O 1
ATOM 2877 N N . CYS A 1 356 ? 15.622 11.855 26.564 1.00 77.12 356 CYS A N 1
ATOM 2878 C CA . CYS A 1 356 ? 16.391 13.085 26.725 1.00 77.12 356 CYS A CA 1
ATOM 2879 C C . CYS A 1 356 ? 16.385 13.620 28.167 1.00 77.12 356 CYS A C 1
ATOM 2881 O O . CYS A 1 356 ? 17.292 14.374 28.530 1.00 77.12 356 CYS A O 1
ATOM 2883 N N . TRP A 1 357 ? 15.410 13.224 28.991 1.00 75.94 357 TRP A N 1
ATOM 2884 C CA . TRP A 1 357 ? 15.327 13.590 30.403 1.00 75.94 357 TRP A CA 1
ATOM 2885 C C . TRP A 1 357 ? 15.346 12.336 31.278 1.00 75.94 357 TRP A C 1
ATOM 2887 O O . TRP A 1 357 ? 14.472 11.479 31.168 1.00 75.94 357 TRP A O 1
ATOM 2897 N N . GLU A 1 358 ? 16.356 12.230 32.144 1.00 57.12 358 GLU A N 1
ATOM 2898 C CA . GLU A 1 358 ? 16.394 11.199 33.185 1.00 57.12 358 GLU A CA 1
ATOM 2899 C C . GLU A 1 358 ? 15.202 11.380 34.138 1.00 57.12 358 GLU A C 1
ATOM 2901 O O . GLU A 1 358 ? 14.756 12.511 34.366 1.00 57.12 358 GLU A O 1
ATOM 2906 N N . ASP A 1 359 ? 14.680 10.271 34.678 1.00 50.72 359 ASP A N 1
ATOM 2907 C CA . ASP A 1 359 ? 13.574 10.310 35.636 1.00 50.72 359 ASP A CA 1
ATOM 2908 C C . ASP A 1 359 ? 13.913 11.298 36.761 1.00 50.72 359 ASP A C 1
ATOM 2910 O O . ASP A 1 359 ? 14.979 11.180 37.380 1.00 50.72 359 ASP A O 1
ATOM 2914 N N . PRO A 1 360 ? 13.037 12.277 37.057 1.00 45.25 360 PRO A N 1
ATOM 2915 C CA . PRO A 1 360 ? 13.241 13.126 38.210 1.00 45.25 360 PRO A CA 1
ATOM 2916 C C . PRO A 1 360 ? 13.211 12.219 39.436 1.00 45.25 360 PRO A C 1
ATOM 2918 O O . PRO A 1 360 ? 12.158 11.707 39.818 1.00 45.25 360 PRO A O 1
ATOM 2921 N N . ILE A 1 361 ? 14.375 12.010 40.057 1.00 43.53 361 ILE A N 1
ATOM 2922 C CA . ILE A 1 361 ? 14.454 11.444 41.400 1.00 43.53 361 ILE A CA 1
ATOM 2923 C C . ILE A 1 361 ? 13.496 12.288 42.241 1.00 43.53 361 ILE A C 1
ATOM 2925 O O . ILE A 1 361 ? 13.673 13.503 42.345 1.00 43.53 361 ILE A O 1
ATOM 2929 N N . TYR A 1 362 ? 12.428 11.658 42.736 1.00 38.12 362 TYR A N 1
ATOM 2930 C CA . TYR A 1 362 ? 11.326 12.298 43.451 1.00 38.12 362 TYR A CA 1
ATOM 2931 C C . TYR A 1 362 ? 11.868 13.263 44.522 1.00 38.12 362 TYR A C 1
ATOM 2933 O O . TYR A 1 362 ? 12.289 12.833 45.593 1.00 38.12 362 TYR A O 1
ATOM 2941 N N . GLY A 1 363 ? 11.891 14.568 44.222 1.00 39.94 363 GLY A N 1
ATOM 2942 C CA . GLY A 1 363 ? 12.477 15.564 45.121 1.00 39.94 363 GLY A CA 1
ATOM 2943 C C . GLY A 1 363 ? 12.958 16.862 44.462 1.00 39.94 363 GLY A C 1
ATOM 2944 O O . GLY A 1 363 ? 14.142 17.174 44.485 1.00 39.94 363 GLY A O 1
ATOM 2945 N N . SER A 1 364 ? 12.029 17.686 43.965 1.00 39.88 364 SER A N 1
ATOM 2946 C CA . SER A 1 364 ? 12.165 19.160 43.859 1.00 39.88 364 SER A CA 1
ATOM 2947 C C . SER A 1 364 ? 13.174 19.810 42.881 1.00 39.88 364 SER A C 1
ATOM 2949 O O . SER A 1 364 ? 13.640 20.914 43.151 1.00 39.88 364 SER A O 1
ATOM 2951 N N . GLY A 1 365 ? 13.454 19.232 41.708 1.00 46.28 365 GLY A N 1
ATOM 2952 C CA . GLY A 1 365 ? 14.266 19.901 40.674 1.00 46.28 365 GLY A CA 1
ATOM 2953 C C . GLY A 1 365 ? 13.613 19.915 39.291 1.00 46.28 365 GLY A C 1
ATOM 2954 O O . GLY A 1 365 ? 13.029 18.917 38.878 1.00 46.28 365 GLY A O 1
ATOM 2955 N N . VAL A 1 366 ? 13.728 21.037 38.566 1.00 51.12 366 VAL A N 1
ATOM 2956 C CA . VAL A 1 366 ? 13.438 21.110 37.120 1.00 51.12 366 VAL A CA 1
ATOM 2957 C C . VAL A 1 366 ? 14.272 20.028 36.419 1.00 51.12 366 VAL A C 1
ATOM 2959 O O . VAL A 1 366 ? 15.479 19.990 36.671 1.00 51.12 366 VAL A O 1
ATOM 2962 N N . PRO A 1 367 ? 13.681 19.172 35.561 1.00 51.75 367 PRO A N 1
ATOM 2963 C CA . PRO A 1 367 ? 14.421 18.146 34.834 1.00 51.75 367 PRO A CA 1
ATOM 2964 C C . PRO A 1 367 ? 15.599 18.779 34.086 1.00 51.75 367 PRO A C 1
ATOM 2966 O O . PRO A 1 367 ? 15.407 19.545 33.138 1.00 51.75 367 PRO A O 1
ATOM 2969 N N . GLN A 1 368 ? 16.826 18.505 34.530 1.00 53.97 368 GLN A N 1
ATOM 2970 C CA . GLN A 1 368 ? 18.007 18.925 33.790 1.00 53.97 368 GLN A CA 1
ATOM 2971 C C . GLN A 1 368 ? 18.187 17.953 32.633 1.00 53.97 368 GLN A C 1
ATOM 2973 O O . GLN A 1 368 ? 18.412 16.763 32.830 1.00 53.97 368 GLN A O 1
ATOM 2978 N N . MET A 1 369 ? 18.055 18.471 31.414 1.00 54.34 369 MET A N 1
ATOM 2979 C CA . MET A 1 369 ? 18.401 17.724 30.214 1.00 54.34 369 MET A CA 1
ATOM 2980 C C . MET A 1 369 ? 19.885 17.358 30.323 1.00 54.34 369 MET A C 1
ATOM 2982 O O . MET A 1 369 ? 20.712 18.248 30.543 1.00 54.34 369 MET A O 1
ATOM 2986 N N . SER A 1 370 ? 20.228 16.074 30.207 1.00 56.28 370 SER A N 1
ATOM 2987 C CA . SER A 1 370 ? 21.630 15.655 30.231 1.00 56.28 370 SER A CA 1
ATOM 2988 C C . SER A 1 370 ? 22.342 16.323 29.055 1.00 56.28 370 SER A C 1
ATOM 2990 O O . SER A 1 370 ? 22.135 15.978 27.890 1.00 56.28 370 SER A O 1
ATOM 2992 N N . THR A 1 371 ? 23.155 17.341 29.337 1.00 48.53 371 THR A N 1
ATOM 2993 C CA . THR A 1 371 ? 23.842 18.151 28.318 1.00 48.53 371 THR A CA 1
ATOM 2994 C C . THR A 1 371 ? 24.875 17.347 27.521 1.00 48.53 371 THR A C 1
ATOM 2996 O O . THR A 1 371 ? 25.401 17.842 26.525 1.00 48.53 371 THR A O 1
ATOM 2999 N N . SER A 1 372 ? 25.122 16.093 27.916 1.00 47.53 372 SER A N 1
ATOM 3000 C CA . SER A 1 372 ? 25.991 15.119 27.258 1.00 47.53 372 SER A CA 1
ATOM 3001 C C . SER A 1 372 ? 25.235 13.975 26.572 1.00 47.53 372 SER A C 1
ATOM 3003 O O . SER A 1 372 ? 25.853 12.948 26.288 1.00 47.53 372 SER A O 1
ATOM 3005 N N . ALA A 1 373 ? 23.929 14.127 26.297 1.00 58.97 373 ALA A N 1
ATOM 3006 C CA . ALA A 1 373 ? 23.128 13.105 25.626 1.00 58.97 373 ALA A CA 1
ATOM 3007 C C . ALA A 1 373 ? 23.852 12.577 24.375 1.00 58.97 373 ALA A C 1
ATOM 3009 O O . ALA A 1 373 ? 24.000 13.265 23.363 1.00 58.97 373 ALA A O 1
ATOM 3010 N N . ASN A 1 374 ? 24.347 11.343 24.473 1.00 76.75 374 ASN A N 1
ATOM 3011 C CA . ASN A 1 374 ? 24.913 10.617 23.353 1.00 76.75 374 ASN A CA 1
ATOM 3012 C C . ASN A 1 374 ? 23.741 10.288 22.424 1.00 76.75 374 ASN A C 1
ATOM 3014 O O . ASN A 1 374 ? 23.015 9.331 22.669 1.00 76.75 374 ASN A O 1
ATOM 3018 N N . TRP A 1 375 ? 23.514 11.107 21.398 1.00 79.25 375 TRP A N 1
ATOM 3019 C CA . TRP A 1 375 ? 22.368 10.958 20.499 1.00 79.25 375 TRP A CA 1
ATOM 3020 C C . TRP A 1 375 ? 22.367 9.631 19.740 1.00 79.25 375 TRP A C 1
ATOM 3022 O O . TRP A 1 375 ? 21.299 9.102 19.456 1.00 79.25 375 TRP A O 1
ATOM 3032 N N . ALA A 1 376 ? 23.534 9.015 19.529 1.00 75.88 376 ALA A N 1
ATOM 3033 C CA . ALA A 1 376 ? 23.610 7.645 19.031 1.00 75.88 376 ALA A CA 1
ATOM 3034 C C . ALA A 1 376 ? 23.062 6.634 20.054 1.00 75.88 376 ALA A C 1
ATOM 3036 O O . ALA A 1 376 ? 22.382 5.685 19.674 1.00 75.88 376 ALA A O 1
ATOM 3037 N N . LYS A 1 377 ? 23.283 6.856 21.358 1.00 79.00 377 LYS A N 1
ATOM 3038 C CA . LYS A 1 377 ? 22.626 6.082 22.423 1.00 79.00 377 LYS A CA 1
ATOM 3039 C C . LYS A 1 377 ? 21.126 6.374 22.472 1.00 79.00 377 LYS A C 1
ATOM 3041 O O . LYS A 1 377 ? 20.358 5.430 22.548 1.00 79.00 377 LYS A O 1
ATOM 3046 N N . VAL A 1 378 ? 20.704 7.638 22.370 1.00 76.88 378 VAL A N 1
ATOM 3047 C CA . VAL A 1 378 ? 19.276 8.007 22.295 1.00 76.88 378 VAL A CA 1
ATOM 3048 C C . VAL A 1 378 ? 18.611 7.313 21.112 1.00 76.88 378 VAL A C 1
ATOM 3050 O O . VAL A 1 378 ? 17.548 6.747 21.289 1.00 76.88 378 VAL A O 1
ATOM 3053 N N . ALA A 1 379 ? 19.237 7.281 19.937 1.00 76.25 379 ALA A N 1
ATOM 3054 C CA . ALA A 1 379 ? 18.711 6.593 18.764 1.00 76.25 379 ALA A CA 1
ATOM 3055 C C . ALA A 1 379 ? 18.729 5.059 18.900 1.00 76.25 379 ALA A C 1
ATOM 3057 O O . ALA A 1 379 ? 17.792 4.384 18.470 1.00 76.25 379 ALA A O 1
ATOM 3058 N N . ALA A 1 380 ? 19.761 4.491 19.529 1.00 74.56 380 ALA A N 1
ATOM 3059 C CA . ALA A 1 380 ? 19.819 3.062 19.830 1.00 74.56 380 ALA A CA 1
ATOM 3060 C C . ALA A 1 380 ? 18.734 2.654 20.840 1.00 74.56 380 ALA A C 1
ATOM 3062 O O . ALA A 1 380 ? 18.024 1.676 20.614 1.00 74.56 380 ALA A O 1
ATOM 3063 N N . ASP A 1 381 ? 18.557 3.435 21.906 1.00 73.50 381 ASP A N 1
ATOM 3064 C CA . ASP A 1 381 ? 17.515 3.253 22.914 1.00 73.50 381 ASP A CA 1
ATOM 3065 C C . ASP A 1 381 ? 16.129 3.536 22.322 1.00 73.50 381 ASP A C 1
ATOM 3067 O O . ASP A 1 381 ? 15.177 2.837 22.648 1.00 73.50 381 ASP A O 1
ATOM 3071 N N . PHE A 1 382 ? 16.014 4.495 21.400 1.00 75.25 382 PHE A N 1
ATOM 3072 C CA . PHE A 1 382 ? 14.812 4.755 20.611 1.00 75.25 382 PHE A CA 1
ATOM 3073 C C . PHE A 1 382 ? 14.433 3.513 19.813 1.00 75.25 382 PHE A C 1
ATOM 3075 O O . PHE A 1 382 ? 13.318 3.041 19.950 1.00 75.25 382 PHE A O 1
ATOM 3082 N N . ASN A 1 383 ? 15.369 2.907 19.078 1.00 68.00 383 ASN A N 1
ATOM 3083 C CA . ASN A 1 383 ? 15.143 1.647 18.366 1.00 68.00 383 ASN A CA 1
ATOM 3084 C C . ASN A 1 383 ? 14.835 0.456 19.290 1.00 68.00 383 ASN A C 1
ATOM 3086 O O . ASN A 1 383 ? 14.113 -0.454 18.880 1.00 68.00 383 ASN A O 1
ATOM 3090 N N . ALA A 1 384 ? 15.414 0.423 20.493 1.00 64.88 384 ALA A N 1
ATOM 3091 C CA . ALA A 1 384 ? 15.282 -0.686 21.436 1.00 64.88 384 ALA A CA 1
ATOM 3092 C C . ALA A 1 384 ? 14.026 -0.601 22.320 1.00 64.88 384 ALA A C 1
ATOM 3094 O O . ALA A 1 384 ? 13.547 -1.629 22.786 1.00 64.88 384 ALA A O 1
ATOM 3095 N N . ARG A 1 385 ? 13.505 0.608 22.564 1.00 63.16 385 ARG A N 1
ATOM 3096 C CA . ARG A 1 385 ? 12.361 0.889 23.452 1.00 63.16 385 ARG A CA 1
ATOM 3097 C C . ARG A 1 385 ? 11.092 1.265 22.703 1.00 63.16 385 ARG A C 1
ATOM 3099 O O . ARG A 1 385 ? 10.169 1.814 23.307 1.00 63.16 385 ARG A O 1
ATOM 3106 N N . LEU A 1 386 ? 11.039 1.004 21.400 1.00 57.28 386 LEU A N 1
ATOM 3107 C CA . LEU A 1 386 ? 9.773 1.113 20.693 1.00 57.28 386 LEU A CA 1
ATOM 3108 C C . LEU A 1 386 ? 8.742 0.236 21.381 1.00 57.28 386 LEU A C 1
ATOM 3110 O O . LEU A 1 386 ? 9.103 -0.836 21.871 1.00 57.28 386 LEU A O 1
ATOM 3114 N N . PRO A 1 387 ? 7.484 0.691 21.433 1.00 55.75 387 PRO A N 1
ATOM 3115 C CA . PRO A 1 387 ? 6.422 -0.137 21.954 1.00 55.75 387 PRO A CA 1
ATOM 3116 C C . PRO A 1 387 ? 6.436 -1.442 21.164 1.00 55.75 387 PRO A C 1
ATOM 3118 O O . PRO A 1 387 ? 6.218 -1.442 19.954 1.00 55.75 387 PRO A O 1
ATOM 3121 N N . ASP A 1 388 ? 6.770 -2.541 21.844 1.00 66.75 388 ASP A N 1
ATOM 3122 C CA . ASP A 1 388 ? 6.593 -3.877 21.299 1.00 66.75 388 ASP A CA 1
ATOM 3123 C C . ASP A 1 388 ? 5.111 -3.960 20.940 1.00 66.75 388 ASP A C 1
ATOM 3125 O O . ASP A 1 388 ? 4.256 -3.971 21.833 1.00 66.75 388 ASP A O 1
ATOM 3129 N N . GLU A 1 389 ? 4.790 -3.928 19.651 1.00 71.69 389 GLU A N 1
ATOM 3130 C CA . GLU A 1 389 ? 3.424 -4.153 19.210 1.00 71.69 389 GLU A CA 1
ATOM 3131 C C . GLU A 1 389 ? 3.063 -5.575 19.635 1.00 71.69 389 GLU A C 1
ATOM 3133 O O . GLU A 1 389 ? 3.697 -6.554 19.231 1.00 71.69 389 GLU A O 1
ATOM 3138 N N . ARG A 1 390 ? 2.087 -5.687 20.537 1.00 81.88 390 ARG A N 1
ATOM 3139 C CA . ARG A 1 390 ? 1.595 -6.978 21.006 1.00 81.88 390 ARG A CA 1
ATOM 3140 C C . ARG A 1 390 ? 0.342 -7.328 20.237 1.00 81.88 390 ARG A C 1
ATOM 3142 O O . ARG A 1 390 ? -0.476 -6.474 19.894 1.00 81.88 390 ARG A O 1
ATOM 3149 N N . VAL A 1 391 ? 0.230 -8.619 19.982 1.00 86.56 391 VAL A N 1
ATOM 3150 C CA . VAL A 1 391 ? -0.860 -9.216 19.234 1.00 86.56 391 VAL A CA 1
ATOM 3151 C C . VAL A 1 391 ? -1.871 -9.734 20.250 1.00 86.56 391 VAL A C 1
ATOM 3153 O O . VAL A 1 391 ? -1.589 -10.691 20.970 1.00 86.56 391 VAL A O 1
ATOM 3156 N N . LEU A 1 392 ? -3.026 -9.083 20.345 1.00 93.19 392 LEU A N 1
ATOM 3157 C CA . LEU A 1 392 ? -4.191 -9.627 21.039 1.00 93.19 392 LEU A CA 1
ATOM 3158 C C . LEU A 1 392 ? -5.039 -10.377 20.012 1.00 93.19 392 LEU A C 1
ATOM 3160 O O . LEU A 1 392 ? -5.195 -9.913 18.886 1.00 93.19 392 LEU A O 1
ATOM 3164 N N . CYS A 1 393 ? -5.576 -11.535 20.368 1.00 94.94 393 CYS A N 1
ATOM 3165 C CA . CYS A 1 393 ? -6.401 -12.342 19.476 1.00 94.94 393 CYS A CA 1
ATOM 3166 C C . CYS A 1 393 ? -7.773 -12.542 20.118 1.00 94.94 393 CYS A C 1
ATOM 3168 O O . CYS A 1 393 ? -7.845 -12.992 21.254 1.00 94.94 393 CYS A O 1
ATOM 3170 N N . ALA A 1 394 ? -8.847 -12.168 19.431 1.00 96.56 394 ALA A N 1
ATOM 3171 C CA . ALA A 1 394 ? -10.211 -12.431 19.873 1.00 96.56 394 ALA A CA 1
ATOM 3172 C C . ALA A 1 394 ? -10.560 -13.924 19.767 1.00 96.56 394 ALA A C 1
ATOM 3174 O O . ALA A 1 394 ? -9.858 -14.698 19.114 1.00 96.56 394 ALA A O 1
ATOM 3175 N N . SER A 1 395 ? -11.674 -14.328 20.379 1.00 95.75 395 SER A N 1
ATOM 3176 C CA . SER A 1 395 ? -12.134 -15.723 20.376 1.00 95.75 395 SER A CA 1
ATOM 3177 C C . SER A 1 395 ? -12.508 -16.238 18.981 1.00 95.75 395 SER A C 1
ATOM 3179 O O . SER A 1 395 ? -12.448 -17.441 18.734 1.00 95.75 395 SER A O 1
ATOM 3181 N N . ASP A 1 396 ? -12.835 -15.338 18.051 1.00 93.06 396 ASP A N 1
ATOM 3182 C CA . ASP A 1 396 ? -13.087 -15.638 16.636 1.00 93.06 396 ASP A CA 1
ATOM 3183 C C . ASP A 1 396 ? -11.810 -15.683 15.769 1.00 93.06 396 ASP A C 1
ATOM 3185 O O . ASP A 1 396 ? -11.886 -15.886 14.558 1.00 93.06 396 ASP A O 1
ATOM 3189 N N . GLY A 1 397 ? -10.630 -15.512 16.375 1.00 93.38 397 GLY A N 1
ATOM 3190 C CA . GLY A 1 397 ? -9.341 -15.495 15.687 1.00 93.38 397 GLY A CA 1
ATOM 3191 C C . GLY A 1 397 ? -8.928 -14.125 15.142 1.00 93.38 397 GLY A C 1
ATOM 3192 O O . GLY A 1 397 ? -7.815 -13.995 14.630 1.00 93.38 397 GLY A O 1
ATOM 3193 N N . THR A 1 398 ? -9.767 -13.089 15.264 1.00 91.56 398 THR A N 1
ATOM 3194 C CA . THR A 1 398 ? -9.421 -11.732 14.818 1.00 91.56 398 THR A CA 1
ATOM 3195 C C . THR A 1 398 ? -8.247 -11.190 15.619 1.00 91.56 398 THR A C 1
ATOM 3197 O O . THR A 1 398 ? -8.218 -11.258 16.847 1.00 91.56 398 THR A O 1
ATOM 3200 N N . VAL A 1 399 ? -7.268 -10.628 14.918 1.00 90.06 399 VAL A N 1
ATOM 3201 C CA . VAL A 1 399 ? -6.026 -10.138 15.509 1.00 90.06 399 VAL A CA 1
ATOM 3202 C C . VAL A 1 399 ? -6.049 -8.616 15.644 1.00 90.06 399 VAL A C 1
ATOM 3204 O O . VAL A 1 399 ? -6.310 -7.899 14.682 1.00 90.06 399 VAL A O 1
ATOM 3207 N N . PHE A 1 400 ? -5.702 -8.129 16.833 1.00 88.75 400 PHE A N 1
ATOM 3208 C CA . PHE A 1 400 ? -5.567 -6.720 17.175 1.00 88.75 400 PHE A CA 1
ATOM 3209 C C . PHE A 1 400 ? -4.117 -6.412 17.527 1.00 88.75 400 PHE A C 1
ATOM 3211 O O . PHE A 1 400 ? -3.533 -7.031 18.419 1.00 88.75 400 PHE A O 1
ATOM 3218 N N . MET A 1 401 ? -3.541 -5.427 16.843 1.00 83.94 401 MET A N 1
ATOM 3219 C CA . MET A 1 401 ? -2.229 -4.892 17.190 1.00 83.94 401 MET A CA 1
ATOM 3220 C C . MET A 1 401 ? -2.406 -3.718 18.142 1.00 83.94 401 MET A C 1
ATOM 3222 O O . MET A 1 401 ? -3.136 -2.773 17.844 1.00 83.94 401 MET A O 1
ATOM 3226 N N . THR A 1 402 ? -1.752 -3.782 19.297 1.00 85.44 402 THR A N 1
ATOM 3227 C CA . THR A 1 402 ? -1.836 -2.727 20.307 1.00 85.44 402 THR A CA 1
ATOM 3228 C C . THR A 1 402 ? -0.475 -2.406 20.896 1.00 85.44 402 THR A C 1
ATOM 3230 O O . THR A 1 402 ? 0.424 -3.246 20.972 1.00 85.44 402 THR A O 1
ATOM 3233 N N . ASP A 1 403 ? -0.351 -1.160 21.338 1.00 80.38 403 ASP A N 1
ATOM 3234 C CA . ASP A 1 403 ? 0.804 -0.660 22.060 1.00 80.38 403 ASP A CA 1
ATOM 3235 C C . ASP A 1 403 ? 0.877 -1.344 23.436 1.00 80.38 403 ASP A C 1
ATOM 3237 O O . ASP A 1 403 ? 0.026 -1.120 24.307 1.00 80.38 403 ASP A O 1
ATOM 3241 N N . SER A 1 404 ? 1.891 -2.195 23.629 1.00 84.62 404 SER A N 1
ATOM 3242 C CA . SER A 1 404 ? 2.134 -2.878 24.904 1.00 84.62 404 SER A CA 1
ATOM 3243 C C . SER A 1 404 ? 2.290 -1.909 26.066 1.00 84.62 404 SER A C 1
ATOM 3245 O O . SER A 1 404 ? 1.835 -2.216 27.164 1.00 84.62 404 SER A O 1
ATOM 3247 N N . TRP A 1 405 ? 2.856 -0.722 25.839 1.00 79.62 405 TRP A N 1
ATOM 3248 C CA . TRP A 1 405 ? 3.024 0.278 26.884 1.00 79.62 405 TRP A CA 1
ATOM 3249 C C . TRP A 1 405 ? 1.675 0.726 27.449 1.00 79.62 405 TRP A C 1
ATOM 3251 O O . TRP A 1 405 ? 1.498 0.810 28.665 1.00 79.62 405 TRP A O 1
ATOM 3261 N N . ARG A 1 406 ? 0.700 0.983 26.572 1.00 83.62 406 ARG A N 1
ATOM 3262 C CA . ARG A 1 406 ? -0.641 1.412 26.991 1.00 83.62 406 ARG A CA 1
ATOM 3263 C C . ARG A 1 406 ? -1.349 0.319 27.777 1.00 83.62 406 ARG A C 1
ATOM 3265 O O . ARG A 1 406 ? -1.974 0.627 28.789 1.00 83.62 406 ARG A O 1
ATOM 3272 N N . LEU A 1 407 ? -1.197 -0.937 27.355 1.00 91.31 407 LEU A N 1
ATOM 3273 C CA . LEU A 1 407 ? -1.717 -2.085 28.096 1.00 91.31 407 LEU A CA 1
ATOM 3274 C C . LEU A 1 407 ? -1.110 -2.171 29.504 1.00 91.31 407 LEU A C 1
ATOM 3276 O O . LEU A 1 407 ? -1.864 -2.233 30.467 1.00 91.31 407 LEU A O 1
ATOM 3280 N N . VAL A 1 408 ? 0.221 -2.092 29.637 1.00 88.94 408 VAL A N 1
ATOM 3281 C CA . VAL A 1 408 ? 0.925 -2.117 30.939 1.00 88.94 408 VAL A CA 1
ATOM 3282 C C . VAL A 1 408 ? 0.470 -0.977 31.838 1.00 88.94 408 VAL A C 1
ATOM 3284 O O . VAL A 1 408 ? 0.178 -1.175 33.013 1.00 88.94 408 VAL A O 1
ATOM 3287 N N . GLN A 1 409 ? 0.391 0.236 31.291 1.00 85.56 409 GLN A N 1
ATOM 3288 C CA . GLN A 1 409 ? -0.002 1.410 32.062 1.00 85.56 409 GLN A CA 1
ATOM 3289 C C . GLN A 1 409 ? -1.462 1.329 32.523 1.00 85.56 409 GLN A C 1
ATOM 3291 O O . GLN A 1 409 ? -1.812 1.831 33.592 1.00 85.56 409 GLN A O 1
ATOM 3296 N N . GLY A 1 410 ? -2.327 0.732 31.705 1.00 90.81 410 GLY A N 1
ATOM 3297 C CA . GLY A 1 410 ? -3.747 0.623 31.987 1.00 90.81 410 GLY A CA 1
ATOM 3298 C C . GLY A 1 410 ? -4.157 -0.649 32.723 1.00 90.81 410 GLY A C 1
ATOM 3299 O O . GLY A 1 410 ? -5.341 -0.750 33.026 1.00 90.81 410 GLY A O 1
ATOM 3300 N N . SER A 1 411 ? -3.260 -1.607 32.979 1.00 95.62 411 SER A N 1
ATOM 3301 C CA . SER A 1 411 ? -3.592 -2.924 33.539 1.00 95.62 411 SER A CA 1
ATOM 3302 C C . SER A 1 411 ? -2.373 -3.599 34.181 1.00 95.62 411 SER A C 1
ATOM 3304 O O . SER A 1 411 ? -1.355 -3.847 33.529 1.00 95.62 411 SER A O 1
ATOM 3306 N N . THR A 1 412 ? -2.500 -3.960 35.462 1.00 93.19 412 THR A N 1
ATOM 3307 C CA . THR A 1 412 ? -1.459 -4.724 36.172 1.00 93.19 412 THR A CA 1
ATOM 3308 C C . THR A 1 412 ? -1.386 -6.165 35.683 1.00 93.19 412 THR A C 1
ATOM 3310 O O . THR A 1 412 ? -0.302 -6.741 35.648 1.00 93.19 412 THR A O 1
ATOM 3313 N N . GLY A 1 413 ? -2.501 -6.726 35.205 1.00 94.19 413 GLY A N 1
ATOM 3314 C CA . GLY A 1 413 ? -2.533 -8.044 34.579 1.00 94.19 413 GLY A CA 1
ATOM 3315 C C . GLY A 1 413 ? -1.622 -8.115 33.351 1.00 94.19 413 GLY A C 1
ATOM 3316 O O . GLY A 1 413 ? -0.795 -9.020 33.255 1.00 94.19 413 GLY A O 1
ATOM 3317 N N . PHE A 1 414 ? -1.697 -7.130 32.449 1.00 93.62 414 PHE A N 1
ATOM 3318 C CA . PHE A 1 414 ? -0.790 -7.056 31.300 1.00 93.62 414 PHE A CA 1
ATOM 3319 C C . PHE A 1 414 ? 0.649 -6.736 31.708 1.00 93.62 414 PHE A C 1
ATOM 3321 O O . PHE A 1 414 ? 1.568 -7.323 31.139 1.00 93.62 414 PHE A O 1
ATOM 3328 N N . ALA A 1 415 ? 0.857 -5.870 32.708 1.00 87.69 415 ALA A N 1
ATOM 3329 C CA . ALA A 1 415 ? 2.187 -5.622 33.268 1.00 87.69 415 ALA A CA 1
ATOM 3330 C C . ALA A 1 415 ? 2.857 -6.931 33.715 1.00 87.69 415 ALA A C 1
ATOM 3332 O O . ALA A 1 415 ? 3.934 -7.269 33.229 1.00 87.69 415 ALA A O 1
ATOM 3333 N N . ASN A 1 416 ? 2.159 -7.733 34.521 1.00 87.88 416 ASN A N 1
ATOM 3334 C CA . ASN A 1 416 ? 2.642 -9.025 35.005 1.00 87.88 416 ASN A CA 1
ATOM 3335 C C . ASN A 1 416 ? 2.885 -10.023 33.858 1.00 87.88 416 ASN A C 1
ATOM 3337 O O . ASN A 1 416 ? 3.910 -10.708 33.837 1.00 87.88 416 ASN A O 1
ATOM 3341 N N . MET A 1 417 ? 1.975 -10.090 32.875 1.00 89.06 417 MET A N 1
ATOM 3342 C CA . MET A 1 417 ? 2.124 -10.966 31.703 1.00 89.06 417 MET A CA 1
ATOM 3343 C C . MET A 1 417 ? 3.360 -10.618 30.865 1.00 89.06 417 MET A C 1
ATOM 3345 O O . MET A 1 417 ? 4.003 -11.515 30.320 1.00 89.06 417 MET A O 1
ATOM 3349 N N . PHE A 1 418 ? 3.709 -9.335 30.757 1.00 85.06 418 PHE A N 1
ATOM 3350 C CA . PHE A 1 418 ? 4.874 -8.900 29.987 1.00 85.06 418 PHE A CA 1
ATOM 3351 C C . PHE A 1 418 ? 6.176 -8.939 30.791 1.00 85.06 418 PHE A C 1
ATOM 3353 O O . PHE A 1 418 ? 7.225 -9.222 30.214 1.00 85.06 418 PHE A O 1
ATOM 3360 N N . GLU A 1 419 ? 6.131 -8.724 32.106 1.00 74.50 419 GLU A N 1
ATOM 3361 C CA . GLU A 1 419 ? 7.301 -8.830 32.984 1.00 74.50 419 GLU A CA 1
ATOM 3362 C C . GLU A 1 419 ? 7.782 -10.278 33.144 1.00 74.50 419 GLU A C 1
ATOM 3364 O O . GLU A 1 419 ? 8.989 -10.525 33.109 1.00 74.50 419 GLU A O 1
ATOM 3369 N N . MET A 1 420 ? 6.875 -11.263 33.187 1.00 54.00 420 MET A N 1
ATOM 3370 C CA . MET A 1 420 ? 7.252 -12.687 33.186 1.00 54.00 420 MET A CA 1
ATOM 3371 C C . MET A 1 420 ? 8.016 -13.124 31.922 1.00 54.00 420 MET A C 1
ATOM 3373 O O . MET A 1 420 ? 8.658 -14.175 31.921 1.00 54.00 420 MET A O 1
ATOM 3377 N N . ALA A 1 421 ? 7.999 -12.323 30.851 1.00 51.88 421 ALA A N 1
ATOM 3378 C CA . ALA A 1 421 ? 8.747 -12.601 29.628 1.00 51.88 421 ALA A CA 1
ATOM 3379 C C . ALA A 1 421 ? 10.226 -12.157 29.677 1.00 51.88 421 ALA A C 1
ATOM 3381 O O . ALA A 1 421 ? 10.964 -12.422 28.713 1.00 51.88 421 ALA A O 1
ATOM 3382 N N . GLN A 1 422 ? 10.682 -11.521 30.767 1.00 45.38 422 GLN A N 1
ATOM 3383 C CA . GLN A 1 422 ? 12.099 -11.223 30.985 1.00 45.38 422 GLN A CA 1
ATOM 3384 C C . GLN A 1 422 ? 12.801 -12.375 31.725 1.00 45.38 422 GLN A C 1
ATOM 3386 O O . GLN A 1 422 ? 12.624 -12.528 32.934 1.00 45.38 422 GLN A O 1
ATOM 3391 N N . PRO A 1 423 ? 13.649 -13.184 31.057 1.00 38.00 423 PRO A N 1
ATOM 3392 C CA . PRO A 1 423 ? 14.597 -14.008 31.784 1.00 38.00 423 PRO A CA 1
ATOM 3393 C C . PRO A 1 423 ? 15.615 -13.075 32.444 1.00 38.00 423 PRO A C 1
ATOM 3395 O O . PRO A 1 423 ? 16.366 -12.369 31.769 1.00 38.00 423 PRO A O 1
ATOM 3398 N N . LEU A 1 424 ? 15.627 -13.080 33.774 1.00 42.00 424 LEU A N 1
ATOM 3399 C CA . LEU A 1 424 ? 16.703 -12.525 34.582 1.00 42.00 424 LEU A CA 1
ATOM 3400 C C . LEU A 1 424 ? 18.039 -13.102 34.077 1.00 42.00 424 LEU A C 1
ATOM 3402 O O . LEU A 1 424 ? 18.319 -14.283 34.253 1.00 42.00 424 LEU A O 1
ATOM 3406 N N . PHE A 1 425 ? 18.837 -12.244 33.439 1.00 43.38 425 PHE A N 1
ATOM 3407 C CA . PHE A 1 425 ? 20.251 -12.436 33.101 1.00 43.38 425 PHE A CA 1
ATOM 3408 C C . PHE A 1 425 ? 20.601 -13.617 32.168 1.00 43.38 425 PHE A C 1
ATOM 3410 O O . PHE A 1 425 ? 21.007 -14.683 32.619 1.00 43.38 425 PHE A O 1
ATOM 3417 N N . ALA A 1 426 ? 20.591 -13.383 30.848 1.00 40.22 426 ALA A N 1
ATOM 3418 C CA . ALA A 1 426 ? 21.545 -14.017 29.923 1.00 40.22 426 ALA A CA 1
ATOM 3419 C C . ALA A 1 426 ? 21.666 -13.240 28.594 1.00 40.22 426 ALA A C 1
ATOM 3421 O O . ALA A 1 426 ? 20.681 -13.056 27.884 1.00 40.22 426 ALA A O 1
ATOM 3422 N N . ASP A 1 427 ? 22.898 -12.863 28.239 1.00 44.47 427 ASP A N 1
ATOM 3423 C CA . ASP A 1 427 ? 23.379 -12.086 27.074 1.00 44.47 427 ASP A CA 1
ATOM 3424 C C . ASP A 1 427 ? 23.094 -12.662 25.663 1.00 44.47 427 ASP A C 1
ATOM 3426 O O . ASP A 1 427 ? 23.865 -12.478 24.716 1.00 44.47 427 ASP A O 1
ATOM 3430 N N . LYS A 1 428 ? 21.989 -13.374 25.443 1.00 47.09 428 LYS A N 1
ATOM 3431 C CA . LYS A 1 428 ? 21.661 -13.874 24.102 1.00 47.09 428 LYS A CA 1
ATOM 3432 C C . LYS A 1 428 ? 20.757 -12.889 23.376 1.00 47.09 428 LYS A C 1
ATOM 3434 O O . LYS A 1 428 ? 19.592 -12.738 23.726 1.00 47.09 428 LYS A O 1
ATOM 3439 N N . LYS A 1 429 ? 21.301 -12.268 22.318 1.00 46.81 429 LYS A N 1
ATOM 3440 C CA . LYS A 1 429 ? 20.550 -11.578 21.255 1.00 46.81 429 LYS A CA 1
ATOM 3441 C C . LYS A 1 429 ? 19.351 -12.445 20.848 1.00 46.81 429 LYS A C 1
ATOM 3443 O O . LYS A 1 429 ? 19.512 -13.378 20.062 1.00 46.81 429 LYS A O 1
ATOM 3448 N N . ARG A 1 430 ? 18.163 -12.166 21.396 1.00 47.41 430 ARG A N 1
ATOM 3449 C CA . ARG A 1 430 ? 16.917 -12.778 20.925 1.00 47.41 430 ARG A CA 1
ATOM 3450 C C . ARG A 1 430 ? 16.749 -12.368 19.470 1.00 47.41 430 ARG A C 1
ATOM 3452 O O . ARG A 1 430 ? 16.812 -11.183 19.139 1.00 47.41 430 ARG A O 1
ATOM 3459 N N . SER A 1 431 ? 16.600 -13.355 18.592 1.00 49.84 431 SER A N 1
ATOM 3460 C CA . SER A 1 431 ? 16.247 -13.076 17.209 1.00 49.84 431 SER A CA 1
ATOM 3461 C C . SER A 1 431 ? 14.881 -12.390 17.223 1.00 49.84 431 SER A C 1
ATOM 3463 O O . SER A 1 431 ? 13.945 -12.885 17.848 1.00 49.84 431 SER A O 1
ATOM 3465 N N . ARG A 1 432 ? 14.767 -11.244 16.550 1.00 51.59 432 ARG A N 1
ATOM 3466 C CA . ARG A 1 432 ? 13.543 -10.425 16.461 1.00 51.59 432 ARG A CA 1
ATOM 3467 C C . ARG A 1 432 ? 12.362 -11.160 15.785 1.00 51.59 432 ARG A C 1
ATOM 3469 O O . ARG A 1 432 ? 11.301 -10.576 15.629 1.00 51.59 432 ARG A O 1
ATOM 3476 N N . ASN A 1 433 ? 12.558 -12.423 15.391 1.00 46.41 433 ASN A N 1
ATOM 3477 C CA . ASN A 1 433 ? 11.603 -13.270 14.678 1.00 46.41 433 ASN A CA 1
ATOM 3478 C C . ASN A 1 433 ? 10.792 -14.214 15.579 1.00 46.41 433 ASN A C 1
ATOM 3480 O O . ASN A 1 433 ? 9.892 -14.881 15.077 1.00 46.41 433 ASN A O 1
ATOM 3484 N N . GLU A 1 434 ? 11.049 -14.268 16.888 1.00 51.25 434 GLU A N 1
ATOM 3485 C CA . GLU A 1 434 ? 10.103 -14.886 17.826 1.00 51.25 434 GLU A CA 1
ATOM 3486 C C . GLU A 1 434 ? 8.971 -13.887 18.105 1.00 51.25 434 GLU A C 1
ATOM 3488 O O . GLU A 1 434 ? 8.927 -13.235 19.147 1.00 51.25 434 GLU A O 1
ATOM 3493 N N . LEU A 1 435 ? 8.089 -13.717 17.112 1.00 54.56 435 LEU A N 1
ATOM 3494 C CA . LEU A 1 435 ? 6.817 -13.012 17.260 1.00 54.56 435 LEU A CA 1
ATOM 3495 C C . LEU A 1 435 ? 6.129 -13.543 18.521 1.00 54.56 435 LEU A C 1
ATOM 3497 O O . LEU A 1 435 ? 5.856 -14.739 18.631 1.00 54.56 435 LEU A O 1
ATOM 3501 N N . SER A 1 436 ? 5.909 -12.653 19.490 1.00 67.00 436 SER A N 1
ATOM 3502 C CA . SER A 1 436 ? 5.279 -12.988 20.764 1.00 67.00 436 SER A CA 1
ATOM 3503 C C . SER A 1 436 ? 3.966 -13.719 20.507 1.00 67.00 436 SER A C 1
ATOM 3505 O O . SER A 1 436 ? 3.119 -13.196 19.780 1.00 67.00 436 SER A O 1
ATOM 3507 N N . VAL A 1 437 ? 3.820 -14.908 21.097 1.00 82.44 437 VAL A N 1
ATOM 3508 C CA . VAL A 1 437 ? 2.589 -15.707 21.061 1.00 82.44 437 VAL A CA 1
ATOM 3509 C C . VAL A 1 437 ? 1.393 -14.781 21.329 1.00 82.44 437 VAL A C 1
ATOM 3511 O O . VAL A 1 437 ? 1.418 -14.078 22.345 1.00 82.44 437 VAL A O 1
ATOM 3514 N N . PRO A 1 438 ? 0.387 -14.724 20.432 1.00 90.12 438 PRO A N 1
ATOM 3515 C CA . PRO A 1 438 ? -0.761 -13.847 20.616 1.00 90.12 438 PRO A CA 1
ATOM 3516 C C . PRO A 1 438 ? -1.456 -14.108 21.953 1.00 90.12 438 PRO A C 1
ATOM 3518 O O . PRO A 1 438 ? -1.675 -15.263 22.325 1.00 90.12 438 PRO A O 1
ATOM 3521 N N . ILE A 1 439 ? -1.829 -13.045 22.666 1.00 93.81 439 ILE A N 1
ATOM 3522 C CA . ILE A 1 439 ? -2.642 -13.180 23.877 1.00 93.81 439 ILE A CA 1
ATOM 3523 C C . ILE A 1 439 ? -4.081 -13.391 23.430 1.00 93.81 439 ILE A C 1
ATOM 3525 O O . ILE A 1 439 ? -4.725 -12.469 22.929 1.00 93.81 439 ILE A O 1
ATOM 3529 N N . VAL A 1 440 ? -4.575 -14.613 23.603 1.00 95.19 440 VAL A N 1
ATOM 3530 C CA . VAL A 1 440 ? -5.956 -14.955 23.265 1.00 95.19 440 VAL A CA 1
ATOM 3531 C C . VAL A 1 440 ? -6.891 -14.418 24.348 1.00 95.19 440 VAL A C 1
ATOM 3533 O O . VAL A 1 440 ? -6.795 -14.782 25.522 1.00 95.19 440 VAL A O 1
ATOM 3536 N N . LEU A 1 441 ? -7.791 -13.532 23.940 1.00 95.56 441 LEU A N 1
ATOM 3537 C CA . LEU A 1 441 ? -8.880 -12.989 24.730 1.00 95.56 441 LEU A CA 1
ATOM 3538 C C . LEU A 1 441 ? -10.134 -13.814 24.450 1.00 95.56 441 LEU A C 1
ATOM 3540 O O . LEU A 1 441 ? -10.539 -13.988 23.304 1.00 95.56 441 LEU A O 1
ATOM 3544 N N . ASP A 1 442 ? -10.764 -14.294 25.516 1.00 95.31 442 ASP A N 1
ATOM 3545 C CA . ASP A 1 442 ? -12.026 -15.035 25.452 1.00 95.31 442 ASP A CA 1
ATOM 3546 C C . ASP A 1 442 ? -13.207 -14.063 25.285 1.00 95.31 442 ASP A C 1
ATOM 3548 O O . ASP A 1 442 ? -14.030 -13.881 26.178 1.00 95.31 442 ASP A O 1
ATOM 3552 N N . ALA A 1 443 ? -13.182 -13.312 24.186 1.00 95.56 443 ALA A N 1
ATOM 3553 C CA . ALA A 1 443 ? -14.114 -12.241 23.868 1.00 95.56 443 ALA A CA 1
ATOM 3554 C C . ALA A 1 443 ? -14.223 -12.080 22.341 1.00 95.56 443 ALA A C 1
ATOM 3556 O O . ALA A 1 443 ? -13.207 -12.219 21.652 1.00 95.56 443 ALA A O 1
ATOM 3557 N N . PRO A 1 444 ? -15.417 -11.763 21.804 1.00 96.00 444 PRO A N 1
ATOM 3558 C CA . PRO A 1 444 ? -15.599 -11.531 20.373 1.00 96.00 444 PRO A CA 1
ATOM 3559 C C . PRO A 1 444 ? -14.835 -10.284 19.903 1.00 96.00 444 PRO A C 1
ATOM 3561 O O . PRO A 1 444 ? -14.536 -9.384 20.697 1.00 96.00 444 PRO A O 1
ATOM 3564 N N . ALA A 1 445 ? -14.517 -10.218 18.607 1.00 94.38 445 ALA A N 1
ATOM 3565 C CA . ALA A 1 445 ? -13.685 -9.157 18.040 1.00 94.38 445 ALA A CA 1
ATOM 3566 C C . ALA A 1 445 ? -14.216 -7.741 18.296 1.00 94.38 445 ALA A C 1
ATOM 3568 O O . ALA A 1 445 ? -13.436 -6.827 18.565 1.00 94.38 445 ALA A O 1
ATOM 3569 N N . ASP A 1 446 ? -15.532 -7.539 18.246 1.00 93.12 446 ASP A N 1
ATOM 3570 C CA . ASP A 1 446 ? -16.136 -6.233 18.497 1.00 93.12 446 ASP A CA 1
ATOM 3571 C C . ASP A 1 446 ? -15.879 -5.755 19.936 1.00 93.12 446 ASP A C 1
ATOM 3573 O O . ASP A 1 446 ? -15.466 -4.610 20.133 1.00 93.12 446 ASP A O 1
ATOM 3577 N N . LEU A 1 447 ? -16.016 -6.643 20.926 1.00 94.94 447 LEU A N 1
ATOM 3578 C CA . LEU A 1 447 ? -15.711 -6.365 22.331 1.00 94.94 447 LEU A CA 1
ATOM 3579 C C . LEU A 1 447 ? -14.216 -6.113 22.562 1.00 94.94 447 LEU A C 1
ATOM 3581 O O . LEU A 1 447 ? -13.851 -5.173 23.271 1.00 94.94 447 LEU A O 1
ATOM 3585 N N . VAL A 1 448 ? -13.344 -6.911 21.936 1.00 95.56 448 VAL A N 1
ATOM 3586 C CA . VAL A 1 448 ? -11.886 -6.729 22.030 1.00 95.56 448 VAL A CA 1
ATOM 3587 C C . VAL A 1 448 ? -11.456 -5.390 21.436 1.00 95.56 448 VAL A C 1
ATOM 3589 O O . VAL A 1 448 ? -10.645 -4.688 22.037 1.00 95.56 448 VAL A O 1
ATOM 3592 N N . ASN A 1 449 ? -12.024 -4.991 20.297 1.00 92.69 449 ASN A N 1
ATOM 3593 C CA . ASN A 1 449 ? -11.737 -3.697 19.684 1.00 92.69 449 ASN A CA 1
ATOM 3594 C C . ASN A 1 449 ? -12.054 -2.540 20.643 1.00 92.69 449 ASN A C 1
ATOM 3596 O O . ASN A 1 449 ? -11.251 -1.626 20.825 1.00 92.69 449 ASN A O 1
ATOM 3600 N N . ILE A 1 450 ? -13.217 -2.594 21.296 1.00 91.31 450 ILE A N 1
ATOM 3601 C CA . ILE A 1 450 ? -13.631 -1.601 22.295 1.00 91.31 450 ILE A CA 1
ATOM 3602 C C . ILE A 1 450 ? -12.643 -1.581 23.458 1.00 91.31 450 ILE A C 1
ATOM 3604 O O . ILE A 1 450 ? -12.150 -0.515 23.828 1.00 91.31 450 ILE A O 1
ATOM 3608 N N . PHE A 1 451 ? -12.328 -2.757 23.997 1.00 95.00 451 PHE A N 1
ATOM 3609 C CA . PHE A 1 451 ? -11.393 -2.910 25.101 1.00 95.00 451 PHE A CA 1
ATOM 3610 C C . PHE A 1 451 ? -10.033 -2.281 24.780 1.00 95.00 451 PHE A C 1
ATOM 3612 O O . PHE A 1 451 ? -9.545 -1.461 25.552 1.00 95.00 451 PHE A O 1
ATOM 3619 N N . VAL A 1 452 ? -9.465 -2.564 23.604 1.00 93.19 452 VAL A N 1
ATOM 3620 C CA . VAL A 1 452 ? -8.207 -1.961 23.132 1.00 93.19 452 VAL A CA 1
ATOM 3621 C C . VAL A 1 452 ? -8.330 -0.445 22.978 1.00 93.19 452 VAL A C 1
ATOM 3623 O O . VAL A 1 452 ? -7.452 0.301 23.419 1.00 93.19 452 VAL A O 1
ATOM 3626 N N . ASN A 1 453 ? -9.432 0.042 22.407 1.00 88.56 453 ASN A N 1
ATOM 3627 C CA . ASN A 1 453 ? -9.657 1.475 22.231 1.00 88.56 453 ASN A CA 1
ATOM 3628 C C . ASN A 1 453 ? -9.729 2.228 23.563 1.00 88.56 453 ASN A C 1
ATOM 3630 O O . ASN A 1 453 ? -9.238 3.353 23.644 1.00 88.56 453 ASN A O 1
ATOM 3634 N N . MET A 1 454 ? -10.230 1.610 24.634 1.00 91.31 454 MET A N 1
ATOM 3635 C CA . MET A 1 454 ? -10.248 2.236 25.958 1.00 91.31 454 MET A CA 1
ATOM 3636 C C . MET A 1 454 ? -8.844 2.532 26.516 1.00 91.31 454 MET A C 1
ATOM 3638 O O . MET A 1 454 ? -8.655 3.534 27.209 1.00 91.31 454 MET A O 1
ATOM 3642 N N . PHE A 1 455 ? -7.833 1.722 26.182 1.00 87.81 455 PHE A N 1
ATOM 3643 C CA . PHE A 1 455 ? -6.435 2.024 26.523 1.00 87.81 455 PHE A CA 1
ATOM 3644 C C . PHE A 1 455 ? -5.872 3.186 25.701 1.00 87.81 455 PHE A C 1
ATOM 3646 O O . PHE A 1 455 ? -4.925 3.848 26.128 1.00 87.81 455 PHE A O 1
ATOM 3653 N N . ASN A 1 456 ? -6.454 3.452 24.530 1.00 80.56 456 ASN A N 1
ATOM 3654 C CA . ASN A 1 456 ? -5.932 4.419 23.578 1.00 80.56 456 ASN A CA 1
ATOM 3655 C C . ASN A 1 456 ? -6.391 5.862 23.804 1.00 80.56 456 ASN A C 1
ATOM 3657 O O . ASN A 1 456 ? -5.793 6.772 23.222 1.00 80.56 456 ASN A O 1
ATOM 3661 N N . VAL A 1 457 ? -7.405 6.076 24.645 1.00 77.81 457 VAL A N 1
ATOM 3662 C CA . VAL A 1 457 ? -8.005 7.392 24.896 1.00 77.81 457 VAL A CA 1
ATOM 3663 C C . VAL A 1 457 ? -7.692 7.868 26.321 1.00 77.81 457 VAL A C 1
ATOM 3665 O O . VAL A 1 457 ? -7.663 7.092 27.280 1.00 77.81 457 VAL A O 1
ATOM 3668 N N . SER A 1 458 ? -7.439 9.170 26.483 1.00 64.69 458 SER A N 1
ATOM 3669 C CA . SER A 1 458 ? -7.168 9.807 27.786 1.00 64.69 458 SER A CA 1
ATOM 3670 C C . SER A 1 458 ? -8.396 9.822 28.710 1.00 64.69 458 SER A C 1
ATOM 3672 O O . SER A 1 458 ? -8.259 9.723 29.929 1.00 64.69 458 SER A O 1
ATOM 3674 N N . LEU A 1 459 ? -9.586 9.888 28.118 1.00 70.94 459 LEU A N 1
ATOM 3675 C CA . LEU A 1 459 ? -10.900 9.805 28.751 1.00 70.94 459 LEU A CA 1
ATOM 3676 C C . LEU A 1 459 ? -11.746 8.861 27.886 1.00 70.94 459 LEU A C 1
ATOM 3678 O O . LEU A 1 459 ? -12.285 9.305 26.876 1.00 70.94 459 LEU A O 1
ATOM 3682 N N . PRO A 1 460 ? -11.752 7.551 28.172 1.00 73.44 460 PRO A N 1
ATOM 3683 C CA . PRO A 1 460 ? -12.489 6.604 27.353 1.00 73.44 460 PRO A CA 1
ATOM 3684 C C . PRO A 1 460 ? -13.992 6.826 27.539 1.00 73.44 460 PRO A C 1
ATOM 3686 O O . PRO A 1 460 ? -14.535 6.487 28.587 1.00 73.44 460 PRO A O 1
ATOM 3689 N N . ASP A 1 461 ? -14.651 7.372 26.519 1.00 70.31 461 ASP A N 1
ATOM 3690 C CA . ASP A 1 461 ? -16.100 7.247 26.386 1.00 70.31 461 ASP A CA 1
ATOM 3691 C C . ASP A 1 461 ? -16.401 5.825 25.925 1.00 70.31 461 ASP A C 1
ATOM 3693 O O . ASP A 1 461 ? -15.890 5.366 24.899 1.00 70.31 461 ASP A O 1
ATOM 3697 N N . ALA A 1 462 ? -17.206 5.108 26.705 1.00 63.56 462 ALA A N 1
ATOM 3698 C CA . ALA A 1 462 ? -17.728 3.821 26.289 1.00 63.56 462 ALA A CA 1
ATOM 3699 C C . ALA A 1 462 ? -18.807 4.073 25.218 1.00 63.56 462 ALA A C 1
ATOM 3701 O O . ALA A 1 462 ? -19.754 4.817 25.478 1.00 63.56 462 ALA A O 1
ATOM 3702 N N . PRO A 1 463 ? -18.694 3.490 24.013 1.00 73.25 463 PRO A N 1
ATOM 3703 C CA . PRO A 1 463 ? -19.741 3.618 23.004 1.00 73.25 463 PRO A CA 1
ATOM 3704 C C . PRO A 1 463 ? -21.125 3.194 23.532 1.00 73.25 463 PRO A C 1
ATOM 3706 O O . PRO A 1 463 ? -21.243 2.460 24.514 1.00 73.25 463 PRO A O 1
ATOM 3709 N N . ALA A 1 464 ? -22.201 3.657 22.891 1.00 72.50 464 ALA A N 1
ATOM 3710 C CA . ALA A 1 464 ? -23.553 3.209 23.226 1.00 72.50 464 ALA A CA 1
ATOM 3711 C C . ALA A 1 464 ? -23.653 1.688 23.014 1.00 72.50 464 ALA A C 1
ATOM 3713 O O . ALA A 1 464 ? -23.449 1.196 21.904 1.00 72.50 464 ALA A O 1
ATOM 3714 N N . PHE A 1 465 ? -23.915 0.946 24.090 1.00 82.75 465 PHE A N 1
ATOM 3715 C CA . PHE A 1 465 ? -23.832 -0.511 24.102 1.00 82.75 465 PHE A CA 1
ATOM 3716 C C . PHE A 1 465 ? -25.097 -1.160 24.634 1.00 82.75 465 PHE A C 1
ATOM 3718 O O . PHE A 1 465 ? -25.805 -0.614 25.481 1.00 82.75 465 PHE A O 1
ATOM 3725 N N . THR A 1 466 ? -25.312 -2.401 24.206 1.00 90.88 466 THR A N 1
ATOM 3726 C CA . THR A 1 466 ? -26.225 -3.304 24.897 1.00 90.88 466 THR A CA 1
ATOM 3727 C C . THR A 1 466 ? -25.675 -3.631 26.288 1.00 90.88 466 THR A C 1
ATOM 3729 O O . THR A 1 466 ? -24.462 -3.654 26.516 1.00 90.88 466 THR A O 1
ATOM 3732 N N . LEU A 1 467 ? -26.571 -3.912 27.236 1.00 91.19 467 LEU A N 1
ATOM 3733 C CA . LEU A 1 467 ? -26.194 -4.238 28.615 1.00 91.19 467 LEU A CA 1
ATOM 3734 C C . LEU A 1 467 ? -25.227 -5.433 28.679 1.00 91.19 467 LEU A C 1
ATOM 3736 O O . LEU A 1 467 ? -24.259 -5.399 29.434 1.00 91.19 467 LEU A O 1
ATOM 3740 N N . GLN A 1 468 ? -25.450 -6.453 27.845 1.00 92.31 468 GLN A N 1
ATOM 3741 C CA . GLN A 1 468 ? -24.598 -7.646 27.785 1.00 92.31 468 GLN A CA 1
ATOM 3742 C C . GLN A 1 468 ? -23.158 -7.318 27.380 1.00 92.31 468 GLN A C 1
ATOM 3744 O O . GLN A 1 468 ? -22.215 -7.842 27.968 1.00 92.31 468 GLN A O 1
ATOM 3749 N N . LYS A 1 469 ? -22.968 -6.397 26.427 1.00 93.31 469 LYS A N 1
ATOM 3750 C CA . LYS A 1 469 ? -21.628 -5.952 26.026 1.00 93.31 469 LYS A CA 1
ATOM 3751 C C . LYS A 1 469 ? -20.922 -5.193 27.147 1.00 93.31 469 LYS A C 1
ATOM 3753 O O . LYS A 1 469 ? -19.735 -5.416 27.359 1.00 93.31 469 LYS A O 1
ATOM 3758 N N . VAL A 1 470 ? -21.633 -4.346 27.898 1.00 94.81 470 VAL A N 1
ATOM 3759 C CA . VAL A 1 470 ? -21.052 -3.634 29.055 1.00 94.81 470 VAL A CA 1
ATOM 3760 C C . VAL A 1 470 ? -20.661 -4.603 30.169 1.00 94.81 470 VAL A C 1
ATOM 3762 O O . VAL A 1 470 ? -19.582 -4.465 30.740 1.00 94.81 470 VAL A O 1
ATOM 3765 N N . ILE A 1 471 ? -21.496 -5.611 30.440 1.00 94.94 471 ILE A N 1
ATOM 3766 C CA . ILE A 1 471 ? -21.189 -6.684 31.394 1.00 94.94 471 ILE A CA 1
ATOM 3767 C C . ILE A 1 471 ? -19.914 -7.425 30.978 1.00 94.94 471 ILE A C 1
ATOM 3769 O O . ILE A 1 471 ? -18.970 -7.494 31.763 1.00 94.94 471 ILE A O 1
ATOM 3773 N N . ALA A 1 472 ? -19.850 -7.900 29.733 1.00 95.06 472 ALA A N 1
ATOM 3774 C CA . ALA A 1 472 ? -18.692 -8.631 29.226 1.00 95.06 472 ALA A CA 1
ATOM 3775 C C . ALA A 1 472 ? -17.415 -7.768 29.229 1.00 95.06 472 ALA A C 1
ATOM 3777 O O . ALA A 1 472 ? -16.331 -8.252 29.552 1.00 95.06 472 ALA A O 1
ATOM 3778 N N . LEU A 1 473 ? -17.535 -6.472 28.919 1.00 95.81 473 LEU A N 1
ATOM 3779 C CA . LEU A 1 473 ? -16.419 -5.528 28.975 1.00 95.81 473 LEU A CA 1
ATOM 3780 C C . LEU A 1 473 ? -15.915 -5.325 30.408 1.00 95.81 473 LEU A C 1
ATOM 3782 O O . LEU A 1 473 ? -14.707 -5.276 30.626 1.00 95.81 473 LEU A O 1
ATOM 3786 N N . TRP A 1 474 ? -16.820 -5.237 31.387 1.00 95.88 474 TRP A N 1
ATOM 3787 C CA . TRP A 1 474 ? -16.449 -5.151 32.800 1.00 95.88 474 TRP A CA 1
ATOM 3788 C C . TRP A 1 474 ? -15.694 -6.412 33.227 1.00 95.88 474 TRP A C 1
ATOM 3790 O O . TRP A 1 474 ? -14.593 -6.310 33.770 1.00 95.88 474 TRP A O 1
ATOM 3800 N N . GLU A 1 475 ? -16.234 -7.596 32.940 1.00 95.62 475 GLU A N 1
ATOM 3801 C CA . GLU A 1 475 ? -15.586 -8.871 33.267 1.00 95.62 475 GLU A CA 1
ATOM 3802 C C . GLU A 1 475 ? -14.188 -8.975 32.646 1.00 95.62 475 GLU A C 1
ATOM 3804 O O . GLU A 1 475 ? -13.241 -9.410 33.306 1.00 95.62 475 GLU A O 1
ATOM 3809 N N . LEU A 1 476 ? -14.025 -8.495 31.409 1.00 96.44 476 LEU A N 1
ATOM 3810 C CA . LEU A 1 476 ? -12.726 -8.412 30.752 1.00 96.44 476 LEU A CA 1
ATOM 3811 C C . LEU A 1 476 ? -11.783 -7.438 31.477 1.00 96.44 476 LEU A C 1
ATOM 3813 O O . LEU A 1 476 ? -10.627 -7.778 31.733 1.00 96.44 476 LEU A O 1
ATOM 3817 N N . CYS A 1 477 ? -12.266 -6.255 31.864 1.00 96.50 477 CYS A N 1
ATOM 3818 C CA . CYS A 1 477 ? -11.474 -5.287 32.620 1.00 96.50 477 CYS A CA 1
ATOM 3819 C C . CYS A 1 477 ? -10.960 -5.857 33.946 1.00 96.50 477 CYS A C 1
ATOM 3821 O O . CYS A 1 477 ? -9.799 -5.643 34.286 1.00 96.50 477 CYS A O 1
ATOM 3823 N N . GLU A 1 478 ? -11.781 -6.599 34.681 1.00 95.56 478 GLU A N 1
ATOM 3824 C CA . GLU A 1 478 ? -11.362 -7.236 35.932 1.00 95.56 478 GLU A CA 1
ATOM 3825 C C . GLU A 1 478 ? -10.414 -8.408 35.712 1.00 95.56 478 GLU A C 1
ATOM 3827 O O . GLU A 1 478 ? -9.420 -8.520 36.426 1.00 95.56 478 GLU A O 1
ATOM 3832 N N . LYS A 1 479 ? -10.680 -9.250 34.704 1.00 96.06 479 LYS A N 1
ATOM 3833 C CA . LYS A 1 479 ? -9.822 -10.389 34.347 1.00 96.06 479 LYS A CA 1
ATOM 3834 C C . LYS A 1 479 ? -8.383 -9.956 34.076 1.00 96.06 479 LYS A C 1
ATOM 3836 O O . LYS A 1 479 ? -7.453 -10.682 34.410 1.00 96.06 479 LYS A O 1
ATOM 3841 N N . PHE A 1 480 ? -8.211 -8.780 33.479 1.00 96.56 480 PHE A N 1
ATOM 3842 C CA . PHE A 1 480 ? -6.902 -8.191 33.207 1.00 96.56 480 PHE A CA 1
ATOM 3843 C C . PHE A 1 480 ? -6.478 -7.154 34.250 1.00 96.56 480 PHE A C 1
ATOM 3845 O O . PHE A 1 480 ? -5.509 -6.444 34.018 1.00 96.56 480 PHE A O 1
ATOM 3852 N N . GLU A 1 481 ? -7.154 -7.042 35.393 1.00 97.00 481 GLU A N 1
ATOM 3853 C CA . GLU A 1 481 ? -6.803 -6.095 36.463 1.00 97.00 481 GLU A CA 1
ATOM 3854 C C . GLU A 1 481 ? -6.587 -4.662 35.934 1.00 97.00 481 GLU A C 1
ATOM 3856 O O . GLU A 1 481 ? -5.551 -4.019 36.136 1.00 97.00 481 GLU A O 1
ATOM 3861 N N . CYS A 1 482 ? -7.549 -4.175 35.153 1.00 96.50 482 CYS A N 1
ATOM 3862 C CA . CYS A 1 482 ? -7.482 -2.849 34.563 1.00 96.50 482 CYS A CA 1
ATOM 3863 C C . CYS A 1 482 ? -7.479 -1.753 35.634 1.00 96.50 482 CYS A C 1
ATOM 3865 O O . CYS A 1 482 ? -8.074 -1.865 36.705 1.00 96.50 482 CYS A O 1
ATOM 3867 N N . SER A 1 483 ? -6.835 -0.640 35.302 1.00 95.44 483 SER A N 1
ATOM 3868 C CA . SER A 1 483 ? -6.773 0.551 36.135 1.00 95.44 483 SER A CA 1
ATOM 3869 C C . SER A 1 483 ? -8.174 1.059 36.470 1.00 95.44 483 SER A C 1
ATOM 3871 O O . SER A 1 483 ? -9.106 0.982 35.663 1.00 95.44 483 SER A O 1
ATOM 3873 N N . ARG A 1 484 ? -8.301 1.667 37.653 1.00 94.06 484 ARG A N 1
ATOM 3874 C CA . ARG A 1 484 ? -9.565 2.221 38.155 1.00 94.06 484 ARG A CA 1
ATOM 3875 C C . ARG A 1 484 ? -10.237 3.173 37.162 1.00 94.06 484 ARG A C 1
ATOM 3877 O O . ARG A 1 484 ? -11.450 3.146 37.041 1.00 94.06 484 ARG A O 1
ATOM 3884 N N . ARG A 1 485 ? -9.453 3.929 36.384 1.00 93.62 485 ARG A N 1
ATOM 3885 C CA . ARG A 1 485 ? -9.947 4.807 35.310 1.00 93.62 485 ARG A CA 1
ATOM 3886 C C . ARG A 1 485 ? -10.796 4.056 34.278 1.00 93.62 485 ARG A C 1
ATOM 3888 O O . ARG A 1 485 ? -11.844 4.551 33.882 1.00 93.62 485 ARG A O 1
ATOM 3895 N N . LEU A 1 486 ? -10.334 2.889 33.825 1.00 92.94 486 LEU A N 1
ATOM 3896 C CA . LEU A 1 486 ? -11.051 2.084 32.833 1.00 92.94 486 LEU A CA 1
ATOM 3897 C C . LEU A 1 486 ? -12.305 1.463 33.448 1.00 92.94 486 LEU A C 1
ATOM 3899 O O . LEU A 1 486 ? -13.374 1.524 32.851 1.00 92.94 486 LEU A O 1
ATOM 3903 N N . ILE A 1 487 ? -12.182 0.937 34.670 1.00 94.50 487 ILE A N 1
ATOM 3904 C CA . ILE A 1 487 ? -13.310 0.359 35.407 1.00 94.50 487 ILE A CA 1
ATOM 3905 C C . ILE A 1 487 ? -14.396 1.416 35.648 1.00 94.50 487 ILE A C 1
ATOM 3907 O O . ILE A 1 487 ? -15.565 1.151 35.393 1.00 94.50 487 ILE A O 1
ATOM 3911 N N . ASP A 1 488 ? -14.031 2.624 36.078 1.00 93.31 488 ASP A N 1
ATOM 3912 C CA . ASP A 1 488 ? -14.983 3.709 36.335 1.00 93.31 488 ASP A CA 1
ATOM 3913 C C . ASP A 1 488 ? -15.709 4.150 35.050 1.00 93.31 488 ASP A C 1
ATOM 3915 O O . ASP A 1 488 ? -16.905 4.431 35.096 1.00 93.31 488 ASP A O 1
ATOM 3919 N N . ALA A 1 489 ? -15.040 4.129 33.889 1.00 92.38 489 ALA A N 1
ATOM 3920 C CA . ALA A 1 489 ? -15.684 4.396 32.600 1.00 92.38 489 ALA A CA 1
ATOM 3921 C C . ALA A 1 489 ? -16.750 3.339 32.251 1.00 92.38 489 ALA A C 1
ATOM 3923 O O . ALA A 1 489 ? -17.874 3.690 31.892 1.00 92.38 489 ALA A O 1
ATOM 3924 N N . VAL A 1 490 ? -16.442 2.048 32.429 1.00 94.31 490 VAL A N 1
ATOM 3925 C CA . VAL A 1 490 ? -17.419 0.961 32.217 1.00 94.31 490 VAL A CA 1
ATOM 3926 C C . VAL A 1 490 ? -18.569 1.051 33.225 1.00 94.31 490 VAL A C 1
ATOM 3928 O O . VAL A 1 490 ? -19.730 0.866 32.863 1.00 94.31 490 VAL A O 1
ATOM 3931 N N . ARG A 1 491 ? -18.273 1.396 34.484 1.00 94.44 491 ARG A N 1
ATOM 3932 C CA . ARG A 1 491 ? -19.286 1.599 35.529 1.00 94.44 491 ARG A CA 1
ATOM 3933 C C . ARG A 1 491 ? -20.236 2.738 35.193 1.00 94.44 491 ARG A C 1
ATOM 3935 O O . ARG A 1 491 ? -21.438 2.567 35.357 1.00 94.44 491 ARG A O 1
ATOM 3942 N N . ASN A 1 492 ? -19.729 3.870 34.712 1.00 92.75 492 ASN A N 1
ATOM 3943 C CA . ASN A 1 492 ? -20.574 4.987 34.295 1.00 92.75 492 ASN A CA 1
ATOM 3944 C C . ASN A 1 492 ? -21.508 4.570 33.156 1.00 92.75 492 ASN A C 1
ATOM 3946 O O . ASN A 1 492 ? -22.707 4.822 33.243 1.00 92.75 492 ASN A O 1
ATOM 3950 N N . GLN A 1 493 ? -21.003 3.822 32.173 1.00 92.31 493 GLN A N 1
ATOM 3951 C CA . GLN A 1 493 ? -21.846 3.290 31.102 1.00 92.31 493 GLN A CA 1
ATOM 3952 C C . GLN A 1 493 ? -22.922 2.336 31.623 1.00 92.31 493 GLN A C 1
ATOM 3954 O O . GLN A 1 493 ? -24.070 2.389 31.188 1.00 92.31 493 GLN A O 1
ATOM 3959 N N . MET A 1 494 ? -22.575 1.490 32.595 1.00 94.88 494 MET A N 1
ATOM 3960 C CA . MET A 1 494 ? -23.537 0.605 33.245 1.00 94.88 494 MET A CA 1
ATOM 3961 C C . MET A 1 494 ? -24.682 1.395 33.882 1.00 94.88 494 MET A C 1
ATOM 3963 O O . MET A 1 494 ? -25.835 1.011 33.719 1.00 94.88 494 MET A O 1
ATOM 3967 N N . LYS A 1 495 ? -24.380 2.510 34.565 1.00 94.56 495 LYS A N 1
ATOM 3968 C CA . LYS A 1 495 ? -25.389 3.374 35.200 1.00 94.56 495 LYS A CA 1
ATOM 3969 C C . LYS A 1 495 ? -26.372 3.953 34.195 1.00 94.56 495 LYS A C 1
ATOM 3971 O O . LYS A 1 495 ? -27.571 3.969 34.452 1.00 94.56 495 LYS A O 1
ATOM 3976 N N . GLU A 1 496 ? -25.869 4.391 33.047 1.00 93.31 496 GLU A N 1
ATOM 3977 C CA . GLU A 1 496 ? -26.701 4.953 31.984 1.00 93.31 496 GLU A CA 1
ATOM 3978 C C . GLU A 1 496 ? -27.657 3.927 31.362 1.00 93.31 496 GLU A C 1
ATOM 3980 O O . GLU A 1 496 ? -28.698 4.309 30.836 1.00 93.31 496 GLU A O 1
ATOM 3985 N N . LEU A 1 497 ? -27.333 2.632 31.456 1.00 92.31 497 LEU A N 1
ATOM 3986 C CA . LEU A 1 497 ? -28.152 1.530 30.945 1.00 92.31 497 LEU A CA 1
ATOM 3987 C C . LEU A 1 497 ? -29.108 0.924 31.987 1.00 92.31 497 LEU A C 1
ATOM 3989 O O . LEU A 1 497 ? -29.838 -0.009 31.650 1.00 92.31 497 LEU A O 1
ATOM 3993 N N . ILE A 1 498 ? -29.102 1.406 33.236 1.00 94.44 498 ILE A N 1
ATOM 3994 C CA . ILE A 1 498 ? -30.006 0.924 34.295 1.00 94.44 498 ILE A CA 1
ATOM 3995 C C . ILE A 1 498 ? -31.486 1.182 33.964 1.00 94.44 498 ILE A C 1
ATOM 3997 O O . ILE A 1 498 ? -32.279 0.255 34.160 1.00 94.44 498 ILE A O 1
ATOM 4001 N N . PRO A 1 499 ? -31.900 2.382 33.502 1.00 92.81 499 PRO A N 1
ATOM 4002 C CA . PRO A 1 499 ? -33.313 2.665 33.271 1.00 92.81 499 PRO A CA 1
ATOM 4003 C C . PRO A 1 499 ? -33.946 1.674 32.285 1.00 92.81 499 PRO A C 1
ATOM 4005 O O . PRO A 1 499 ? -33.468 1.502 31.167 1.00 92.81 499 PRO A O 1
ATOM 4008 N N . GLY A 1 500 ? -35.024 1.009 32.710 1.00 89.00 500 GLY A N 1
ATOM 4009 C CA . GLY A 1 500 ? -35.720 -0.017 31.924 1.00 89.00 500 GLY A CA 1
ATOM 4010 C C . GLY A 1 500 ? -35.073 -1.409 31.955 1.00 89.00 500 GLY A C 1
ATOM 4011 O O . GLY A 1 500 ? -35.613 -2.347 31.369 1.00 89.00 500 GLY A O 1
ATOM 4012 N N . ARG A 1 501 ? -33.930 -1.577 32.635 1.00 92.31 501 ARG A N 1
ATOM 4013 C CA . ARG A 1 501 ? -33.214 -2.859 32.793 1.00 92.31 501 ARG A CA 1
ATOM 4014 C C . ARG A 1 501 ? -32.899 -3.173 34.257 1.00 92.31 501 ARG A C 1
ATOM 4016 O O . ARG A 1 501 ? -32.000 -3.964 34.548 1.00 92.31 501 ARG A O 1
ATOM 4023 N N . GLU A 1 502 ? -33.641 -2.583 35.191 1.00 94.31 502 GLU A N 1
ATOM 4024 C CA . GLU A 1 502 ? -33.318 -2.571 36.617 1.00 94.31 502 GLU A CA 1
ATOM 4025 C C . GLU A 1 502 ? -33.187 -3.993 37.177 1.00 94.31 502 GLU A C 1
ATOM 4027 O O . GLU A 1 502 ? -32.171 -4.333 37.772 1.00 94.31 502 GLU A O 1
ATOM 4032 N N . TRP A 1 503 ? -34.155 -4.879 36.927 1.00 95.06 503 TRP A N 1
ATOM 4033 C CA . TRP A 1 503 ? -34.096 -6.255 37.440 1.00 95.06 503 TRP A CA 1
ATOM 4034 C C . TRP A 1 503 ? -32.913 -7.061 36.904 1.00 95.06 503 TRP A C 1
ATOM 4036 O O . TRP A 1 503 ? -32.268 -7.774 37.675 1.00 95.06 503 TRP A O 1
ATOM 4046 N N . THR A 1 504 ? -32.598 -6.932 35.615 1.00 94.50 504 THR A N 1
ATOM 4047 C CA . THR A 1 504 ? -31.451 -7.612 35.001 1.00 94.50 504 THR A CA 1
ATOM 4048 C C . THR A 1 504 ? -30.153 -7.178 35.674 1.00 94.50 504 THR A C 1
ATOM 4050 O O . THR A 1 504 ? -29.346 -8.019 36.077 1.00 94.50 504 THR A O 1
ATOM 4053 N N . VAL A 1 505 ? -29.983 -5.866 35.873 1.00 95.81 505 VAL A N 1
ATOM 4054 C CA . VAL A 1 505 ? -28.796 -5.312 36.533 1.00 95.81 505 VAL A CA 1
ATOM 4055 C C . VAL A 1 505 ? -28.765 -5.667 38.021 1.00 95.81 505 VAL A C 1
ATOM 4057 O O . VAL A 1 505 ? -27.698 -6.002 38.526 1.00 95.81 505 VAL A O 1
ATOM 4060 N N . LEU A 1 506 ? -29.905 -5.683 38.723 1.00 96.75 506 LEU A N 1
ATOM 4061 C CA . LEU A 1 506 ? -29.979 -6.065 40.140 1.00 96.75 506 LEU A CA 1
ATOM 4062 C C . LEU A 1 506 ? -29.572 -7.525 40.355 1.00 96.75 506 LEU A C 1
ATOM 4064 O O . LEU A 1 506 ? -28.829 -7.838 41.284 1.00 96.75 506 LEU A O 1
ATOM 4068 N N . ILE A 1 507 ? -30.037 -8.424 39.484 1.00 95.94 507 ILE A N 1
ATOM 4069 C CA . ILE A 1 507 ? -29.681 -9.846 39.528 1.00 95.94 507 ILE A CA 1
ATOM 4070 C C . ILE A 1 507 ? -28.194 -10.030 39.236 1.00 95.94 507 ILE A C 1
ATOM 4072 O O . ILE A 1 507 ? -27.519 -10.771 39.955 1.00 95.94 507 ILE A O 1
ATOM 4076 N N . TYR A 1 508 ? -27.668 -9.337 38.225 1.00 95.81 508 TYR A N 1
ATOM 4077 C CA . TYR A 1 508 ? -26.240 -9.337 37.921 1.00 95.81 508 TYR A CA 1
ATOM 4078 C C . TYR A 1 508 ? -25.404 -8.818 39.105 1.00 95.81 508 TYR A C 1
ATOM 4080 O O . TYR A 1 508 ? -24.478 -9.499 39.554 1.00 95.81 508 TYR A O 1
ATOM 4088 N N . ALA A 1 509 ? -25.786 -7.676 39.683 1.00 96.88 509 ALA A N 1
ATOM 4089 C CA . ALA A 1 509 ? -25.144 -7.095 40.858 1.00 96.88 509 ALA A CA 1
ATOM 4090 C C . ALA A 1 509 ? -25.165 -8.064 42.048 1.00 96.88 509 ALA A C 1
ATOM 4092 O O . ALA A 1 509 ? -24.143 -8.255 42.705 1.00 96.88 509 ALA A O 1
ATOM 4093 N N . GLY A 1 510 ? -26.292 -8.745 42.276 1.00 96.62 510 GLY A N 1
ATOM 4094 C CA . GLY A 1 510 ? -26.439 -9.740 43.334 1.00 96.62 510 GLY A CA 1
ATOM 4095 C C . GLY A 1 510 ? -25.523 -10.946 43.138 1.00 96.62 510 GLY A C 1
ATOM 4096 O O . GLY A 1 510 ? -24.820 -11.338 44.069 1.00 96.62 510 GLY A O 1
ATOM 4097 N N . LYS A 1 511 ? -25.460 -11.505 41.922 1.00 95.38 511 LYS A N 1
ATOM 4098 C CA . LYS A 1 511 ? -24.539 -12.611 41.592 1.00 95.38 511 LYS A CA 1
ATOM 4099 C C . LYS A 1 511 ? -23.081 -12.242 41.881 1.00 95.38 511 LYS A C 1
ATOM 4101 O O . LYS A 1 511 ? -22.330 -13.079 42.378 1.00 95.38 511 LYS A O 1
ATOM 4106 N N . ARG A 1 512 ? -22.708 -10.985 41.628 1.00 94.88 512 ARG A N 1
ATOM 4107 C CA . ARG A 1 512 ? -21.361 -10.448 41.863 1.00 94.88 512 ARG A CA 1
ATOM 4108 C C . ARG A 1 512 ? -21.131 -9.882 43.265 1.00 94.88 512 ARG A C 1
ATOM 4110 O O . ARG A 1 512 ? -19.996 -9.576 43.607 1.00 94.88 512 ARG A O 1
ATOM 4117 N N . LYS A 1 513 ? -22.181 -9.779 44.087 1.00 96.12 513 LYS A N 1
ATOM 4118 C CA . LYS A 1 513 ? -22.170 -9.126 45.408 1.00 96.12 513 LYS A CA 1
ATOM 4119 C C . LYS A 1 513 ? -21.724 -7.652 45.350 1.00 96.12 513 LYS A C 1
ATOM 4121 O O . LYS A 1 513 ? -21.131 -7.142 46.295 1.00 96.12 513 LYS A O 1
ATOM 4126 N N . GLU A 1 514 ? -22.035 -6.960 44.257 1.00 96.75 514 GLU A N 1
ATOM 4127 C CA . GLU A 1 514 ? -21.695 -5.549 44.031 1.00 96.75 514 GLU A CA 1
ATOM 4128 C C . GLU A 1 514 ? -22.770 -4.637 44.641 1.00 96.75 514 GLU A C 1
ATOM 4130 O O . GLU A 1 514 ? -23.712 -4.218 43.965 1.00 96.75 514 GLU A O 1
ATOM 4135 N N . VAL A 1 515 ? -22.644 -4.342 45.939 1.00 96.81 515 VAL A N 1
ATOM 4136 C CA . VAL A 1 515 ? -23.652 -3.587 46.713 1.00 96.81 515 VAL A CA 1
ATOM 4137 C C . VAL A 1 515 ? -23.946 -2.214 46.105 1.00 96.81 515 VAL A C 1
ATOM 4139 O O . VAL A 1 515 ? -25.112 -1.864 45.945 1.00 96.81 515 VAL A O 1
ATOM 4142 N N . TRP A 1 516 ? -22.917 -1.468 45.690 1.00 96.00 516 TRP A N 1
ATOM 4143 C CA . TRP A 1 516 ? -23.095 -0.133 45.105 1.00 96.00 516 TRP A CA 1
ATOM 4144 C C . TRP A 1 516 ? -23.932 -0.168 43.816 1.00 96.00 516 TRP A C 1
ATOM 4146 O O . TRP A 1 516 ? -24.737 0.730 43.580 1.00 96.00 516 TRP A O 1
ATOM 4156 N N . LEU A 1 517 ? -23.770 -1.210 42.989 1.00 96.88 517 LEU A N 1
ATOM 4157 C CA . LEU A 1 517 ? -24.528 -1.364 41.749 1.00 96.88 517 LEU A CA 1
ATOM 4158 C C . LEU A 1 517 ? -25.978 -1.733 42.067 1.00 96.88 517 LEU A C 1
ATOM 4160 O O . LEU A 1 517 ? -26.891 -1.185 41.460 1.00 96.88 517 LEU A O 1
ATOM 4164 N N . GLY A 1 518 ? -26.192 -2.605 43.058 1.00 97.56 518 GLY A N 1
ATOM 4165 C CA . GLY A 1 518 ? -27.530 -2.909 43.563 1.00 97.56 518 GLY A CA 1
ATOM 4166 C C . GLY A 1 518 ? -28.246 -1.661 44.088 1.00 97.56 518 GLY A C 1
ATOM 4167 O O . GLY A 1 518 ? -29.383 -1.405 43.701 1.00 97.56 518 GLY A O 1
ATOM 4168 N N . ALA A 1 519 ? -27.564 -0.837 44.886 1.00 97.69 519 ALA A N 1
ATOM 4169 C CA . ALA A 1 519 ? -28.100 0.431 45.375 1.00 97.69 519 ALA A CA 1
ATOM 4170 C C . ALA A 1 519 ? -28.440 1.392 44.224 1.00 97.69 519 ALA A C 1
ATOM 4172 O O . ALA A 1 519 ? -29.533 1.950 44.190 1.00 97.69 519 ALA A O 1
ATOM 4173 N N . GLU A 1 520 ? -27.549 1.551 43.242 1.00 97.75 520 GLU A N 1
ATOM 4174 C CA . GLU A 1 520 ? -27.791 2.431 42.093 1.00 97.75 520 GLU A CA 1
ATOM 4175 C C . GLU A 1 520 ? -28.993 1.986 41.248 1.00 97.75 520 GLU A C 1
ATOM 4177 O O . GLU A 1 520 ? -29.768 2.816 40.769 1.00 97.75 520 GLU A O 1
ATOM 4182 N N . VAL A 1 521 ? -29.190 0.674 41.104 1.00 97.06 521 VAL A N 1
ATOM 4183 C CA . VAL A 1 521 ? -30.380 0.124 40.454 1.00 97.06 521 VAL A CA 1
ATOM 4184 C C . VAL A 1 521 ? -31.647 0.485 41.218 1.00 97.06 521 VAL A C 1
ATOM 4186 O O . VAL A 1 521 ? -32.611 0.948 40.613 1.00 97.06 521 VAL A O 1
ATOM 4189 N N . LEU A 1 522 ? -31.640 0.316 42.542 1.00 97.00 522 LEU A N 1
ATOM 4190 C CA . LEU A 1 522 ? -32.796 0.618 43.386 1.00 97.00 522 LEU A CA 1
ATOM 4191 C C . LEU A 1 522 ? -33.177 2.105 43.322 1.00 97.00 522 LEU A C 1
ATOM 4193 O O . LEU A 1 522 ? -34.366 2.402 43.304 1.00 97.00 522 LEU A O 1
ATOM 4197 N N . LYS A 1 523 ? -32.212 3.029 43.176 1.00 96.69 523 LYS A N 1
ATOM 4198 C CA . LYS A 1 523 ? -32.489 4.471 42.976 1.00 96.69 523 LYS A CA 1
ATOM 4199 C C . LYS A 1 523 ? -33.279 4.771 41.700 1.00 96.69 523 LYS A C 1
ATOM 4201 O O . LYS A 1 523 ? -33.971 5.782 41.642 1.00 96.69 523 LYS A O 1
ATOM 4206 N N . ASN A 1 524 ? -33.150 3.925 40.678 1.00 95.38 524 ASN A N 1
ATOM 4207 C CA . ASN A 1 524 ? -33.850 4.062 39.397 1.00 95.38 524 ASN A CA 1
ATOM 4208 C C . ASN A 1 524 ? -35.153 3.248 39.343 1.00 95.38 524 ASN A C 1
ATOM 4210 O O . ASN A 1 524 ? -35.879 3.290 38.349 1.00 95.38 524 ASN A O 1
ATOM 4214 N N . MET A 1 525 ? -35.449 2.494 40.399 1.00 95.38 525 MET A N 1
ATOM 4215 C CA . MET A 1 525 ? -36.606 1.620 40.477 1.00 95.38 525 MET A CA 1
ATOM 4216 C C . MET A 1 525 ? -37.798 2.355 41.095 1.00 95.38 525 MET A C 1
ATOM 4218 O O . MET A 1 525 ? -37.652 3.351 41.799 1.00 95.38 525 MET A O 1
ATOM 4222 N N . ASN A 1 526 ? -39.002 1.861 40.826 1.00 94.06 526 ASN A N 1
ATOM 4223 C CA . ASN A 1 526 ? -40.220 2.308 41.492 1.00 94.06 526 ASN A CA 1
ATOM 4224 C C . ASN A 1 526 ? -41.111 1.101 41.818 1.00 94.06 526 ASN A C 1
ATOM 4226 O O . ASN A 1 526 ? -40.808 -0.029 41.421 1.00 94.06 526 ASN A O 1
ATOM 4230 N N . ALA A 1 527 ? -42.205 1.334 42.548 1.00 91.88 527 ALA A N 1
ATOM 4231 C CA . ALA A 1 527 ? -43.092 0.270 43.009 1.00 91.88 527 ALA A CA 1
ATOM 4232 C C . ALA A 1 527 ? -43.640 -0.578 41.852 1.00 91.88 527 ALA A C 1
ATOM 4234 O O . ALA A 1 527 ? -43.633 -1.811 41.926 1.00 91.88 527 ALA A O 1
ATOM 4235 N N . ASP A 1 528 ? -44.024 0.090 40.765 1.00 90.44 528 ASP A N 1
ATOM 4236 C CA . ASP A 1 528 ? -44.578 -0.540 39.572 1.00 90.44 528 ASP A CA 1
ATOM 4237 C C . ASP A 1 528 ? -43.524 -1.358 38.824 1.00 90.44 528 ASP A C 1
ATOM 4239 O O . ASP A 1 528 ? -43.789 -2.491 38.452 1.00 90.44 528 ASP A O 1
ATOM 4243 N N . ARG A 1 529 ? -42.294 -0.864 38.658 1.00 90.06 529 ARG A N 1
ATOM 4244 C CA . ARG A 1 529 ? -41.197 -1.624 38.028 1.00 90.06 529 ARG A CA 1
ATOM 4245 C C . ARG A 1 529 ? -40.731 -2.792 38.896 1.00 90.06 529 ARG A C 1
ATOM 4247 O O . ARG A 1 529 ? -40.299 -3.829 38.385 1.00 90.06 529 ARG A O 1
ATOM 4254 N N . PHE A 1 530 ? -40.813 -2.651 40.216 1.00 92.75 530 PHE A N 1
ATOM 4255 C CA . PHE A 1 530 ? -40.428 -3.708 41.140 1.00 92.75 530 PHE A CA 1
ATOM 4256 C C . PHE A 1 530 ? -41.444 -4.854 41.152 1.00 92.75 530 PHE A C 1
ATOM 4258 O O . PHE A 1 530 ? -41.069 -6.001 40.917 1.00 92.75 530 PHE A O 1
ATOM 4265 N N . ILE A 1 531 ? -42.725 -4.557 41.392 1.00 90.50 531 ILE A N 1
ATOM 4266 C CA . ILE A 1 531 ? -43.780 -5.574 41.538 1.00 90.50 531 ILE A CA 1
ATOM 4267 C C . ILE A 1 531 ? -44.413 -5.949 40.194 1.00 90.50 531 ILE A C 1
ATOM 4269 O O . ILE A 1 531 ? -44.840 -7.092 40.023 1.00 90.50 531 ILE A O 1
ATOM 4273 N N . GLY A 1 532 ? -44.490 -4.996 39.266 1.00 82.81 532 GLY A N 1
ATOM 4274 C CA . GLY A 1 532 ? -45.298 -5.064 38.056 1.00 82.81 532 GLY A CA 1
ATOM 4275 C C . GLY A 1 532 ? -45.000 -6.269 37.182 1.00 82.81 532 GLY A C 1
ATOM 4276 O O . GLY A 1 532 ? -43.872 -6.771 37.103 1.00 82.81 532 GLY A O 1
ATOM 4277 N N . ASP A 1 533 ? -46.062 -6.737 36.540 1.00 71.31 533 ASP A N 1
ATOM 4278 C CA . ASP A 1 533 ? -46.032 -7.864 35.629 1.00 71.31 533 ASP A CA 1
ATOM 4279 C C . ASP A 1 533 ? -45.537 -7.362 34.266 1.00 71.31 533 ASP A C 1
ATOM 4281 O O . ASP A 1 533 ? -46.196 -6.554 33.610 1.00 71.31 533 ASP A O 1
ATOM 4285 N N . PHE A 1 534 ? -44.363 -7.829 33.830 1.00 69.38 534 PHE A N 1
ATOM 4286 C CA . PHE A 1 534 ? -43.765 -7.455 32.536 1.00 69.38 534 PHE A CA 1
ATOM 4287 C C . PHE A 1 534 ? -44.590 -7.952 31.331 1.00 69.38 534 PHE A C 1
ATOM 4289 O O . PHE A 1 534 ? -44.272 -7.643 30.184 1.00 69.38 534 PHE A O 1
ATOM 4296 N N . SER A 1 535 ? -45.668 -8.696 31.593 1.00 59.97 535 SER A N 1
ATOM 4297 C CA . SER A 1 535 ? -46.535 -9.340 30.614 1.00 59.97 535 SER A CA 1
ATOM 4298 C C . SER A 1 535 ? -47.384 -8.365 29.783 1.00 59.97 535 SER A C 1
ATOM 4300 O O . SER A 1 535 ? -47.890 -8.779 28.741 1.00 59.97 535 SER A O 1
ATOM 4302 N N . GLN A 1 536 ? -47.548 -7.094 30.191 1.00 51.28 536 GLN A N 1
ATOM 4303 C CA . GLN A 1 536 ? -48.506 -6.185 29.533 1.00 51.28 536 GLN A CA 1
ATOM 4304 C C . GLN A 1 536 ? -47.981 -4.821 29.049 1.00 51.28 536 GLN A C 1
ATOM 4306 O O . GLN A 1 536 ? -48.685 -4.199 28.256 1.00 51.28 536 GLN A O 1
ATOM 4311 N N . SER A 1 537 ? -46.803 -4.326 29.455 1.00 46.88 537 SER A N 1
ATOM 4312 C CA . SER A 1 537 ? -46.543 -2.873 29.345 1.00 46.88 537 SER A CA 1
ATOM 4313 C C . SER A 1 537 ? -45.536 -2.358 28.312 1.00 46.88 537 SER A C 1
ATOM 4315 O O . SER A 1 537 ? -45.480 -1.144 28.170 1.00 46.88 537 SER A O 1
ATOM 4317 N N . HIS A 1 538 ? -44.796 -3.165 27.544 1.00 50.22 538 HIS A N 1
ATOM 4318 C CA . HIS A 1 538 ? -43.875 -2.589 26.545 1.00 50.22 538 HIS A CA 1
ATOM 4319 C C . HIS A 1 538 ? -43.931 -3.325 25.201 1.00 50.22 538 HIS A C 1
ATOM 4321 O O . HIS A 1 538 ? -43.256 -4.330 24.976 1.00 50.22 538 HIS A O 1
ATOM 4327 N N . LEU A 1 539 ? -44.741 -2.778 24.284 1.00 49.41 539 LEU A N 1
ATOM 4328 C CA . LEU A 1 539 ? -44.434 -2.804 22.851 1.00 49.41 539 LEU A CA 1
ATOM 4329 C C . LEU A 1 539 ? -42.967 -2.399 22.716 1.00 49.41 539 LEU A C 1
ATOM 4331 O O . LEU A 1 539 ? -42.618 -1.371 23.282 1.00 49.41 539 LEU A O 1
ATOM 4335 N N . ALA A 1 540 ? -42.153 -3.233 22.061 1.00 55.75 540 ALA A N 1
ATOM 4336 C CA . ALA A 1 540 ? -40.702 -3.099 21.913 1.00 55.75 540 ALA A CA 1
ATOM 4337 C C . ALA A 1 540 ? -40.230 -1.638 21.998 1.00 55.75 540 ALA A C 1
ATOM 4339 O O . ALA A 1 540 ? -40.258 -0.921 21.001 1.00 55.75 540 ALA A O 1
ATOM 4340 N N . GLU A 1 541 ? -39.854 -1.189 23.198 1.00 63.56 541 GLU A N 1
ATOM 4341 C CA . GLU A 1 541 ? -39.205 0.105 23.333 1.00 63.56 541 GLU A CA 1
ATOM 4342 C C . GLU A 1 541 ? -37.851 -0.054 22.649 1.00 63.56 541 GLU A C 1
ATOM 4344 O O . GLU A 1 541 ? -37.041 -0.911 23.016 1.00 63.56 541 GLU A O 1
ATOM 4349 N N . GLU A 1 542 ? -37.671 0.697 21.569 1.00 73.38 542 GLU A N 1
ATOM 4350 C CA . GLU A 1 542 ? -36.372 0.876 20.951 1.00 73.38 542 GLU A CA 1
ATOM 4351 C C . GLU A 1 542 ? -35.509 1.658 21.939 1.00 73.38 542 GLU A C 1
ATOM 4353 O O . GLU A 1 542 ? -35.956 2.634 22.549 1.00 73.38 542 GLU A O 1
ATOM 4358 N N . ASP A 1 543 ? -34.278 1.202 22.136 1.00 67.25 543 ASP A N 1
ATOM 4359 C CA . ASP A 1 543 ? -33.290 1.924 22.914 1.00 67.25 543 ASP A CA 1
ATOM 4360 C C . ASP A 1 543 ? -33.151 3.323 22.288 1.00 67.25 543 ASP A C 1
ATOM 4362 O O . ASP A 1 543 ? -32.785 3.432 21.115 1.00 67.25 543 ASP A O 1
ATOM 4366 N N . PRO A 1 544 ? -33.445 4.411 23.020 1.00 67.62 544 PRO A N 1
ATOM 4367 C CA . PRO A 1 544 ? -33.508 5.750 22.440 1.00 67.62 544 PRO A CA 1
ATOM 4368 C C . PRO A 1 544 ? -32.160 6.225 21.879 1.00 67.62 544 PRO A C 1
ATOM 4370 O O . PRO A 1 544 ? -32.114 7.237 21.179 1.00 67.62 544 PRO A O 1
ATOM 4373 N N . ARG A 1 545 ? -31.057 5.528 22.189 1.00 69.00 545 ARG A N 1
ATOM 4374 C CA . ARG A 1 545 ? -29.722 5.830 21.669 1.00 69.00 545 ARG A CA 1
ATOM 4375 C C . ARG A 1 545 ? -29.389 5.037 20.414 1.00 69.00 545 ARG A C 1
ATOM 4377 O O . ARG A 1 545 ? -28.763 5.593 19.515 1.00 69.00 545 ARG A O 1
ATOM 4384 N N . THR A 1 546 ? -29.743 3.754 20.367 1.00 74.44 546 THR A N 1
ATOM 4385 C CA . THR A 1 546 ? -29.344 2.869 19.259 1.00 74.44 546 THR A CA 1
ATOM 4386 C C . THR A 1 546 ? -30.458 2.637 18.242 1.00 74.44 546 THR A C 1
ATOM 4388 O O . THR A 1 546 ? -30.166 2.239 17.119 1.00 74.44 546 THR A O 1
ATOM 4391 N N . GLY A 1 547 ? -31.717 2.891 18.610 1.00 78.50 547 GLY A N 1
ATOM 4392 C CA . GLY A 1 547 ? -32.894 2.514 17.827 1.00 78.50 547 GLY A CA 1
ATOM 4393 C C . GLY A 1 547 ? -33.120 0.999 17.765 1.00 78.50 547 GLY A C 1
ATOM 4394 O O . GLY A 1 547 ? -34.015 0.540 17.064 1.00 78.50 547 GLY A O 1
ATOM 4395 N N . GLU A 1 548 ? -32.308 0.200 18.464 1.00 77.12 548 GLU A N 1
ATOM 4396 C CA . GLU A 1 548 ? -32.467 -1.251 18.490 1.00 77.12 548 GLU A CA 1
ATOM 4397 C C . GLU A 1 548 ? -33.506 -1.648 19.543 1.00 77.12 548 GLU A C 1
ATOM 4399 O O . GLU A 1 548 ? -33.570 -1.020 20.603 1.00 77.12 548 GLU A O 1
ATOM 4404 N N . PRO A 1 549 ? -34.302 -2.707 19.312 1.00 72.44 549 PRO A N 1
ATOM 4405 C CA . PRO A 1 549 ? -35.207 -3.225 20.327 1.00 72.44 549 PRO A CA 1
ATOM 4406 C C . PRO A 1 549 ? -34.424 -3.527 21.605 1.00 72.44 549 PRO A C 1
ATOM 4408 O O . PRO A 1 549 ? -33.407 -4.222 21.552 1.00 72.44 549 PRO A O 1
ATOM 4411 N N . ILE A 1 550 ? -34.892 -3.046 22.760 1.00 69.81 550 ILE A N 1
ATOM 4412 C CA . ILE A 1 550 ? -34.269 -3.411 24.031 1.00 69.81 550 ILE A CA 1
ATOM 4413 C C . ILE A 1 550 ? -34.376 -4.935 24.189 1.00 69.81 550 ILE A C 1
ATOM 4415 O O . ILE A 1 550 ? -35.461 -5.485 24.414 1.00 69.81 550 ILE A O 1
ATOM 4419 N N . GLU A 1 551 ? -33.239 -5.626 24.073 1.00 64.25 551 GLU A N 1
ATOM 4420 C CA . GLU A 1 551 ? -33.116 -7.044 24.402 1.00 64.25 551 GLU A CA 1
ATOM 4421 C C . GLU A 1 551 ? -33.330 -7.219 25.908 1.00 64.25 551 GLU A C 1
ATOM 4423 O O . GLU A 1 551 ? -32.404 -7.201 26.720 1.00 64.25 551 GLU A O 1
ATOM 4428 N N . VAL A 1 552 ? -34.593 -7.349 26.307 1.00 64.12 552 VAL A N 1
ATOM 4429 C CA . VAL A 1 552 ? -34.934 -7.849 27.634 1.00 64.12 552 VAL A CA 1
ATOM 4430 C C . VAL A 1 552 ? -34.687 -9.349 27.604 1.00 64.12 552 VAL A C 1
ATOM 4432 O O . VAL A 1 552 ? -35.283 -10.052 26.780 1.00 64.12 552 VAL A O 1
ATOM 4435 N N . ASP A 1 553 ? -33.809 -9.800 28.499 1.00 69.56 553 ASP A N 1
ATOM 4436 C CA . ASP A 1 553 ? -33.470 -11.204 28.703 1.00 69.56 553 ASP A CA 1
ATOM 4437 C C . ASP A 1 553 ? -34.750 -12.051 28.692 1.00 69.56 553 ASP A C 1
ATOM 4439 O O . ASP A 1 553 ? -35.701 -11.776 29.437 1.00 69.56 553 ASP A O 1
ATOM 4443 N N . PHE A 1 554 ? -34.813 -13.019 27.775 1.00 61.28 554 PHE A N 1
ATOM 4444 C CA . PHE A 1 554 ? -36.039 -13.758 27.464 1.00 61.28 554 PHE A CA 1
ATOM 4445 C C . PHE A 1 554 ? -36.584 -14.472 28.708 1.00 61.28 554 PHE A C 1
ATOM 4447 O O . PHE A 1 554 ? -37.799 -14.593 28.880 1.00 61.28 554 PHE A O 1
ATOM 4454 N N . ASP A 1 555 ? -35.680 -14.837 29.618 1.00 74.38 555 ASP A N 1
ATOM 4455 C CA . ASP A 1 555 ? -35.990 -15.473 30.890 1.00 74.38 555 ASP A CA 1
ATOM 4456 C C . ASP A 1 555 ? -36.723 -14.546 31.869 1.00 74.38 555 ASP A C 1
ATOM 4458 O O . ASP A 1 555 ? -37.457 -15.036 32.721 1.00 74.38 555 ASP A O 1
ATOM 4462 N N . LEU A 1 556 ? -36.593 -13.218 31.756 1.00 80.81 556 LEU A N 1
ATOM 4463 C CA . LEU A 1 556 ? -37.227 -12.274 32.684 1.00 80.81 556 LEU A CA 1
ATOM 4464 C C . LEU A 1 556 ? -38.628 -11.831 32.250 1.00 80.81 556 LEU A C 1
ATOM 4466 O O . LEU A 1 556 ? -39.459 -11.544 33.115 1.00 80.81 556 LEU A O 1
ATOM 4470 N N . LYS A 1 557 ? -38.932 -11.823 30.943 1.00 76.62 557 LYS A N 1
ATOM 4471 C CA . LYS A 1 557 ? -40.205 -11.294 30.403 1.00 76.62 557 LYS A CA 1
ATOM 4472 C C . LYS A 1 557 ? -41.457 -11.971 30.972 1.00 76.62 557 LYS A C 1
ATOM 4474 O O . LYS A 1 557 ? -42.486 -11.320 31.111 1.00 76.62 557 LYS A O 1
ATOM 4479 N N . ASN A 1 558 ? -41.361 -13.251 31.329 1.00 80.06 558 ASN A N 1
ATOM 4480 C CA . ASN A 1 558 ? -42.482 -14.044 31.847 1.00 80.06 558 ASN A CA 1
ATOM 4481 C C . ASN A 1 558 ? -42.386 -14.323 33.354 1.00 80.06 558 ASN A C 1
ATOM 4483 O O . ASN A 1 558 ? -43.089 -15.199 33.860 1.00 80.06 558 ASN A O 1
ATOM 4487 N N . THR A 1 559 ? -41.504 -13.616 34.068 1.00 85.81 559 THR A N 1
ATOM 4488 C CA . THR A 1 559 ? -41.288 -13.854 35.498 1.00 85.81 559 THR A CA 1
ATOM 4489 C C . THR A 1 559 ? -42.007 -12.830 36.363 1.00 85.81 559 THR A C 1
ATOM 4491 O O . THR A 1 559 ? -41.786 -11.615 36.275 1.00 85.81 559 THR A O 1
ATOM 4494 N N . ASP A 1 560 ? -42.843 -13.331 37.271 1.00 89.19 560 ASP A N 1
ATOM 4495 C CA . ASP A 1 560 ? -43.400 -12.496 38.330 1.00 89.19 560 ASP A C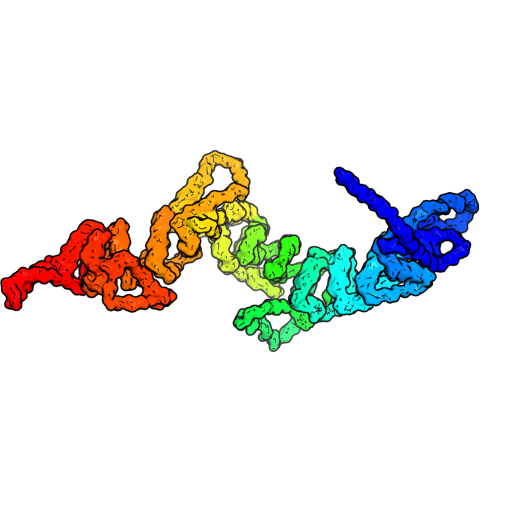A 1
ATOM 4496 C C . ASP A 1 560 ? -42.271 -11.971 39.245 1.00 89.19 560 ASP A C 1
ATOM 4498 O O . ASP A 1 560 ? -41.140 -12.479 39.264 1.00 89.19 560 ASP A O 1
ATOM 4502 N N . TYR A 1 561 ? -42.556 -10.934 40.033 1.00 89.50 561 TYR A N 1
ATOM 4503 C CA . TYR A 1 561 ? -41.545 -10.353 40.921 1.00 89.50 561 TYR A CA 1
ATOM 4504 C C . TYR A 1 561 ? -40.996 -11.366 41.946 1.00 89.50 561 TYR A C 1
ATOM 4506 O O . TYR A 1 561 ? -39.860 -11.239 42.403 1.00 89.50 561 TYR A O 1
ATOM 4514 N N . ARG A 1 562 ? -41.767 -12.400 42.322 1.00 91.62 562 ARG A N 1
ATOM 4515 C CA . ARG A 1 562 ? -41.333 -13.420 43.292 1.00 91.62 562 ARG A CA 1
ATOM 4516 C C . ARG A 1 562 ? -40.296 -14.343 42.678 1.00 91.62 562 ARG A C 1
ATOM 4518 O O . ARG A 1 562 ? -39.362 -14.749 43.367 1.00 91.62 562 ARG A O 1
ATOM 4525 N N . GLN A 1 563 ? -40.457 -14.686 41.408 1.00 93.06 563 GLN A N 1
ATOM 4526 C CA . GLN A 1 563 ? -39.486 -15.445 40.638 1.00 93.06 563 GLN A CA 1
ATOM 4527 C C . GLN A 1 563 ? -38.200 -14.634 40.478 1.00 93.06 563 GLN A C 1
ATOM 4529 O O . GLN A 1 563 ? -37.137 -15.152 40.813 1.00 93.06 563 GLN A O 1
ATOM 4534 N N . ARG A 1 564 ? -38.291 -13.341 40.141 1.00 94.19 564 ARG A N 1
ATOM 4535 C CA . ARG A 1 564 ? -37.128 -12.434 40.101 1.00 94.19 564 ARG A CA 1
ATOM 4536 C C . ARG A 1 564 ? -36.412 -12.333 41.451 1.00 94.19 564 ARG A C 1
ATOM 4538 O O . ARG A 1 564 ? -35.200 -12.516 41.525 1.00 94.19 564 ARG A O 1
ATOM 4545 N N . MET A 1 565 ? -37.153 -12.182 42.550 1.00 95.50 565 MET A N 1
ATOM 4546 C CA . MET A 1 565 ? -36.599 -12.201 43.913 1.00 95.50 565 MET A CA 1
ATOM 4547 C C . MET A 1 565 ? -35.895 -13.519 44.264 1.00 95.50 565 MET A C 1
ATOM 4549 O O . MET A 1 565 ? -34.959 -13.522 45.061 1.00 95.50 565 MET A O 1
ATOM 4553 N N . ARG A 1 566 ? -36.315 -14.656 43.692 1.00 95.38 566 ARG A N 1
ATOM 4554 C CA . ARG A 1 566 ? -35.632 -15.951 43.881 1.00 95.38 566 ARG A CA 1
ATOM 4555 C C . ARG A 1 566 ? -34.320 -16.058 43.106 1.00 95.38 566 ARG A C 1
ATOM 4557 O O . ARG A 1 566 ? -33.511 -16.904 43.472 1.00 95.38 566 ARG A O 1
ATOM 4564 N N . MET A 1 567 ? -34.107 -15.228 42.085 1.00 95.44 567 MET A N 1
ATOM 4565 C CA . MET A 1 567 ? -32.845 -15.165 41.339 1.00 95.44 567 MET A CA 1
ATOM 4566 C C . MET A 1 567 ? -31.765 -14.366 42.083 1.00 95.44 567 MET A C 1
ATOM 4568 O O . MET A 1 567 ? -30.585 -14.485 41.754 1.00 95.44 567 MET A O 1
ATOM 4572 N N . LEU A 1 568 ? -32.150 -13.570 43.088 1.00 96.69 568 LEU A N 1
ATOM 4573 C CA . LEU A 1 568 ? -31.215 -12.844 43.943 1.00 96.69 568 LEU A CA 1
ATOM 4574 C C . LEU A 1 568 ? -30.584 -13.756 45.006 1.00 96.69 568 LEU A C 1
ATOM 4576 O O . LEU A 1 568 ? -31.221 -14.711 45.466 1.00 96.69 568 LEU A O 1
ATOM 4580 N N . PRO A 1 569 ? -29.357 -13.438 45.466 1.00 97.25 569 PRO A N 1
ATOM 4581 C CA . PRO A 1 569 ? -28.778 -14.083 46.636 1.00 97.25 569 PRO A CA 1
ATOM 4582 C C . PRO A 1 569 ? -29.725 -14.028 47.837 1.00 97.25 569 PRO A C 1
ATOM 4584 O O . PRO A 1 569 ? -30.410 -13.029 48.059 1.00 97.25 569 PRO A O 1
ATOM 4587 N N . LEU A 1 570 ? -29.714 -15.083 48.658 1.00 95.94 570 LEU A N 1
ATOM 4588 C CA . LEU A 1 570 ? -30.577 -15.191 49.838 1.00 95.94 570 LEU A CA 1
ATOM 4589 C C . LEU A 1 570 ? -30.474 -13.967 50.762 1.00 95.94 570 LEU A C 1
ATOM 4591 O O . LEU A 1 570 ? -31.494 -13.513 51.275 1.00 95.94 570 LEU A O 1
ATOM 4595 N N . THR A 1 571 ? -29.261 -13.435 50.941 1.00 96.44 571 THR A N 1
ATOM 4596 C CA . THR A 1 571 ? -28.989 -12.253 51.768 1.00 96.44 571 THR A CA 1
ATOM 4597 C C . THR A 1 571 ? -29.664 -11.001 51.218 1.00 96.44 571 THR A C 1
ATOM 4599 O O . THR A 1 571 ? -30.376 -10.325 51.951 1.00 96.44 571 THR A O 1
ATOM 4602 N N . TRP A 1 572 ? -29.525 -10.738 49.918 1.00 97.50 572 TRP A N 1
ATOM 4603 C CA . TRP A 1 572 ? -30.155 -9.594 49.253 1.00 97.50 572 TRP A CA 1
ATOM 4604 C C . TRP A 1 572 ? -31.672 -9.719 49.241 1.00 97.50 572 TRP A C 1
ATOM 4606 O O . TRP A 1 572 ? -32.376 -8.745 49.469 1.00 97.50 572 TRP A O 1
ATOM 4616 N N . ARG A 1 573 ? -32.189 -10.932 49.028 1.00 96.50 573 ARG A N 1
ATOM 4617 C CA . ARG A 1 573 ? -33.626 -11.203 49.061 1.00 96.50 573 ARG A CA 1
ATOM 4618 C C . ARG A 1 573 ? -34.227 -10.901 50.433 1.00 96.50 573 ARG A C 1
ATOM 4620 O O . ARG A 1 573 ? -35.262 -10.251 50.495 1.00 96.50 573 ARG A O 1
ATOM 4627 N N . ALA A 1 574 ? -33.606 -11.394 51.507 1.00 94.19 574 ALA A N 1
ATOM 4628 C CA . ALA A 1 574 ? -34.054 -11.127 52.873 1.00 94.19 574 ALA A CA 1
ATOM 4629 C C . ALA A 1 574 ? -34.009 -9.624 53.177 1.00 94.19 574 ALA A C 1
ATOM 4631 O O . ALA A 1 574 ? -35.016 -9.056 53.583 1.00 94.19 574 ALA A O 1
ATOM 4632 N N . LEU A 1 575 ? -32.888 -8.975 52.849 1.00 95.00 575 LEU A N 1
ATOM 4633 C CA . LEU A 1 575 ? -32.702 -7.543 53.053 1.00 95.00 575 LEU A CA 1
ATOM 4634 C C . LEU A 1 575 ? -33.740 -6.701 52.298 1.00 95.00 575 LEU A C 1
ATOM 4636 O O . LEU A 1 575 ? -34.343 -5.801 52.870 1.00 95.00 575 LEU A O 1
ATOM 4640 N N . LEU A 1 576 ? -33.999 -7.009 51.026 1.00 95.31 576 LEU A N 1
ATOM 4641 C CA . LEU A 1 576 ? -35.009 -6.305 50.236 1.00 95.31 576 LEU A CA 1
ATOM 4642 C C . LEU A 1 576 ? -36.426 -6.549 50.762 1.00 95.31 576 LEU A C 1
ATOM 4644 O O . LEU A 1 576 ? -37.241 -5.635 50.707 1.00 95.31 576 LEU A O 1
ATOM 4648 N N . TYR A 1 577 ? -36.736 -7.735 51.299 1.00 93.31 577 TYR A N 1
ATOM 4649 C CA . TYR A 1 577 ? -38.020 -7.946 51.973 1.00 93.31 577 TYR A CA 1
ATOM 4650 C C . TYR A 1 577 ? -38.161 -7.050 53.208 1.00 93.31 577 TYR A C 1
ATOM 4652 O O . TYR A 1 577 ? -39.190 -6.393 53.355 1.00 93.31 577 TYR A O 1
ATOM 4660 N N . ASP A 1 578 ? -37.121 -6.972 54.036 1.00 92.00 578 ASP A N 1
ATOM 4661 C CA . ASP A 1 578 ? -37.131 -6.176 55.264 1.00 92.00 578 ASP A CA 1
ATOM 4662 C C . ASP A 1 578 ? -37.190 -4.666 54.973 1.00 92.00 578 ASP A C 1
ATOM 4664 O O . ASP A 1 578 ? -37.941 -3.925 55.612 1.00 92.00 578 ASP A O 1
ATOM 4668 N N . ILE A 1 579 ? -36.437 -4.193 53.974 1.00 93.81 579 ILE A N 1
ATOM 4669 C CA . ILE A 1 579 ? -36.391 -2.771 53.610 1.00 93.81 579 ILE A CA 1
ATOM 4670 C C . ILE A 1 579 ? -37.677 -2.341 52.902 1.00 93.81 579 ILE A C 1
ATOM 4672 O O . ILE A 1 579 ? -38.243 -1.298 53.246 1.00 93.81 579 ILE A O 1
ATOM 4676 N N . CYS A 1 580 ? -38.141 -3.108 51.912 1.00 92.00 580 CYS A N 1
ATOM 4677 C CA . CYS A 1 580 ? -39.279 -2.710 51.086 1.00 92.00 580 CYS A CA 1
ATOM 4678 C C . CYS A 1 580 ? -40.625 -2.873 51.807 1.00 92.00 580 CYS A C 1
ATOM 4680 O O . CYS A 1 580 ? -41.581 -2.193 51.430 1.00 92.00 580 CYS A O 1
ATOM 4682 N N . TRP A 1 581 ? -40.696 -3.712 52.851 1.00 90.94 581 TRP A N 1
ATOM 4683 C CA . TRP A 1 581 ? -41.906 -3.964 53.646 1.00 90.94 581 TRP A CA 1
ATOM 4684 C C . TRP A 1 581 ? -41.652 -3.887 55.164 1.00 90.94 581 TRP A C 1
ATOM 4686 O O . TRP A 1 581 ? -41.808 -4.881 55.875 1.00 90.94 581 TRP A O 1
ATOM 4696 N N . PRO A 1 582 ? -41.306 -2.699 55.690 1.00 78.75 582 PRO A N 1
ATOM 4697 C CA . PRO A 1 582 ? -40.875 -2.530 57.079 1.00 78.75 582 PRO A CA 1
ATOM 4698 C C . PRO A 1 582 ? -41.991 -2.747 58.115 1.00 78.75 582 PRO A C 1
ATOM 4700 O O . PRO A 1 582 ? -41.694 -3.025 59.274 1.00 78.75 582 PRO A O 1
ATOM 4703 N N . GLU A 1 583 ? -43.269 -2.629 57.731 1.00 73.56 583 GLU A N 1
ATOM 4704 C CA . GLU A 1 583 ? -44.405 -2.784 58.645 1.00 73.56 583 GLU A CA 1
ATOM 4705 C C . GLU A 1 583 ? -45.549 -3.589 58.010 1.00 73.56 583 GLU A C 1
ATOM 4707 O O . GLU A 1 583 ? -46.084 -3.254 56.949 1.00 73.56 583 GLU A O 1
ATOM 4712 N N . ALA A 1 584 ? -45.992 -4.641 58.704 1.00 57.81 584 ALA A N 1
ATOM 4713 C CA . ALA A 1 584 ? -47.268 -5.283 58.423 1.00 57.81 584 ALA A CA 1
ATOM 4714 C C . ALA A 1 584 ? -48.399 -4.361 58.896 1.00 57.81 584 ALA A C 1
ATOM 4716 O O . ALA A 1 584 ? -48.894 -4.489 60.016 1.00 57.81 584 ALA A O 1
ATOM 4717 N N . SER A 1 585 ? -48.812 -3.415 58.048 1.00 50.75 585 SER A N 1
ATOM 4718 C CA . SER A 1 585 ? -49.991 -2.603 58.339 1.00 50.75 585 SER A CA 1
ATOM 4719 C C . SER A 1 585 ? -51.212 -3.534 58.415 1.00 50.75 585 SER A C 1
ATOM 4721 O O . SER A 1 585 ? -51.602 -4.186 57.440 1.00 50.75 585 SER A O 1
ATOM 4723 N N . SER A 1 586 ? -51.802 -3.686 59.604 1.00 50.16 586 SER A N 1
ATOM 4724 C CA . SER A 1 586 ? -53.025 -4.473 59.757 1.00 50.16 586 SER A CA 1
ATOM 4725 C C . SER A 1 586 ? -54.212 -3.643 59.268 1.00 50.16 586 SER A C 1
ATOM 4727 O O . SER A 1 586 ? -54.918 -3.027 60.067 1.00 50.16 586 SER A O 1
ATOM 4729 N N . GLN A 1 587 ? -54.439 -3.593 57.957 1.00 50.88 587 GLN A N 1
ATOM 4730 C CA . GLN A 1 587 ? -55.669 -3.018 57.423 1.00 50.88 587 GLN A CA 1
ATOM 4731 C C . GLN A 1 587 ? -56.820 -4.016 57.607 1.00 50.88 587 GLN A C 1
ATOM 4733 O O . GLN A 1 587 ? -56.798 -5.148 57.122 1.00 50.88 587 GLN A O 1
ATOM 4738 N N . TYR A 1 588 ? -57.833 -3.608 58.374 1.00 47.56 588 TYR A N 1
ATOM 4739 C CA . TYR A 1 588 ? -59.039 -4.400 58.591 1.00 47.56 588 TYR A CA 1
ATOM 4740 C C . TYR A 1 588 ? -59.918 -4.322 57.340 1.00 47.56 588 TYR A C 1
ATOM 4742 O O . TYR A 1 588 ? -60.521 -3.283 57.064 1.00 47.56 588 TYR A O 1
ATOM 4750 N N . ASN A 1 589 ? -59.992 -5.407 56.568 1.00 52.94 589 ASN A N 1
ATOM 4751 C CA . ASN A 1 589 ? -60.845 -5.458 55.388 1.00 52.94 589 ASN A CA 1
ATOM 4752 C C . ASN A 1 589 ? -62.308 -5.681 55.820 1.00 52.94 589 ASN A C 1
ATOM 4754 O O . ASN A 1 589 ? -62.716 -6.812 56.095 1.00 52.94 589 ASN A O 1
ATOM 4758 N N . ARG A 1 590 ? -63.082 -4.588 55.905 1.00 53.56 590 ARG A N 1
ATOM 4759 C CA . ARG A 1 590 ? -64.487 -4.590 56.361 1.00 53.56 590 ARG A CA 1
ATOM 4760 C C . ARG A 1 590 ? -65.405 -5.495 55.535 1.00 53.56 590 ARG A C 1
ATOM 4762 O O . ARG A 1 590 ? -66.378 -5.990 56.084 1.00 53.56 590 ARG A O 1
ATOM 4769 N N . GLU A 1 591 ? -65.109 -5.736 54.258 1.00 55.97 591 GLU A N 1
ATOM 4770 C CA . GLU A 1 591 ? -65.981 -6.540 53.386 1.00 55.97 591 GLU A CA 1
ATOM 4771 C C . GLU A 1 591 ? -65.819 -8.052 53.576 1.00 55.97 591 GLU A C 1
ATOM 4773 O O . GLU A 1 591 ? -66.717 -8.814 53.228 1.00 55.97 591 GLU A O 1
ATOM 4778 N N . LYS A 1 592 ? -64.685 -8.508 54.122 1.00 63.41 592 LYS A N 1
ATOM 4779 C CA . LYS A 1 592 ? -64.391 -9.944 54.287 1.00 63.41 592 LYS A CA 1
ATOM 4780 C C . LYS A 1 592 ? -64.268 -10.396 55.740 1.00 63.41 592 LYS A C 1
ATOM 4782 O O . LYS A 1 592 ? -63.956 -11.564 55.964 1.00 63.41 592 LYS A O 1
ATOM 4787 N N . ASP A 1 593 ? -64.459 -9.482 56.692 1.00 62.47 593 ASP A N 1
ATOM 4788 C CA . ASP A 1 593 ? -64.323 -9.701 58.140 1.00 62.47 593 ASP A CA 1
ATOM 4789 C C . ASP A 1 593 ? -63.067 -10.522 58.511 1.00 62.47 593 ASP A C 1
ATOM 4791 O O . ASP A 1 593 ? -63.065 -11.419 59.353 1.00 62.47 593 ASP A O 1
ATOM 4795 N N . ARG A 1 594 ? -61.964 -10.249 57.800 1.00 57.53 594 ARG A N 1
ATOM 4796 C CA . ARG A 1 594 ? -60.659 -10.892 57.981 1.00 57.53 594 ARG A CA 1
ATOM 4797 C C . ARG A 1 594 ? -59.570 -9.828 57.959 1.00 57.53 594 ARG A C 1
ATOM 4799 O O . ARG A 1 594 ? -59.514 -9.000 57.049 1.00 57.53 594 ARG A O 1
ATOM 4806 N N . LYS A 1 595 ? -58.662 -9.889 58.938 1.00 50.19 595 LYS A N 1
ATOM 4807 C CA . LYS A 1 595 ? -57.388 -9.162 58.889 1.00 50.19 595 LYS A CA 1
ATOM 4808 C C . LYS A 1 595 ? -56.555 -9.758 57.757 1.00 50.19 595 LYS A C 1
ATOM 4810 O O . LYS A 1 595 ? -56.000 -10.843 57.905 1.00 50.19 595 LYS A O 1
ATOM 4815 N N . VAL A 1 596 ? -56.497 -9.067 56.627 1.00 52.75 596 VAL A N 1
ATOM 4816 C CA . VAL A 1 596 ? -55.510 -9.360 55.590 1.00 52.75 596 VAL A CA 1
ATOM 4817 C C . VAL A 1 596 ? -54.326 -8.456 55.891 1.00 52.75 596 VAL A C 1
ATOM 4819 O O . VAL A 1 596 ? -54.469 -7.238 55.901 1.00 52.75 596 VAL A O 1
ATOM 4822 N N . ALA A 1 597 ? -53.176 -9.043 56.213 1.00 54.34 597 ALA A N 1
ATOM 4823 C CA . ALA A 1 597 ? -51.939 -8.283 56.301 1.00 54.34 597 ALA A CA 1
ATOM 4824 C C . ALA A 1 597 ? -51.575 -7.835 54.880 1.00 54.34 597 ALA A C 1
ATOM 4826 O O . ALA A 1 597 ? -51.042 -8.614 54.091 1.00 54.34 597 ALA A O 1
ATOM 4827 N N . CYS A 1 598 ? -51.937 -6.603 54.532 1.00 58.34 598 CYS A N 1
ATOM 4828 C CA . CYS A 1 598 ? -51.487 -5.972 53.304 1.00 58.34 598 CYS A CA 1
ATOM 4829 C C . CYS A 1 598 ? -50.131 -5.339 53.608 1.00 58.34 598 CYS A C 1
ATOM 4831 O O . CYS A 1 598 ? -50.041 -4.323 54.298 1.00 58.34 598 CYS A O 1
ATOM 4833 N N . LEU A 1 599 ? -49.069 -5.987 53.136 1.00 68.69 599 LEU A N 1
ATOM 4834 C CA . LEU A 1 599 ? -47.731 -5.419 53.167 1.00 68.69 599 LEU A CA 1
ATOM 4835 C C . LEU A 1 599 ? -47.704 -4.240 52.181 1.00 68.69 599 LEU A C 1
ATOM 4837 O O . LEU A 1 599 ? -47.801 -4.447 50.970 1.00 68.69 599 LEU A O 1
ATOM 4841 N N . GLN A 1 600 ? -47.626 -3.012 52.698 1.00 80.50 600 GLN A N 1
ATOM 4842 C CA . GLN A 1 600 ? -47.465 -1.819 51.868 1.00 80.50 600 GLN A CA 1
ATOM 4843 C C . GLN A 1 600 ? -46.000 -1.700 51.457 1.00 80.50 600 GLN A C 1
ATOM 4845 O O . GLN A 1 600 ? -45.112 -1.691 52.308 1.00 80.50 600 GLN A O 1
ATOM 4850 N N . LEU A 1 601 ? -45.761 -1.663 50.147 1.00 86.31 601 LEU A N 1
ATOM 4851 C CA . LEU A 1 601 ? -44.433 -1.428 49.597 1.00 86.31 601 LEU A CA 1
ATOM 4852 C C . LEU A 1 601 ? -44.041 0.031 49.854 1.00 86.31 601 LEU A C 1
ATOM 4854 O O . LEU A 1 601 ? -44.867 0.924 49.666 1.00 86.31 601 LEU A O 1
ATOM 4858 N N . ARG A 1 602 ? -42.791 0.287 50.251 1.00 86.81 602 ARG A N 1
ATOM 4859 C CA . ARG A 1 602 ? -42.270 1.661 50.293 1.00 86.81 602 ARG A CA 1
ATOM 4860 C C . ARG A 1 602 ? -42.331 2.313 48.906 1.00 86.81 602 ARG A C 1
ATOM 4862 O O . ARG A 1 602 ? -41.949 1.707 47.907 1.00 86.81 602 ARG A O 1
ATOM 4869 N N . GLU A 1 603 ? -42.746 3.576 48.874 1.00 89.00 603 GLU A N 1
ATOM 4870 C CA . GLU A 1 603 ? -42.748 4.400 47.656 1.00 89.00 603 GLU A CA 1
ATOM 4871 C C . GLU A 1 603 ? -41.459 5.227 47.495 1.00 89.00 603 GLU A C 1
ATOM 4873 O O . GLU A 1 603 ? -41.124 5.625 46.383 1.00 89.00 603 GLU A O 1
ATOM 4878 N N . ASP A 1 604 ? -40.702 5.451 48.576 1.00 93.50 604 ASP A N 1
ATOM 4879 C CA . ASP A 1 604 ? -39.429 6.181 48.544 1.00 93.50 604 ASP A CA 1
ATOM 4880 C C . ASP A 1 604 ? -38.244 5.244 48.257 1.00 93.50 604 ASP A C 1
ATOM 4882 O O . ASP A 1 604 ? -37.601 4.700 49.163 1.00 93.50 604 ASP A O 1
ATOM 4886 N N . TRP A 1 605 ? -37.964 5.060 46.969 1.00 95.38 605 TRP A N 1
ATOM 4887 C CA . TRP A 1 605 ? -36.907 4.179 46.473 1.00 95.38 605 TRP A CA 1
ATOM 4888 C C . TRP A 1 605 ? -35.486 4.712 46.686 1.00 95.38 605 TRP A C 1
ATOM 4890 O O . TRP A 1 605 ? -34.547 3.917 46.742 1.00 95.38 605 TRP A O 1
ATOM 4900 N N . LEU A 1 606 ? -35.315 6.021 46.907 1.00 95.56 606 LEU A N 1
ATOM 4901 C CA . LEU A 1 606 ? -34.026 6.579 47.330 1.00 95.56 606 LEU A CA 1
ATOM 4902 C C . LEU A 1 606 ? -33.688 6.098 48.744 1.00 95.56 606 LEU A C 1
ATOM 4904 O O . LEU A 1 606 ? -32.590 5.598 48.976 1.00 95.56 606 LEU A O 1
ATOM 4908 N N . THR A 1 607 ? -34.659 6.136 49.661 1.00 95.06 607 THR A N 1
ATOM 4909 C CA . THR A 1 607 ? -34.480 5.572 51.008 1.00 95.06 607 THR A CA 1
ATOM 4910 C C . THR A 1 607 ? -34.252 4.056 50.971 1.00 95.06 607 THR A C 1
ATOM 4912 O O . THR A 1 607 ? -33.452 3.542 51.753 1.00 95.06 607 THR A O 1
ATOM 4915 N N . VAL A 1 608 ? -34.924 3.320 50.074 1.00 95.44 608 VAL A N 1
ATOM 4916 C CA . VAL A 1 608 ? -34.677 1.874 49.889 1.00 95.44 608 VAL A CA 1
ATOM 4917 C C . VAL A 1 608 ? -33.229 1.622 49.467 1.00 95.44 608 VAL A C 1
ATOM 4919 O O . VAL A 1 608 ? -32.568 0.773 50.063 1.00 95.44 608 VAL A O 1
ATOM 4922 N N . ALA A 1 609 ? -32.722 2.375 48.488 1.00 96.00 609 ALA A N 1
ATOM 4923 C CA . ALA A 1 609 ? -31.343 2.268 48.025 1.00 96.00 609 ALA A CA 1
ATOM 4924 C C . ALA A 1 609 ? -30.320 2.606 49.123 1.00 96.00 609 ALA A C 1
ATOM 4926 O O . ALA A 1 609 ? -29.369 1.853 49.316 1.00 96.00 609 ALA A O 1
ATOM 4927 N N . ASP A 1 610 ? -30.544 3.680 49.885 1.00 95.94 610 ASP A N 1
ATOM 4928 C CA . ASP A 1 610 ? -29.667 4.088 50.990 1.00 95.94 610 ASP A CA 1
ATOM 4929 C C . ASP A 1 610 ? -29.625 3.043 52.113 1.00 95.94 610 ASP A C 1
ATOM 4931 O O . ASP A 1 610 ? -28.571 2.776 52.692 1.00 95.94 610 ASP A O 1
ATOM 4935 N N . LEU A 1 611 ? -30.773 2.444 52.450 1.00 95.31 611 LEU A N 1
ATOM 4936 C CA . LEU A 1 611 ? -30.833 1.357 53.427 1.00 95.31 611 LEU A CA 1
ATOM 4937 C C . LEU A 1 611 ? -30.147 0.098 52.900 1.00 95.31 611 LEU A C 1
ATOM 4939 O O . LEU A 1 611 ? -29.497 -0.600 53.675 1.00 95.31 611 LEU A O 1
ATOM 4943 N N . PHE A 1 612 ? -30.266 -0.178 51.603 1.00 96.69 612 PHE A N 1
ATOM 4944 C CA . PHE A 1 612 ? -29.625 -1.319 50.966 1.00 96.69 612 PHE A CA 1
ATOM 4945 C C . PHE A 1 612 ? -28.099 -1.170 50.916 1.00 96.69 612 PHE A C 1
ATOM 4947 O O . PHE A 1 612 ? -27.395 -2.140 51.138 1.00 96.69 612 PHE A O 1
ATOM 4954 N N . GLU A 1 613 ? -27.574 0.035 50.679 1.00 96.00 613 GLU A N 1
ATOM 4955 C CA . GLU A 1 613 ? -26.126 0.287 50.664 1.00 96.00 613 GLU A CA 1
ATOM 4956 C C . GLU A 1 613 ? -25.487 0.205 52.063 1.00 96.00 613 GLU A C 1
ATOM 4958 O O . GLU A 1 613 ? -24.303 -0.107 52.194 1.00 96.00 613 GLU A O 1
ATOM 4963 N N . ARG A 1 614 ? -26.262 0.483 53.120 1.00 95.19 614 ARG A N 1
ATOM 4964 C CA . ARG A 1 614 ? -25.785 0.490 54.515 1.00 95.19 614 ARG A CA 1
ATOM 4965 C C . ARG A 1 614 ? -25.742 -0.885 55.189 1.00 95.19 614 ARG A C 1
ATOM 4967 O O . ARG A 1 614 ? -25.074 -0.994 56.217 1.00 95.19 614 ARG A O 1
ATOM 4974 N N . ASN A 1 615 ? -26.480 -1.873 54.682 1.00 90.75 615 ASN A N 1
ATOM 4975 C CA . ASN A 1 615 ? -26.612 -3.218 55.265 1.00 90.75 615 ASN A CA 1
ATOM 4976 C C . ASN A 1 615 ? -25.916 -4.259 54.390 1.00 90.75 615 ASN A C 1
ATOM 4978 O O . ASN A 1 615 ? -25.303 -5.184 54.971 1.00 90.75 615 ASN A O 1
#

Radius of gyration: 42.46 Å; Cα contacts (8 Å, |Δi|>4): 650; chains: 1; bounding box: 116×93×120 Å

Organism: NCBI:txid1734106

Sequence (615 aa):
MNSDAKDQEPSKKEERYHRYHTSHDNREVHLISRDGVRFVADAGRLAGASVVFRDMLNVTDSESGTENDASRIHDNGAPIETDLPSDILDVFLNSISVSTPCVHLNDFERVQKLLTFCEKFDCEKNLLDCVRQRLFATAKGREWDLLIYASERDDRPMGAQALSQMTRDTFTCESYFWARVKKLSIEWQADLLQLCLERPRTISINRTVVYCRKLVTETKDEPVLPFVEETSWSRVSFKFKMSNEDRAVSRSLTLKAVGDLLELCEKFDCNTLIINAITSKIHDIIPGRQWAVLILAGKRKDLKLSTYALEHMDSTHFVRSFKQVVSGEDMLIRTDMWDRMEMLPMTLQVLLWRLCWEDPIYGSGVPQMSTSANWAKVAADFNARLPDERVLCASDGTVFMTDSWRLVQGSTGFANMFEMAQPLFADKKRSRNELSVPIVLDAPADLVNIFVNMFNVSLPDAPAFTLQKVIALWELCEKFECSRRLIDAVRNQMKELIPGREWTVLIYAGKRKEVWLGAEVLKNMNADRFIGDFSQSHLAEEDPRTGEPIEVDFDLKNTDYRQRMRMLPLTWRALLYDICWPEASSQYNREKDRKVACLQLREDWLTVADLFERN

Foldseek 3Di:
DDDDDDDDDPPPDPAAEDEDDDDPVPPWAWAAEPVGHIYTADLVLLVQFFVQSCVVQVVDPCPPDDPPPVPPRDPPPDHHYDDHHPVLVVLVRVQSNDPQGARPDLALVSLLSNLVVSVVRHTDPRSNVNSLVSNLVSCQVVLLVQLLSCQVVVVLLSNLSSLLNDDPCNQPVPVCNLVSLLSGDLVCSLLLLCLQLDDDPDDPDPPPDDDPPPDPPDDPDDDDDPTDPDDNSNVSSVVSSDDPVVVVPDDDDDVVSLLVVLVVCVVSVHDVVNVVVSVVSVVVVLDLCLLVQLLSCQVVVPLVSNLVSLLPDALCSQQDQQPDDDDDDDPVSRDGNVVSLVSGDPLVSVLLCPLQFPPPPPDDDDGDGPSPRNSNVSSVVSVVPAQLFAWAAEPVRDTDTARLVLLVVFFVLSVVVVVVPDDDDDPDPDDPPPRPDHHYDDHHPVLVVLLRVLSVDPQRQRPQDALVSLVVNLVSCVVRRGDPRSNVNSVVNNLVNLAPQLLVQLLVCQVVVVLLSNLSSLQNDFPCNQQPQLQPPDPQDQPPRPRHGRPDPPVPSHDGNVNSLVSGDPVLSVLLCCLQQVDQPQDQPPVPRDRDRDRHGDGPSNSSSVSSSVD

pLDDT: mean 77.85, std 18.93, range [28.11, 98.19]

Mean predicted aligned error: 17.79 Å

Secondary structure (DSSP, 8-state):
--------PPP-----EEE----TT--EEEEE-TTS-EEEEEHHHHHHHBHHHHHHTT-----S--TT-TT-S-TT---EE-SS-HHHHHHHHHHHTSSS-------HHHHHHHHHHHHHTTB-HHHHHHHHHHHHHHTTT-HHHHHHHHHHTT-HHHHHHHHHH--HHHHH-TTTHHHHHTTS-HHHHHHHHHHHHS--S-----S-----SSSSSS----------SS--HHHHHHHHHS-HHHHHTT-PPPHHHHHHHHHHHHHTT--HHHHHHHHHHHHTT-TTTHHHHHHHHHHHT-HHHHHHHHHT--HHHHH--------SS-GGGSS-HHHHHHTS-HHHHHHHHHHHS----SSS------TT--HHHHHHHHHHSS--EEEEE-TTS-EEEEEHHHHHHHBHHHHHHHHTT--SS------TT-----EE-SS-HHHHHHHHHHHH-SS-PPPS--HHHHHHHHHHHHHTTB-HHHHHHHHHHHHHT-TT-HHHHHHHHHHHT-HHHHHHHHHT--HHHHH--TTSS-S--B-TTT-SB----HHHHT--HHHHHHHS-HHHHHHHHHHH-----EEEETTTTEEEE--PPPS-HHHHHHHHHH-

Solvent-accessible surface area (backbone atoms only — not comparable to full-atom values): 36501 Å² total; per-residue (Å²): 137,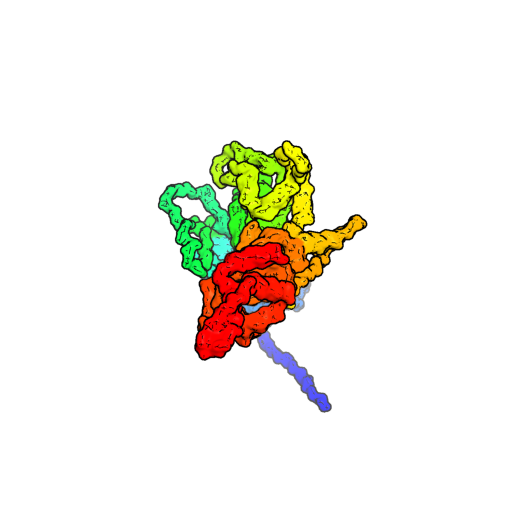88,80,84,84,76,83,75,75,80,76,84,71,83,82,56,78,48,80,48,75,81,59,94,80,72,51,74,38,45,37,26,22,62,78,66,39,39,35,38,36,35,44,67,45,45,26,70,38,10,58,50,44,16,63,74,67,65,64,70,92,67,83,76,82,70,92,81,67,83,86,70,81,61,99,70,71,72,62,46,78,41,88,42,46,51,81,56,46,51,49,51,58,54,24,55,71,42,98,71,52,65,76,87,69,78,48,45,71,60,35,49,53,49,43,54,49,41,61,74,36,47,39,39,65,72,53,52,52,44,41,50,55,45,34,57,65,39,25,69,96,36,34,64,59,43,30,31,56,17,36,77,67,68,34,41,67,52,28,20,58,18,39,47,69,39,48,71,66,72,57,60,38,76,95,44,35,67,69,53,46,69,64,29,37,71,68,51,38,53,52,52,52,50,61,63,66,57,72,78,94,77,69,87,76,75,94,77,80,90,84,86,86,79,83,88,76,89,69,101,64,81,84,79,75,89,62,68,93,83,64,64,36,55,56,54,15,53,63,55,50,52,51,75,76,68,50,74,79,71,70,85,78,52,70,64,59,52,51,56,50,51,55,51,33,62,77,66,70,51,57,68,67,57,54,48,54,55,55,55,54,44,66,80,57,37,88,94,37,33,68,62,45,30,34,52,15,38,76,67,67,35,59,69,49,30,37,52,24,34,48,73,38,47,68,65,69,60,62,53,60,49,82,74,92,70,87,80,87,70,73,81,48,68,46,47,56,63,62,55,42,69,63,30,45,69,69,57,37,55,51,50,48,57,64,52,30,67,81,70,70,92,73,94,68,82,77,64,58,56,88,74,64,54,29,56,55,43,24,50,47,50,72,71,64,51,63,58,70,38,42,38,22,21,64,79,64,46,74,43,81,40,55,39,59,42,44,34,74,41,9,56,41,46,35,53,62,58,54,74,69,57,76,84,83,72,96,65,84,73,66,91,76,72,69,70,80,59,48,75,41,95,36,52,50,71,60,45,52,51,57,57,49,44,54,72,39,98,73,45,77,69,72,97,68,57,68,68,56,51,52,53,49,45,54,50,37,58,76,34,42,41,33,67,72,58,52,52,32,51,50,53,51,49,60,75,55,30,74,97,36,37,67,64,51,34,36,52,20,38,77,68,66,38,50,68,55,33,20,56,28,35,54,70,43,47,61,61,75,57,58,43,63,61,80,78,78,68,79,77,53,45,35,92,86,77,68,44,64,60,84,66,60,75,81,54,48,82,39,50,40,68,57,55,46,65,65,30,44,71,68,58,38,52,48,50,48,52,60,39,40,74,51,76,47,76,50,72,40,80,92,71,82,43,80,48,71,51,67,55,69,57,79,60,28,57,62,44,15,55,53,55,58,75,107